Protein 2REF (pdb70)

GO terms:
  GO:0042802 identical protein binding (F, IPI)

CATH classification: 3.40.630.30

Foldseek 3Di:
DPPPFDKDKDFDAPVCLVLVQVLQPQFDDPLPGDDSVVSVCQNPVPSPAKMFMDTPNHTFKIWTKAAAADPVVLAPAAQVCVVVRGDPLHQEIETEDITGRPVCPPVCPSVVVVLVSLVSQLPDPNHFWYKYWAAFDCQLVVPPPPVQVQLCDADDPRARPGPRSSSQVVVAKDFDGKHALRRVSCVSRNNIITMIIHGNVVD/DDDPFDKDKDFDDLVCLVLVQVLQPQFDPPLPGDDSVVVNCQRPVPSVFKMFMDTVNHTFKIWTKAAAADCCVLAPDAQVRCVVRGDPQHQEIETEDITGRPVPPPPCPLVVVVLVSLVSQLPDPNHFKYKYFAAFDCQVVPPPDDPFVLLCDADPVSARPTPRSSSQVVVAKDFDGKRAQRRPSCVSRNNITTMIIHRSPVD

Organism: NCBI:txid158786

InterPro domains:
  IPR000182 GNAT domain [PF00583] (242-356)
  IPR000182 GNAT domain [PS51186] (228-422)
  IPR001227 Acyl transferase domain superfamily [G3DSA:3.40.366.10] (1090-1394)
  IPR006162 Phosphopantetheine attachment site [PS00012] (1984-1999)
  IPR006162 Phosphopantetheine attachment site [PS00012] (2093-2108)
  IPR006162 Phosphopantetheine attachment site [PS00012] (2195-2210)
  IPR008775 Phytanoyl-CoA dioxygenase-like [PF05721] (1612-1829)
  IPR009081 Phosphopantetheine binding ACP domain [PF00550] (449-512)
  IPR009081 Phosphopantetheine binding ACP domain [PF00550] (1960-2025)
  IPR009081 Phosphopantetheine binding ACP domain [PF00550] (2069-2134)
  IPR009081 Phosphopantetheine binding ACP domain [PF00550] (2171-2235)
  IPR009081 Phosphopantetheine binding ACP domain [PS50075] (440-517)
  IPR009081 Phosphopantetheine binding ACP domain [PS50075] (1952-2029)
  IPR009081 Phosphopantetheine binding ACP domain [PS50075] (2061-2138)
  IPR009081 Phosphopantetheine binding ACP domain [PS50075] (2163-2240)
  IPR014030 Beta-ketoacyl synthase-like, N-terminal domain [PF00109] (548-798)
  IPR014031 Beta-ketoacyl synthase, C-terminal domain [PF02801] (806-923)
  IPR014043 Acyl transferase domain [PF00698] (1091-1410)
  IPR014043 Acyl transferase domain [SM00827] (1092-1391)
  IPR016035 Acyl transferase/acyl hydrolase/lysophospholipase [SSF52151] (1089-1388)

Solvent-accessible surface area: 20210 Å² total; per-residue (Å²): 148,18,58,51,58,145,4,62,29,52,68,5,121,92,132,7,50,206,75,0,41,51,2,7,80,112,28,64,68,148,67,47,55,48,91,78,125,20,1,92,40,7,2,126,138,9,46,103,10,0,8,0,0,23,31,123,134,107,9,3,0,0,0,0,5,2,46,0,73,46,16,120,67,0,46,144,56,41,42,116,70,7,27,149,27,34,58,154,82,0,49,1,3,1,6,29,21,38,0,14,7,64,129,26,73,154,81,28,2,17,46,42,0,0,64,49,1,0,87,63,1,26,164,46,108,49,16,106,80,0,1,5,10,11,15,6,139,50,8,65,115,71,56,127,57,84,17,59,117,1,3,88,69,93,70,125,20,9,7,5,26,0,27,38,0,72,50,15,2,46,15,32,2,81,22,67,90,36,6,94,28,8,34,74,139,8,184,81,5,113,40,16,0,0,8,0,14,3,65,13,154,138,82,139,23,39,74,56,157,3,63,31,68,63,6,128,96,148,9,47,163,78,0,26,42,4,8,84,113,25,69,70,144,64,49,46,50,93,73,130,25,1,84,50,6,4,109,144,16,46,122,10,0,10,0,0,24,34,146,136,104,16,0,0,0,0,0,4,0,41,0,78,58,18,126,66,0,45,139,57,36,48,112,82,2,34,156,24,45,43,149,79,2,55,6,2,0,9,35,26,36,1,14,11,64,129,26,87,158,80,31,2,16,37,36,0,0,56,47,1,0,85,57,2,25,131,48,106,53,15,118,74,0,0,5,10,10,18,6,170,49,14,62,118,74,77,134,50,77,8,49,102,1,4,92,62,90,66,123,12,8,6,3,23,0,33,45,0,78,52,15,3,52,15,39,1,72,21,68,91,32,6,88,29,10,36,82,126,10,182,89,5,107,38,9,0,0,8,0,8,4,90,13,155,142,67

Structure (mmCIF, N/CA/C/O backbone):
data_2REF
#
_entry.id   2REF
#
_cell.length_a   91.886
_cell.length_b   91.886
_cell.length_c   139.486
_cell.angle_alpha   90.000
_cell.angle_beta   90.000
_cell.angle_gamma   120.000
#
_symmetry.space_group_name_H-M   'P 31 2 1'
#
loop_
_entity.id
_entity.type
_entity.pdbx_description
1 polymer CurA
2 non-polymer 'ACETYL COENZYME *A'
3 water water
#
loop_
_atom_site.group_PDB
_atom_site.id
_atom_site.type_symbol
_atom_site.label_atom_id
_atom_site.label_alt_id
_atom_site.label_comp_id
_atom_site.label_asym_id
_atom_site.label_entity_id
_atom_site.label_seq_id
_atom_site.pdbx_PDB_ins_code
_atom_site.Cartn_x
_atom_site.Cartn_y
_atom_site.Cartn_z
_atom_site.occupancy
_atom_site.B_iso_or_equiv
_atom_site.auth_seq_id
_atom_site.auth_comp_id
_atom_site.auth_asym_id
_atom_site.auth_atom_id
_atom_site.pdbx_PDB_model_num
ATOM 1 N N . CYS A 1 7 ? 37.117 -9.355 20.357 1.00 38.42 222 CYS A N 1
ATOM 2 C CA . CYS A 1 7 ? 38.139 -10.434 20.235 1.00 38.38 222 CYS A CA 1
ATOM 3 C C . CYS A 1 7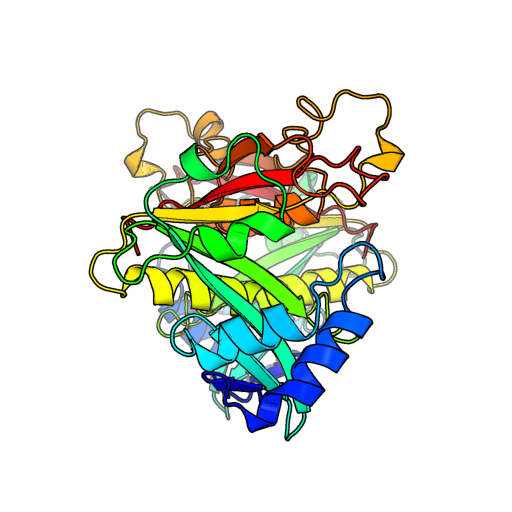 ? 38.952 -10.314 18.954 1.00 38.31 222 CYS A C 1
ATOM 4 O O . CYS A 1 7 ? 38.526 -9.679 17.984 1.00 38.31 222 CYS A O 1
ATOM 7 N N . PHE A 1 8 ? 40.127 -10.940 18.965 1.00 38.25 223 PHE A N 1
ATOM 8 C CA . PHE A 1 8 ? 40.946 -11.096 17.768 1.00 38.01 223 PHE A CA 1
ATOM 9 C C . PHE A 1 8 ? 40.303 -12.091 16.819 1.00 38.00 223 PHE A C 1
ATOM 10 O O . PHE A 1 8 ? 40.369 -13.306 17.031 1.00 37.80 223 PHE A O 1
ATOM 18 N N . GLU A 1 9 ? 39.665 -11.548 15.786 1.00 38.10 224 GLU A N 1
ATOM 19 C CA . GLU A 1 9 ? 39.070 -12.312 14.682 1.00 38.23 224 GLU A CA 1
ATOM 20 C C . GLU A 1 9 ? 39.446 -13.808 14.614 1.00 38.28 224 GLU A C 1
ATOM 21 O O . GLU A 1 9 ? 38.629 -14.669 14.948 1.00 38.25 224 GLU A O 1
ATOM 27 N N . ASN A 1 10 ? 40.687 -14.092 14.209 1.00 38.33 225 ASN A N 1
ATOM 28 C CA . ASN A 1 10 ? 41.162 -15.447 13.866 1.00 38.21 225 ASN A CA 1
ATOM 29 C C . ASN A 1 10 ? 40.468 -16.039 12.629 1.00 38.22 225 ASN A C 1
ATOM 30 O O . ASN A 1 10 ? 39.982 -17.175 12.650 1.00 38.18 225 ASN A O 1
ATOM 35 N N . ASN A 1 11 ? 40.442 -15.248 11.556 1.00 38.06 226 ASN A N 1
ATOM 36 C CA . ASN A 1 11 ? 39.817 -15.636 10.298 1.00 38.06 226 ASN A CA 1
ATOM 37 C C . ASN A 1 11 ? 40.851 -15.906 9.212 1.00 38.09 226 ASN A C 1
ATOM 38 O O . ASN A 1 11 ? 41.819 -15.157 9.067 1.00 38.14 226 ASN A O 1
ATOM 43 N N . TYR A 1 12 ? 40.628 -16.967 8.438 1.00 38.01 227 TYR A N 1
ATOM 44 C CA . TYR A 1 12 ? 41.556 -17.368 7.382 1.00 37.87 227 TYR A CA 1
ATOM 45 C C . TYR A 1 12 ? 41.432 -16.490 6.121 1.00 37.48 227 TYR A C 1
ATOM 46 O O . TYR A 1 12 ? 40.573 -16.731 5.265 1.00 37.37 227 TYR A O 1
ATOM 55 N N . TYR A 1 13 ? 42.296 -15.480 6.018 1.00 36.99 228 TYR A N 1
ATOM 56 C CA . TYR A 1 13 ? 42.317 -14.577 4.862 1.00 36.49 228 TYR A CA 1
ATOM 57 C C . TYR A 1 13 ? 43.365 -14.970 3.823 1.00 36.48 228 TYR A C 1
ATOM 58 O O . TYR A 1 13 ? 44.491 -15.322 4.166 1.00 36.43 228 TYR A O 1
ATOM 67 N N . ASN A 1 14 ? 42.981 -14.899 2.551 1.00 36.52 229 ASN A N 1
ATOM 68 C CA . ASN A 1 14 ? 43.906 -15.123 1.446 1.00 36.54 229 ASN A CA 1
ATOM 69 C C . ASN A 1 14 ? 43.959 -13.929 0.495 1.00 36.52 229 ASN A C 1
ATOM 70 O O . ASN A 1 14 ? 42.927 -13.346 0.146 1.00 36.23 229 ASN A O 1
ATOM 75 N N . LEU A 1 15 ? 45.174 -13.582 0.077 1.00 36.58 230 LEU A N 1
ATOM 76 C CA . LEU A 1 15 ? 45.403 -12.464 -0.828 1.00 36.60 230 LEU A CA 1
ATOM 77 C C . LEU A 1 15 ? 46.135 -12.934 -2.077 1.00 36.67 230 LEU A C 1
ATOM 78 O O . LEU A 1 15 ? 47.251 -13.446 -1.997 1.00 36.86 230 LEU A O 1
ATOM 83 N N . ARG A 1 16 ? 45.500 -12.763 -3.229 1.00 36.69 231 ARG A N 1
ATOM 84 C CA . ARG A 1 16 ? 46.057 -13.229 -4.497 1.00 36.75 231 ARG A CA 1
ATOM 85 C C . ARG A 1 16 ? 45.634 -12.310 -5.631 1.00 36.86 231 ARG A C 1
ATOM 86 O O . ARG A 1 16 ? 44.731 -11.493 -5.471 1.00 36.77 231 ARG A O 1
ATOM 94 N N . HIS A 1 17 ? 46.299 -12.448 -6.772 1.00 37.13 232 HIS A N 1
ATOM 95 C CA . HIS A 1 17 ? 45.882 -11.771 -7.981 1.00 37.51 232 HIS A CA 1
ATOM 96 C C . HIS A 1 17 ? 44.590 -12.387 -8.510 1.00 38.11 232 HIS A C 1
ATOM 97 O O . HIS A 1 17 ? 44.377 -13.593 -8.392 1.00 38.16 232 HIS A O 1
ATOM 104 N N . PRO A 1 18 ? 43.717 -11.556 -9.093 1.00 38.66 233 PRO A N 1
ATOM 105 C CA . PRO A 1 18 ? 42.482 -12.063 -9.666 1.00 39.06 233 PRO A CA 1
ATOM 106 C C . PRO A 1 18 ? 42.728 -12.925 -10.890 1.00 39.54 233 PRO A C 1
ATOM 107 O O . PRO A 1 18 ? 43.769 -12.808 -11.546 1.00 39.79 233 PRO A O 1
ATOM 111 N N . LYS A 1 19 ? 41.765 -13.792 -11.174 1.00 39.93 234 LYS A N 1
ATOM 112 C CA . LYS A 1 19 ? 41.737 -14.566 -12.400 1.00 40.34 234 LYS A CA 1
ATOM 113 C C . LYS A 1 19 ? 40.378 -14.317 -13.033 1.00 40.51 234 LYS A C 1
ATOM 114 O O . LYS A 1 19 ? 39.482 -13.764 -12.392 1.00 40.78 234 LYS A O 1
ATOM 120 N N . ILE A 1 20 ? 40.218 -14.717 -14.285 1.00 40.60 235 ILE A N 1
ATOM 121 C CA . ILE A 1 20 ? 38.975 -14.470 -15.006 1.00 40.82 235 ILE A CA 1
ATOM 122 C C . ILE A 1 20 ? 37.730 -15.038 -14.301 1.00 40.79 235 ILE A C 1
ATOM 123 O O . ILE A 1 20 ? 36.670 -14.413 -14.305 1.00 40.95 235 ILE A O 1
ATOM 128 N N . GLU A 1 21 ? 37.876 -16.202 -13.674 1.00 40.86 236 GLU A N 1
ATOM 129 C CA . GLU A 1 21 ? 36.785 -16.844 -12.917 1.00 40.71 236 GLU A CA 1
ATOM 130 C C . GLU A 1 21 ? 36.187 -15.966 -11.806 1.00 40.10 236 GLU A C 1
ATOM 131 O O . GLU A 1 21 ? 35.039 -16.163 -11.402 1.00 39.88 236 GLU A O 1
ATOM 137 N N . ASP A 1 22 ? 36.960 -14.993 -11.332 1.00 39.45 237 ASP A N 1
ATOM 138 C CA . ASP A 1 22 ? 36.525 -14.119 -10.239 1.00 39.03 237 ASP A CA 1
ATOM 139 C C . ASP A 1 22 ? 35.602 -13.001 -10.697 1.00 38.86 237 ASP A C 1
ATOM 140 O O . ASP A 1 22 ? 35.113 -12.225 -9.869 1.00 38.94 237 ASP A O 1
ATOM 145 N N . LEU A 1 23 ? 35.373 -12.912 -12.007 1.00 38.53 238 LEU A N 1
ATOM 146 C CA . LEU A 1 23 ? 34.641 -11.789 -12.585 1.00 38.30 238 LEU A CA 1
ATOM 147 C C . LEU A 1 23 ? 33.286 -11.543 -11.932 1.00 38.43 238 LEU A C 1
ATOM 148 O O . LEU A 1 23 ? 32.986 -10.419 -11.534 1.00 38.68 238 LEU A O 1
ATOM 153 N N . ARG A 1 24 ? 32.481 -12.592 -11.813 1.00 38.65 239 ARG A N 1
ATOM 154 C CA . ARG A 1 24 ? 31.124 -12.455 -11.308 1.00 38.80 239 ARG A CA 1
ATOM 155 C C . ARG A 1 24 ? 31.093 -12.026 -9.848 1.00 38.77 239 ARG A C 1
ATOM 156 O O . ARG A 1 24 ? 30.273 -11.200 -9.466 1.00 39.11 239 ARG A O 1
ATOM 164 N N . ASP A 1 25 ? 31.996 -12.581 -9.045 1.00 38.75 240 ASP A N 1
ATOM 165 C CA . ASP A 1 25 ? 32.116 -12.223 -7.632 1.00 38.70 240 ASP A CA 1
ATOM 166 C C . ASP A 1 25 ? 32.607 -10.798 -7.416 1.00 38.24 240 ASP A C 1
ATOM 167 O O . ASP A 1 25 ? 32.214 -10.145 -6.446 1.00 38.17 240 ASP A O 1
ATOM 172 N N . LEU A 1 26 ? 33.475 -10.321 -8.303 1.00 37.68 241 LEU A N 1
ATOM 173 C CA . LEU A 1 26 ? 33.963 -8.952 -8.211 1.00 37.40 241 LEU A CA 1
ATOM 174 C C . LEU A 1 26 ? 32.898 -7.935 -8.610 1.00 37.25 241 LEU A C 1
ATOM 175 O O . LEU A 1 26 ? 32.837 -6.842 -8.052 1.00 37.03 241 LEU A O 1
ATOM 180 N N . ILE A 1 27 ? 32.052 -8.308 -9.563 1.00 37.29 242 ILE A N 1
ATOM 181 C CA . ILE A 1 27 ? 30.932 -7.460 -9.959 1.00 37.35 242 ILE A CA 1
ATOM 182 C C . ILE A 1 27 ? 29.929 -7.370 -8.808 1.00 37.32 242 ILE A C 1
ATOM 183 O O . ILE A 1 27 ? 29.426 -6.285 -8.502 1.00 37.08 242 ILE A O 1
ATOM 188 N N . ALA A 1 28 ? 29.654 -8.512 -8.175 1.00 37.22 243 ALA A N 1
ATOM 189 C CA . ALA A 1 28 ? 28.786 -8.559 -7.000 1.00 37.24 243 ALA A CA 1
ATOM 190 C C . ALA A 1 28 ? 29.321 -7.636 -5.903 1.00 37.47 243 ALA A C 1
ATOM 191 O O . ALA A 1 28 ? 28.566 -6.886 -5.282 1.00 37.70 243 ALA A O 1
ATOM 193 N N . LEU A 1 29 ? 30.634 -7.688 -5.691 1.00 37.50 244 LEU A N 1
ATOM 194 C CA . LEU A 1 29 ? 31.296 -6.907 -4.665 1.00 37.63 244 LEU A CA 1
ATOM 195 C C . LEU A 1 29 ? 31.162 -5.406 -4.929 1.00 38.14 244 LEU A C 1
ATOM 196 O O . LEU A 1 29 ? 31.027 -4.607 -3.993 1.00 38.25 244 LEU A O 1
ATOM 201 N N . GLU A 1 30 ? 31.192 -5.030 -6.205 1.00 38.43 245 GLU A N 1
ATOM 202 C CA . GLU A 1 30 ? 31.031 -3.638 -6.593 1.00 38.70 245 GLU A CA 1
ATOM 203 C C . GLU A 1 30 ? 29.657 -3.122 -6.195 1.00 38.48 245 GLU A C 1
ATOM 204 O O . GLU A 1 30 ? 29.544 -2.019 -5.661 1.00 38.64 245 GLU A O 1
ATOM 210 N N . THR A 1 31 ? 28.629 -3.931 -6.453 1.00 38.04 246 THR A N 1
ATOM 211 C CA . THR A 1 31 ? 27.252 -3.588 -6.119 1.00 37.89 246 THR A CA 1
ATOM 212 C C . THR A 1 31 ? 27.077 -3.367 -4.626 1.00 37.74 246 THR A C 1
ATOM 213 O O . THR A 1 31 ? 26.428 -2.404 -4.219 1.00 37.70 246 THR A O 1
ATOM 217 N N . LEU A 1 32 ? 27.659 -4.246 -3.811 1.00 37.60 247 LEU A N 1
ATOM 218 C CA . LEU A 1 32 ? 27.465 -4.163 -2.364 1.00 37.53 247 LEU A CA 1
ATOM 219 C C . LEU A 1 32 ? 28.216 -3.003 -1.711 1.00 37.67 247 LEU A C 1
ATOM 220 O O . LEU A 1 32 ? 27.771 -2.488 -0.685 1.00 37.76 247 LEU A O 1
ATOM 225 N N . CYS A 1 33 ? 29.314 -2.563 -2.326 1.00 37.65 248 CYS A N 1
ATOM 226 C CA . CYS A 1 33 ? 30.183 -1.548 -1.721 1.00 37.90 248 CYS A CA 1
ATOM 227 C C . CYS A 1 33 ? 29.862 -0.115 -2.108 1.00 38.14 248 CYS A C 1
ATOM 228 O O . CYS A 1 33 ? 30.236 0.816 -1.397 1.00 38.31 248 CYS A O 1
ATOM 231 N N . TRP A 1 34 ? 29.199 0.066 -3.244 1.00 38.51 249 TRP A N 1
ATOM 232 C CA . TRP A 1 34 ? 28.973 1.395 -3.792 1.00 38.63 249 TRP A CA 1
ATOM 233 C C . TRP A 1 34 ? 27.571 1.565 -4.301 1.00 38.42 249 TRP A C 1
ATOM 234 O O . TRP A 1 34 ? 26.997 0.634 -4.868 1.00 38.28 249 TRP A O 1
ATOM 245 N N . SER A 1 35 ? 27.028 2.766 -4.124 1.00 38.26 250 SER A N 1
ATOM 246 C CA . SER A 1 35 ? 25.737 3.110 -4.714 1.00 38.24 250 SER A CA 1
ATOM 247 C C . SER A 1 35 ? 25.822 3.001 -6.238 1.00 38.21 250 SER A C 1
ATOM 248 O O . SER A 1 35 ? 26.911 2.994 -6.802 1.00 38.24 250 SER A O 1
ATOM 251 N N . GLU A 1 36 ? 24.675 2.908 -6.898 1.00 38.44 251 GLU A N 1
ATOM 252 C CA . GLU A 1 36 ? 24.616 2.791 -8.360 1.00 38.76 251 GLU A CA 1
ATOM 253 C C . GLU A 1 36 ? 25.384 3.900 -9.115 1.00 38.41 251 GLU A C 1
ATOM 254 O O . GLU A 1 36 ? 25.963 3.654 -10.171 1.00 38.30 251 GLU A O 1
ATOM 260 N N . ASN A 1 37 ? 25.392 5.106 -8.555 1.00 38.18 252 ASN A N 1
ATOM 261 C CA . ASN A 1 37 ? 26.098 6.252 -9.130 1.00 38.06 252 ASN A CA 1
ATOM 262 C C . ASN A 1 37 ? 27.622 6.184 -9.073 1.00 37.55 252 ASN A C 1
ATOM 263 O O . ASN A 1 37 ? 28.314 6.950 -9.742 1.00 37.31 252 ASN A O 1
ATOM 268 N N . LEU A 1 38 ? 28.143 5.277 -8.262 1.00 37.21 253 LEU A N 1
ATOM 269 C CA . LEU A 1 38 ? 29.566 5.252 -7.991 1.00 36.96 253 LEU A CA 1
ATOM 270 C C . LEU A 1 38 ? 30.226 3.953 -8.424 1.00 36.82 253 LEU A C 1
ATOM 271 O O . LEU A 1 38 ? 31.446 3.846 -8.405 1.00 36.85 253 LEU A O 1
ATOM 276 N N . GLN A 1 39 ? 29.417 2.978 -8.830 1.00 37.05 254 GLN A N 1
ATOM 277 C CA . GLN A 1 39 ? 29.917 1.691 -9.322 1.00 37.31 254 GLN A CA 1
ATOM 278 C C . GLN A 1 39 ? 30.586 1.856 -10.686 1.00 37.42 254 GLN A C 1
ATOM 279 O O . GLN A 1 39 ? 30.113 2.637 -11.519 1.00 37.17 254 GLN A O 1
ATOM 285 N N . VAL A 1 40 ? 31.686 1.139 -10.912 1.00 37.63 255 VAL A N 1
ATOM 286 C CA . VAL A 1 40 ? 32.230 1.037 -12.269 1.00 38.00 255 VAL A CA 1
ATOM 287 C C . VAL A 1 40 ? 31.503 -0.096 -12.965 1.00 38.06 255 VAL A C 1
ATOM 288 O O . VAL A 1 40 ? 30.979 -0.982 -12.297 1.00 38.10 255 VAL A O 1
ATOM 292 N N . ASP A 1 41 ? 31.459 -0.077 -14.294 1.00 38.28 256 ASP A N 1
ATOM 293 C CA . ASP A 1 41 ? 30.680 -1.084 -15.005 1.00 38.48 256 ASP A CA 1
ATOM 294 C C . ASP A 1 41 ? 31.415 -2.410 -15.192 1.00 38.29 256 ASP A C 1
ATOM 295 O O . ASP A 1 41 ? 32.630 -2.507 -14.978 1.00 38.18 256 ASP A O 1
ATOM 300 N N . ASN A 1 42 ? 30.651 -3.429 -15.576 1.00 38.04 257 ASN A N 1
ATOM 301 C CA . ASN A 1 42 ? 31.167 -4.778 -15.727 1.00 37.64 257 ASN A CA 1
ATOM 302 C C . ASN A 1 42 ? 32.420 -4.833 -16.583 1.00 37.63 257 ASN A C 1
ATOM 303 O O . ASN A 1 42 ? 33.354 -5.559 -16.261 1.00 37.57 257 ASN A O 1
ATOM 308 N N . GLU A 1 43 ? 32.439 -4.045 -17.657 1.00 37.60 258 GLU A N 1
ATOM 309 C CA . GLU A 1 43 ? 33.548 -4.057 -18.615 1.00 37.91 258 GLU A CA 1
ATOM 310 C C . GLU A 1 43 ? 34.860 -3.517 -18.040 1.00 37.39 258 GLU A C 1
ATOM 311 O O . GLU A 1 43 ? 35.941 -3.975 -18.406 1.00 37.25 258 GLU A O 1
ATOM 317 N N . GLU A 1 44 ? 34.756 -2.552 -17.135 1.00 37.14 259 GLU A N 1
ATOM 318 C CA . GLU A 1 44 ? 35.930 -1.976 -16.499 1.00 36.88 259 GLU A CA 1
ATOM 319 C C . GLU A 1 44 ? 36.562 -2.968 -15.522 1.00 36.65 259 GLU A C 1
ATOM 320 O O . GLU A 1 44 ? 37.793 -3.034 -15.402 1.00 36.62 259 GLU A O 1
ATOM 326 N N . ILE A 1 45 ? 35.720 -3.738 -14.836 1.00 36.30 260 ILE A N 1
ATOM 327 C CA . ILE A 1 45 ? 36.202 -4.794 -13.955 1.00 36.27 260 ILE A CA 1
ATOM 328 C C . ILE A 1 45 ? 36.935 -5.831 -14.802 1.00 36.33 260 ILE A C 1
ATOM 329 O O . ILE A 1 45 ? 38.046 -6.268 -14.453 1.00 36.44 260 ILE A O 1
ATOM 334 N N . TYR A 1 46 ? 36.308 -6.212 -15.914 1.00 36.01 261 TYR A N 1
ATOM 335 C CA . TYR A 1 46 ? 36.906 -7.157 -16.840 1.00 35.96 261 TYR A CA 1
ATOM 336 C C . TYR A 1 46 ? 38.254 -6.664 -17.361 1.00 36.06 261 TYR A C 1
ATOM 337 O O . TYR A 1 46 ? 39.219 -7.431 -17.367 1.00 36.30 261 TYR A O 1
ATOM 346 N N . ARG A 1 47 ? 38.328 -5.394 -17.771 1.00 35.90 262 ARG A N 1
ATOM 347 C CA . ARG A 1 47 ? 39.584 -4.841 -18.273 1.00 35.94 262 ARG A CA 1
ATOM 348 C C . ARG A 1 47 ? 40.680 -4.989 -17.231 1.00 36.10 262 ARG A C 1
ATOM 349 O O . ARG A 1 47 ? 41.777 -5.446 -17.544 1.00 36.08 262 ARG A O 1
ATOM 357 N N . ARG A 1 48 ? 40.371 -4.598 -15.996 1.00 36.31 263 ARG A N 1
ATOM 358 C CA . ARG A 1 48 ? 41.340 -4.629 -14.913 1.00 36.53 263 ARG A CA 1
ATOM 359 C C . ARG A 1 48 ? 41.917 -6.028 -14.694 1.00 36.68 263 ARG A C 1
ATOM 360 O O . ARG A 1 48 ? 43.129 -6.190 -14.616 1.00 36.84 263 ARG A O 1
ATOM 368 N N . ILE A 1 49 ? 41.057 -7.037 -14.625 1.00 36.74 264 ILE A N 1
ATOM 369 C CA . ILE A 1 49 ? 41.520 -8.404 -14.377 1.00 36.99 264 ILE A CA 1
ATOM 370 C C . ILE A 1 49 ? 42.042 -9.128 -15.633 1.00 37.52 264 ILE A C 1
ATOM 371 O O . ILE A 1 49 ? 42.777 -10.117 -15.519 1.00 37.72 264 ILE A O 1
ATOM 376 N N . PHE A 1 50 ? 41.669 -8.648 -16.821 1.00 37.59 265 PHE A N 1
ATOM 377 C CA . PHE A 1 50 ? 42.164 -9.265 -18.041 1.00 37.75 265 PHE A CA 1
ATOM 378 C C . PHE A 1 50 ? 43.470 -8.657 -18.518 1.00 37.85 265 PHE A C 1
ATOM 379 O O . PHE A 1 50 ? 44.433 -9.381 -18.764 1.00 37.93 265 PHE A O 1
ATOM 387 N N . LYS A 1 51 ? 43.493 -7.335 -18.666 1.00 37.94 266 LYS A N 1
ATOM 388 C CA . LYS A 1 51 ? 44.660 -6.646 -19.210 1.00 38.23 266 LYS A CA 1
ATOM 389 C C . LYS A 1 51 ? 45.797 -6.539 -18.204 1.00 38.04 266 LYS A C 1
ATOM 390 O O . LYS A 1 51 ? 46.951 -6.714 -18.574 1.00 37.87 266 LYS A O 1
ATOM 396 N N . ILE A 1 52 ? 45.463 -6.263 -16.941 1.00 38.22 267 ILE A N 1
ATOM 397 C CA . ILE A 1 52 ? 46.464 -6.014 -15.900 1.00 38.35 267 ILE A CA 1
ATOM 398 C C . ILE A 1 52 ? 46.227 -6.828 -14.623 1.00 38.26 267 ILE A C 1
ATOM 399 O O . ILE A 1 52 ? 46.017 -6.242 -13.559 1.00 37.99 267 ILE A O 1
ATOM 404 N N . PRO A 1 53 ? 46.249 -8.175 -14.705 1.00 38.52 268 PRO A N 1
ATOM 405 C CA . PRO A 1 53 ? 46.104 -8.913 -13.434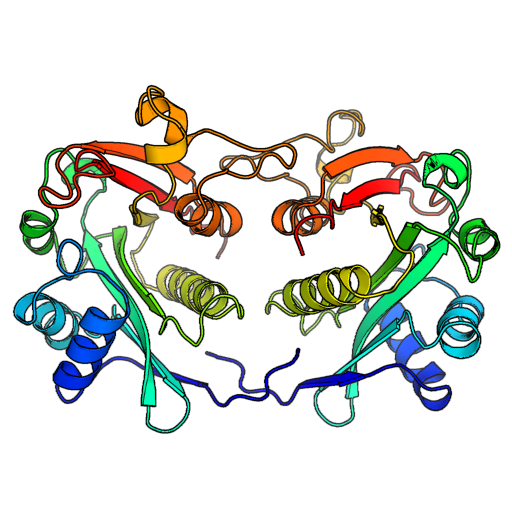 1.00 38.52 268 PRO A CA 1
ATOM 406 C C . PRO A 1 53 ? 47.124 -8.535 -12.334 1.00 38.53 268 PRO A C 1
ATOM 407 O O . PRO A 1 53 ? 46.760 -8.524 -11.158 1.00 38.57 268 PRO A O 1
ATOM 411 N N . GLN A 1 54 ? 48.359 -8.199 -12.721 1.00 38.50 269 GLN A N 1
ATOM 412 C CA . GLN A 1 54 ? 49.454 -7.873 -11.778 1.00 38.56 269 GLN A CA 1
ATOM 413 C C . GLN A 1 54 ? 49.168 -6.712 -10.827 1.00 38.11 269 GLN A C 1
ATOM 414 O O . GLN A 1 54 ? 49.762 -6.616 -9.753 1.00 38.26 269 GLN A O 1
ATOM 420 N N . GLY A 1 55 ? 48.289 -5.814 -11.239 1.00 37.79 270 GLY A N 1
ATOM 421 C CA . GLY A 1 55 ? 48.024 -4.607 -10.474 1.00 37.51 270 GLY A CA 1
ATOM 422 C C . GLY A 1 55 ? 46.730 -4.646 -9.692 1.00 37.32 270 GLY A C 1
ATOM 423 O O . GLY A 1 55 ? 46.220 -3.600 -9.289 1.00 37.24 270 GLY A O 1
ATOM 424 N N . GLN A 1 56 ? 46.189 -5.847 -9.487 1.00 37.06 271 GLN A N 1
ATOM 425 C CA . GLN A 1 56 ? 44.968 -6.007 -8.698 1.00 37.01 271 GLN A CA 1
ATOM 426 C C . GLN A 1 56 ? 45.176 -7.065 -7.618 1.00 37.13 271 GLN A C 1
ATOM 427 O O . GLN A 1 56 ? 46.001 -7.963 -7.776 1.00 37.21 271 GLN A O 1
ATOM 433 N N . PHE A 1 57 ? 44.435 -6.949 -6.517 1.00 37.22 272 PHE A N 1
ATOM 434 C CA . PHE A 1 57 ? 44.432 -7.983 -5.485 1.00 37.14 272 PHE A CA 1
ATOM 435 C C . PHE A 1 57 ? 43.034 -8.301 -4.982 1.00 37.08 272 PHE A C 1
ATOM 436 O O . PHE A 1 57 ? 42.225 -7.408 -4.750 1.00 37.23 272 PHE A O 1
ATOM 444 N N . ILE A 1 58 ? 42.766 -9.590 -4.833 1.00 36.92 273 ILE A N 1
ATOM 445 C CA . ILE A 1 58 ? 41.511 -10.089 -4.304 1.00 36.89 273 ILE A CA 1
ATOM 446 C C . ILE A 1 58 ? 41.741 -10.544 -2.871 1.00 36.66 273 ILE A C 1
ATOM 447 O O . ILE A 1 58 ? 42.750 -11.186 -2.573 1.00 36.44 273 ILE A O 1
ATOM 452 N N . LEU A 1 59 ? 40.815 -10.188 -1.986 1.00 36.71 274 LEU A N 1
ATOM 453 C CA . LEU A 1 59 ? 40.812 -10.696 -0.619 1.00 36.91 274 LEU A CA 1
ATOM 454 C C . LEU A 1 59 ? 39.713 -11.737 -0.438 1.00 37.21 274 LEU A C 1
ATOM 455 O O . LEU A 1 59 ? 38.537 -11.469 -0.690 1.00 37.16 274 LEU A O 1
ATOM 460 N N . GLU A 1 60 ? 40.109 -12.924 0.002 1.00 37.68 275 GLU A N 1
ATOM 461 C CA . GLU A 1 60 ? 39.179 -14.017 0.216 1.00 38.28 275 GLU A CA 1
ATOM 462 C C . GLU A 1 60 ? 39.087 -14.400 1.688 1.00 38.50 275 GLU A C 1
ATOM 463 O O . GLU A 1 60 ? 40.100 -14.464 2.386 1.00 38.49 275 GLU A O 1
ATOM 469 N N . LEU A 1 61 ? 37.863 -14.646 2.150 1.00 38.88 276 LEU A N 1
ATOM 470 C CA . LEU A 1 61 ? 37.622 -15.269 3.446 1.00 39.26 276 LEU A CA 1
ATOM 471 C C . LEU A 1 61 ? 36.906 -16.592 3.195 1.00 39.75 276 LEU A C 1
ATOM 472 O O . LEU A 1 61 ? 35.770 -16.608 2.715 1.00 39.73 276 LEU A O 1
ATOM 477 N N . GLU A 1 62 ? 37.572 -17.696 3.535 1.00 40.45 277 GLU A N 1
ATOM 478 C CA . GLU A 1 62 ? 37.158 -19.037 3.098 1.00 41.12 277 GLU A CA 1
ATOM 479 C C . GLU A 1 62 ? 37.206 -19.074 1.563 1.00 41.37 277 GLU A C 1
ATOM 480 O O . GLU A 1 62 ? 38.185 -18.620 0.952 1.00 41.58 277 GLU A O 1
ATOM 486 N N . ASP A 1 63 ? 36.143 -19.589 0.947 1.00 41.43 278 ASP A N 1
ATOM 487 C CA . ASP A 1 63 ? 35.987 -19.546 -0.508 1.00 41.49 278 ASP A CA 1
ATOM 488 C C . ASP A 1 63 ? 35.690 -18.119 -1.005 1.00 41.18 278 ASP A C 1
ATOM 489 O O . ASP A 1 63 ? 36.056 -17.760 -2.124 1.00 41.35 278 ASP A O 1
ATOM 494 N N . LYS A 1 64 ? 35.054 -17.316 -0.149 1.00 40.67 279 LYS A N 1
ATOM 495 C CA . LYS A 1 64 ? 34.355 -16.082 -0.537 1.00 40.04 279 LYS A CA 1
ATOM 496 C C . LYS A 1 64 ? 35.273 -14.886 -0.799 1.00 39.52 279 LYS A C 1
ATOM 497 O O . LYS A 1 64 ? 36.245 -14.673 -0.081 1.00 39.41 279 LYS A O 1
ATOM 503 N N . ILE A 1 65 ? 34.952 -14.103 -1.826 1.00 38.94 280 ILE A N 1
ATOM 504 C CA . ILE A 1 65 ? 35.648 -12.840 -2.078 1.00 38.35 280 ILE A CA 1
ATOM 505 C C . ILE A 1 65 ? 34.988 -11.720 -1.269 1.00 38.20 280 ILE A C 1
ATOM 506 O O . ILE A 1 65 ? 33.795 -11.458 -1.414 1.00 38.47 280 ILE A O 1
ATOM 511 N N . VAL A 1 66 ? 35.771 -11.071 -0.413 1.00 37.65 281 VAL A N 1
ATOM 512 C CA . VAL A 1 66 ? 35.237 -10.114 0.550 1.00 37.03 281 VAL A CA 1
ATOM 513 C C . VAL A 1 66 ? 35.867 -8.742 0.384 1.00 36.91 281 VAL A C 1
ATOM 514 O O . VAL A 1 66 ? 35.410 -7.766 0.984 1.00 36.89 281 VAL A O 1
ATOM 518 N N . GLY A 1 67 ? 36.921 -8.672 -0.425 1.00 36.70 282 GLY A N 1
ATOM 519 C CA . GLY A 1 67 ? 37.640 -7.418 -0.640 1.00 36.37 282 GLY A CA 1
ATOM 520 C C . GLY A 1 67 ? 38.487 -7.396 -1.896 1.00 36.06 282 GLY A C 1
ATOM 521 O O . GLY A 1 67 ? 38.924 -8.440 -2.380 1.00 35.90 282 GLY A O 1
ATOM 522 N N . ALA A 1 68 ? 38.721 -6.196 -2.419 1.00 35.71 283 ALA A N 1
ATOM 523 C CA . ALA A 1 68 ? 39.535 -6.032 -3.609 1.00 35.46 283 ALA A CA 1
ATOM 524 C C . ALA A 1 68 ? 40.184 -4.661 -3.671 1.00 35.65 283 ALA A C 1
ATOM 525 O O . ALA A 1 68 ? 39.594 -3.656 -3.249 1.00 35.81 283 ALA A O 1
ATOM 527 N N . ILE A 1 69 ? 41.407 -4.621 -4.193 1.00 35.67 284 ILE A N 1
ATOM 528 C CA . ILE A 1 69 ? 42.090 -3.349 -4.435 1.00 35.81 284 ILE A CA 1
ATOM 529 C C . ILE A 1 69 ? 42.600 -3.317 -5.871 1.00 36.03 284 ILE A C 1
ATOM 530 O O . ILE A 1 69 ? 43.206 -4.286 -6.353 1.00 36.31 284 ILE A O 1
ATOM 535 N N . TYR A 1 70 ? 42.301 -2.220 -6.564 1.00 36.08 285 TYR A N 1
ATOM 536 C CA . TYR A 1 70 ? 42.552 -2.123 -7.998 1.00 35.96 285 TYR A CA 1
ATOM 537 C C . TYR A 1 70 ? 43.529 -1.007 -8.320 1.00 35.94 285 TYR A C 1
ATOM 538 O O . TYR A 1 70 ? 43.564 0.003 -7.624 1.00 36.18 285 TYR A O 1
ATOM 547 N N . SER A 1 71 ? 44.307 -1.189 -9.387 1.00 35.88 286 SER A N 1
ATOM 548 C CA . SER A 1 71 ? 45.260 -0.175 -9.839 1.00 35.85 286 SER A CA 1
ATOM 549 C C . SER A 1 71 ? 45.552 -0.251 -11.342 1.00 35.74 286 SER A C 1
ATOM 550 O O . SER A 1 71 ? 45.232 -1.247 -11.991 1.00 35.84 286 SER A O 1
ATOM 553 N N . GLN A 1 72 ? 46.137 0.824 -11.875 1.00 35.49 287 GLN A N 1
ATOM 554 C CA . GLN A 1 72 ? 46.698 0.861 -13.223 1.00 35.25 287 GLN A CA 1
ATOM 555 C C . GLN A 1 72 ? 47.909 1.792 -13.251 1.00 35.42 287 GLN A C 1
ATOM 556 O O . GLN A 1 72 ? 48.163 2.511 -12.281 1.00 35.70 287 GLN A O 1
ATOM 562 N N . ARG A 1 73 ? 48.646 1.780 -14.359 1.00 35.39 288 ARG A N 1
ATOM 563 C CA . ARG A 1 73 ? 49.832 2.619 -14.506 1.00 35.46 288 ARG A CA 1
ATOM 564 C C . ARG A 1 73 ? 49.648 3.716 -15.548 1.00 35.84 288 ARG A C 1
ATOM 565 O O . ARG A 1 73 ? 49.205 3.464 -16.670 1.00 35.96 288 ARG A O 1
ATOM 573 N N . ILE A 1 74 ? 49.986 4.940 -15.154 1.00 36.08 289 ILE A N 1
ATOM 574 C CA . ILE A 1 74 ? 49.895 6.113 -16.014 1.00 36.13 289 ILE A CA 1
ATOM 575 C C . ILE A 1 74 ? 51.239 6.845 -16.028 1.00 36.79 289 ILE A C 1
ATOM 576 O O . ILE A 1 74 ? 52.132 6.502 -15.250 1.00 36.70 289 ILE A O 1
ATOM 581 N N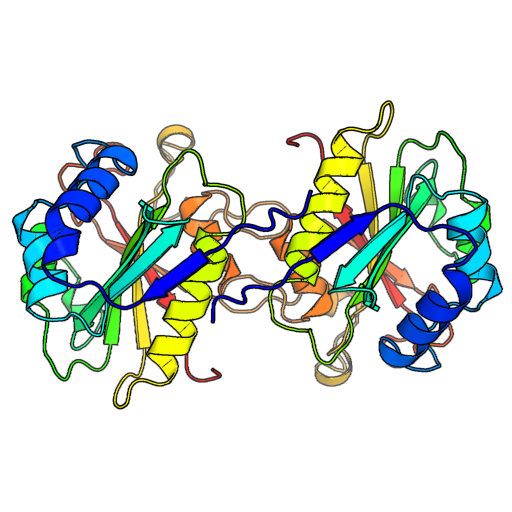 . ASP A 1 75 ? 51.385 7.839 -16.906 1.00 37.36 290 ASP A N 1
ATOM 582 C CA . ASP A 1 75 ? 52.655 8.570 -17.039 1.00 38.15 290 ASP A CA 1
ATOM 583 C C . ASP A 1 75 ? 52.906 9.653 -15.978 1.00 38.18 290 ASP A C 1
ATOM 584 O O . ASP A 1 75 ? 54.036 9.830 -15.523 1.00 38.23 290 ASP A O 1
ATOM 589 N N . ASN A 1 76 ? 51.857 10.374 -15.596 1.00 38.44 291 ASN A N 1
ATOM 590 C CA . ASN A 1 76 ? 51.951 11.418 -14.573 1.00 38.82 291 ASN A CA 1
ATOM 591 C C . ASN A 1 76 ? 50.565 11.871 -14.148 1.00 38.62 291 ASN A C 1
ATOM 592 O O . ASN A 1 76 ? 49.612 11.722 -14.908 1.00 38.58 291 ASN A O 1
ATOM 597 N N . PRO A 1 77 ? 50.452 12.455 -12.943 1.00 38.77 292 PRO A N 1
ATOM 598 C CA . PRO A 1 77 ? 49.133 12.825 -12.403 1.00 38.60 292 PRO A CA 1
ATOM 599 C C . PRO A 1 77 ? 48.476 14.005 -13.114 1.00 38.55 292 PRO A C 1
ATOM 600 O O . PRO A 1 77 ? 47.290 14.241 -12.912 1.00 38.50 292 PRO A O 1
ATOM 604 N N . GLN A 1 78 ? 49.238 14.747 -13.919 1.00 38.76 293 GLN A N 1
ATOM 605 C CA . GLN A 1 78 ? 48.689 15.882 -14.669 1.00 39.12 293 GLN A CA 1
ATOM 606 C C . GLN A 1 78 ? 47.637 15.422 -15.690 1.00 38.77 293 GLN A C 1
ATOM 607 O O . GLN A 1 78 ? 46.666 16.142 -15.965 1.00 38.67 293 GLN A O 1
ATOM 613 N N . LEU A 1 79 ? 47.821 14.216 -16.227 1.00 38.12 294 LEU A N 1
ATOM 614 C CA . LEU A 1 79 ? 46.893 13.656 -17.206 1.00 37.76 294 LEU A CA 1
ATOM 615 C C . LEU A 1 79 ? 45.467 13.499 -16.661 1.00 37.79 294 LEU A C 1
ATOM 616 O O . LEU A 1 79 ? 44.522 13.296 -17.434 1.00 37.90 294 LEU A O 1
ATOM 621 N N . LEU A 1 80 ? 45.316 13.611 -15.342 1.00 37.41 295 LEU A N 1
ATOM 622 C CA . LEU A 1 80 ? 44.012 13.470 -14.688 1.00 37.33 295 LEU A CA 1
ATOM 623 C C . LEU A 1 80 ? 43.192 14.774 -14.663 1.00 37.79 295 LEU A C 1
ATOM 624 O O . LEU A 1 80 ? 41.981 14.762 -14.401 1.00 38.18 295 LEU A O 1
ATOM 629 N N . ASP A 1 81 ? 43.852 15.893 -14.934 1.00 38.20 296 ASP A N 1
ATOM 630 C CA . ASP A 1 81 ? 43.170 17.181 -15.047 1.00 38.76 296 ASP A CA 1
ATOM 631 C C . ASP A 1 81 ? 42.109 17.142 -16.147 1.00 38.50 296 ASP A C 1
ATOM 632 O O . ASP A 1 81 ? 42.393 16.738 -17.265 1.00 38.40 296 ASP A O 1
ATOM 637 N N . ASN A 1 82 ? 40.890 17.552 -15.807 1.00 38.49 297 ASN A N 1
ATOM 638 C CA . ASN A 1 82 ? 39.789 17.686 -16.765 1.00 38.48 297 ASN A CA 1
ATOM 639 C C . ASN A 1 82 ? 39.299 16.370 -17.366 1.00 38.29 297 ASN A C 1
ATOM 640 O O . ASN A 1 82 ? 38.732 16.356 -18.459 1.00 38.51 297 ASN A O 1
ATOM 645 N N . LYS A 1 83 ? 39.527 15.270 -16.662 1.00 38.15 298 LYS A N 1
ATOM 646 C CA . LYS A 1 83 ? 39.072 13.963 -17.119 1.00 38.04 298 LYS A CA 1
ATOM 647 C C . LYS A 1 83 ? 37.940 13.459 -16.246 1.00 37.88 298 LYS A C 1
ATOM 648 O O . LYS A 1 83 ? 37.917 13.709 -15.048 1.00 37.92 298 LYS A O 1
ATOM 654 N N . THR A 1 84 ? 37.000 12.750 -16.849 1.00 38.00 299 THR A N 1
ATOM 655 C CA . THR A 1 84 ? 35.985 12.046 -16.078 1.00 38.33 299 THR A CA 1
ATOM 656 C C . THR A 1 84 ? 36.486 10.639 -15.831 1.00 38.39 299 THR A C 1
ATOM 657 O O . THR A 1 84 ? 37.378 10.165 -16.534 1.00 38.35 299 THR A O 1
ATOM 661 N N . CYS A 1 85 ? 35.899 9.973 -14.843 1.00 38.68 300 CYS A N 1
ATOM 662 C CA . CYS A 1 85 ? 36.335 8.639 -14.426 1.00 39.35 300 CYS A CA 1
ATOM 663 C C . CYS A 1 85 ? 36.151 7.574 -15.515 1.00 39.61 300 CYS A C 1
ATOM 664 O O . CYS A 1 85 ? 36.862 6.567 -15.524 1.00 40.40 300 CYS A O 1
ATOM 667 N N . THR A 1 86 ? 35.210 7.781 -16.428 1.00 39.36 301 THR A N 1
ATOM 668 C CA . THR A 1 86 ? 35.022 6.827 -17.503 1.00 39.56 301 THR A CA 1
ATOM 669 C C . THR A 1 86 ? 36.112 6.989 -18.573 1.00 39.73 301 THR A C 1
ATOM 670 O O . THR A 1 86 ? 36.253 6.139 -19.458 1.00 39.85 301 THR A O 1
ATOM 674 N N . GLN A 1 87 ? 36.875 8.079 -18.488 1.00 39.49 302 GLN A N 1
ATOM 675 C CA . GLN A 1 87 ? 38.019 8.289 -19.372 1.00 39.41 302 GLN A CA 1
ATOM 676 C C . GLN A 1 87 ? 39.292 7.654 -18.830 1.00 39.06 302 GLN A C 1
ATOM 677 O O . GLN A 1 87 ? 40.172 7.290 -19.605 1.00 38.89 302 GLN A O 1
ATOM 683 N N . VAL A 1 88 ? 39.411 7.535 -17.509 1.00 38.74 303 VAL A N 1
ATOM 684 C CA . VAL A 1 88 ? 40.707 7.136 -16.926 1.00 38.96 303 VAL A CA 1
ATOM 685 C C . VAL A 1 88 ? 41.292 5.817 -17.467 1.00 38.68 303 VAL A C 1
ATOM 686 O O . VAL A 1 88 ? 42.507 5.750 -17.697 1.00 38.68 303 VAL A O 1
ATOM 690 N N . PRO A 1 89 ? 40.441 4.789 -17.710 1.00 38.30 304 PRO A N 1
ATOM 691 C CA . PRO A 1 89 ? 40.978 3.557 -18.291 1.00 37.89 304 PRO A CA 1
ATOM 692 C C . PRO A 1 89 ? 41.830 3.791 -19.548 1.00 37.73 304 PRO A C 1
ATOM 693 O O . PRO A 1 89 ? 42.729 3.014 -19.835 1.00 38.01 304 PRO A O 1
ATOM 697 N N . LEU A 1 90 ? 41.560 4.865 -20.280 1.00 37.44 305 LEU A N 1
ATOM 698 C CA . LEU A 1 90 ? 42.297 5.167 -21.505 1.00 37.30 305 LEU A CA 1
ATOM 699 C C . LEU A 1 90 ? 43.711 5.668 -21.243 1.00 37.04 305 LEU A C 1
ATOM 700 O O . LEU A 1 90 ? 44.527 5.727 -22.154 1.00 37.26 305 LEU A O 1
ATOM 705 N N . LEU A 1 91 ? 43.997 6.038 -20.002 1.00 36.92 306 LEU A N 1
ATOM 706 C CA . LEU A 1 91 ? 45.293 6.615 -19.656 1.00 36.59 306 LEU A CA 1
ATOM 707 C C . LEU A 1 91 ? 46.340 5.551 -19.365 1.00 36.32 306 LEU A C 1
ATOM 708 O O . LEU A 1 91 ? 47.528 5.850 -19.295 1.00 36.48 306 LEU A O 1
ATOM 713 N N . HIS A 1 92 ? 45.905 4.308 -19.211 1.00 35.90 307 HIS A N 1
ATOM 714 C CA . HIS A 1 92 ? 46.832 3.244 -18.890 1.00 35.66 307 HIS A CA 1
ATOM 715 C C . HIS A 1 92 ? 47.912 2.992 -19.943 1.00 35.56 307 HIS A C 1
ATOM 716 O O . HIS A 1 92 ? 47.618 2.830 -21.124 1.00 35.55 307 HIS A O 1
ATOM 723 N N . THR A 1 93 ? 49.156 2.968 -19.473 1.00 35.61 308 THR A N 1
ATOM 724 C CA A THR A 1 93 ? 50.299 2.526 -20.268 0.50 35.63 308 THR A CA 1
ATOM 725 C CA B THR A 1 93 ? 50.307 2.542 -20.266 0.50 35.70 308 THR A CA 1
ATOM 726 C C . THR A 1 93 ? 51.091 1.495 -19.474 1.00 35.74 308 THR A C 1
ATOM 727 O O . THR A 1 93 ? 51.213 1.602 -18.256 1.00 35.65 308 THR A O 1
ATOM 734 N N . GLU A 1 94 ? 51.610 0.483 -20.166 1.00 36.11 309 GLU A N 1
ATOM 735 C CA A GLU A 1 94 ? 52.354 -0.624 -19.544 0.50 36.29 309 GLU A CA 1
ATOM 736 C CA B GLU A 1 94 ? 52.312 -0.612 -19.487 0.50 36.43 309 GLU A CA 1
ATOM 737 C C . GLU A 1 94 ? 53.601 -0.156 -18.783 1.00 36.53 309 GLU A C 1
ATOM 738 O O . GLU A 1 94 ? 53.990 -0.741 -17.768 1.00 36.69 309 GLU A O 1
ATOM 749 N N . SER A 1 95 ? 54.228 0.904 -19.291 1.00 36.64 310 SER A N 1
ATOM 750 C CA . SER A 1 95 ? 55.478 1.422 -18.732 1.00 36.77 310 SER A CA 1
ATOM 751 C C . SER A 1 95 ? 55.319 2.694 -17.890 1.00 36.59 310 SER A C 1
ATOM 752 O O . SER A 1 95 ? 56.307 3.346 -17.556 1.00 36.58 310 SER A O 1
ATOM 755 N N . GLY A 1 96 ? 54.083 3.047 -17.556 1.00 36.52 311 GLY A N 1
ATOM 756 C CA . GLY A 1 96 ? 53.815 4.234 -16.749 1.00 36.54 311 GLY A CA 1
ATOM 757 C C . GLY A 1 96 ? 54.564 4.246 -15.428 1.00 36.51 311 GLY A C 1
ATOM 758 O O . GLY A 1 96 ? 54.561 3.254 -14.697 1.00 36.58 311 GLY A O 1
ATOM 759 N N . VAL A 1 97 ? 55.204 5.374 -15.123 1.00 36.35 312 VAL A N 1
ATOM 760 C CA . VAL A 1 97 ? 55.993 5.514 -13.892 1.00 36.07 312 VAL A CA 1
ATOM 761 C C . VAL A 1 97 ? 55.140 5.764 -12.646 1.00 35.85 312 VAL A C 1
ATOM 762 O O . VAL A 1 97 ? 55.641 5.671 -11.527 1.00 36.15 312 VAL A O 1
ATOM 766 N N . VAL A 1 98 ? 53.860 6.071 -12.842 1.00 35.44 313 VAL A N 1
ATOM 767 C CA . VAL A 1 98 ? 52.953 6.393 -11.736 1.00 34.81 313 VAL A CA 1
ATOM 768 C C . VAL A 1 98 ? 51.877 5.327 -11.578 1.00 34.74 313 VAL A C 1
ATOM 769 O O . VAL A 1 98 ? 51.188 4.993 -12.534 1.00 34.91 313 VAL A O 1
ATOM 773 N N . VAL A 1 99 ? 51.729 4.795 -10.371 1.00 34.53 314 VAL A N 1
ATOM 774 C CA . VAL A 1 99 ? 50.663 3.841 -10.112 1.00 34.30 314 VAL A CA 1
ATOM 775 C C . VAL A 1 99 ? 49.436 4.603 -9.646 1.00 34.29 314 VAL A C 1
ATOM 776 O O . VAL A 1 99 ? 49.483 5.331 -8.656 1.00 34.42 314 VAL A O 1
ATOM 780 N N . GLN A 1 100 ? 48.342 4.451 -10.377 1.00 34.22 315 GLN A N 1
ATOM 781 C CA . GLN A 1 100 ? 47.087 5.035 -9.957 1.00 34.30 315 GLN A CA 1
ATOM 782 C C . GLN A 1 100 ? 46.236 3.964 -9.309 1.00 34.61 315 GLN A C 1
ATOM 783 O O . GLN A 1 100 ? 45.785 3.033 -9.970 1.00 34.61 315 GLN A O 1
ATOM 789 N N . LEU A 1 101 ? 46.032 4.082 -8.006 1.00 35.05 316 LEU A N 1
ATOM 790 C CA . LEU A 1 101 ? 45.108 3.188 -7.326 1.00 35.62 316 LEU A CA 1
ATOM 791 C C . LEU A 1 101 ? 43.712 3.647 -7.712 1.00 36.04 316 LEU A C 1
ATOM 792 O O . LEU A 1 101 ? 43.385 4.833 -7.578 1.00 36.23 316 LEU A O 1
ATOM 797 N N . LEU A 1 102 ? 42.911 2.714 -8.228 1.00 36.24 317 LEU A N 1
ATOM 798 C CA . LEU A 1 102 ? 41.614 3.039 -8.806 1.00 36.27 317 LEU A CA 1
ATOM 799 C C . LEU A 1 102 ? 40.459 2.865 -7.841 1.00 36.75 317 LEU A C 1
ATOM 800 O O . LEU A 1 102 ? 39.491 3.619 -7.911 1.00 37.27 317 LEU A O 1
ATOM 805 N N . ALA A 1 103 ? 40.543 1.862 -6.966 1.00 36.90 318 ALA A N 1
ATOM 806 C CA . ALA A 1 103 ? 39.474 1.577 -6.006 1.00 36.91 318 ALA A CA 1
ATOM 807 C C . ALA A 1 103 ? 39.892 0.612 -4.906 1.00 37.14 318 ALA A C 1
ATOM 808 O O . ALA A 1 103 ? 40.802 -0.193 -5.091 1.00 37.02 318 ALA A O 1
ATOM 810 N N . VAL A 1 104 ? 39.222 0.727 -3.757 1.00 37.70 319 VAL A N 1
ATOM 811 C CA . VAL A 1 104 ? 39.339 -0.224 -2.641 1.00 38.11 319 VAL A CA 1
ATOM 812 C C . VAL A 1 104 ? 37.939 -0.680 -2.232 1.00 38.08 319 VAL A C 1
ATOM 813 O O . VAL A 1 104 ? 37.077 0.147 -1.900 1.00 38.57 319 VAL A O 1
ATOM 817 N N . ASN A 1 105 ? 37.714 -1.989 -2.254 1.00 37.46 320 ASN A N 1
ATOM 818 C CA . ASN A 1 105 ? 36.411 -2.533 -1.926 1.00 36.92 320 ASN A CA 1
ATOM 819 C C . ASN A 1 105 ? 36.471 -3.488 -0.748 1.00 36.61 320 ASN A C 1
ATOM 820 O O . ASN A 1 105 ? 37.170 -4.502 -0.800 1.00 36.76 320 ASN A O 1
ATOM 825 N N . ILE A 1 106 ? 35.748 -3.153 0.317 1.00 36.07 321 ILE A N 1
ATOM 826 C CA . ILE A 1 106 ? 35.590 -4.048 1.462 1.00 35.65 321 ILE A CA 1
ATOM 827 C C . ILE A 1 106 ? 34.106 -4.274 1.715 1.00 35.84 321 ILE A C 1
ATOM 828 O O . ILE A 1 106 ? 33.337 -3.323 1.827 1.00 35.71 321 ILE A O 1
ATOM 833 N N . LEU A 1 107 ? 33.707 -5.538 1.782 1.00 36.32 322 LEU A N 1
ATOM 834 C CA . LEU A 1 107 ? 32.314 -5.891 2.016 1.00 37.07 322 LEU A CA 1
ATOM 835 C C . LEU A 1 107 ? 31.820 -5.167 3.262 1.00 37.63 322 LEU A C 1
ATOM 836 O O . LEU A 1 107 ? 32.422 -5.303 4.325 1.00 37.88 322 LEU A O 1
ATOM 841 N N . PRO A 1 108 ? 30.742 -4.369 3.128 1.00 38.27 323 PRO A N 1
ATOM 842 C CA . PRO A 1 108 ? 30.190 -3.551 4.223 1.00 38.68 323 PRO A CA 1
ATOM 843 C C . PRO A 1 108 ? 30.094 -4.236 5.595 1.00 39.10 323 PRO A C 1
ATOM 844 O O . PRO A 1 108 ? 30.456 -3.627 6.602 1.00 39.29 323 PRO A O 1
ATOM 848 N N . GLU A 1 109 ? 29.635 -5.486 5.635 1.00 39.30 324 GLU A N 1
ATOM 849 C CA . GLU A 1 109 ? 29.538 -6.214 6.898 1.00 39.83 324 GLU A CA 1
ATOM 850 C C . GLU A 1 109 ? 30.907 -6.441 7.570 1.00 39.53 324 GLU A C 1
ATOM 851 O O . GLU A 1 109 ? 30.980 -6.660 8.782 1.00 39.55 324 GLU A O 1
ATOM 857 N N . LEU A 1 110 ? 31.980 -6.380 6.784 1.00 39.22 325 LEU A N 1
ATOM 858 C CA . LEU A 1 110 ? 33.325 -6.661 7.292 1.00 39.03 325 LEU A CA 1
ATOM 859 C C . LEU A 1 110 ? 34.195 -5.413 7.411 1.00 38.88 325 LEU A C 1
ATOM 860 O O . LEU A 1 110 ? 35.409 -5.507 7.612 1.00 38.80 325 LEU A O 1
ATOM 865 N N . GLN A 1 111 ? 33.568 -4.249 7.291 1.00 38.66 326 GLN A N 1
ATOM 866 C CA . GLN A 1 111 ? 34.261 -2.980 7.443 1.00 38.64 326 GLN A CA 1
ATOM 867 C C . GLN A 1 111 ? 34.525 -2.675 8.912 1.00 38.49 326 GLN A C 1
ATOM 868 O O . GLN A 1 111 ? 33.963 -3.328 9.799 1.00 38.47 326 GLN A O 1
ATOM 874 N N . ASN A 1 112 ? 35.386 -1.686 9.157 1.00 38.26 327 ASN A N 1
ATOM 875 C CA . ASN A 1 112 ? 35.781 -1.277 10.514 1.00 38.21 327 ASN A CA 1
ATOM 876 C C . ASN A 1 112 ? 36.386 -2.419 11.335 1.00 37.87 327 ASN A C 1
ATOM 877 O O . ASN A 1 112 ? 36.097 -2.560 12.519 1.00 37.74 327 ASN A O 1
ATOM 882 N N . GLN A 1 113 ? 37.213 -3.233 10.679 1.00 37.46 328 GLN A N 1
ATOM 883 C CA . GLN A 1 113 ? 37.901 -4.357 11.309 1.00 37.28 328 GLN A CA 1
ATOM 884 C C . GLN A 1 113 ? 39.388 -4.346 10.965 1.00 37.02 328 GLN A C 1
ATOM 885 O O . GLN A 1 113 ? 40.131 -5.240 11.365 1.00 36.99 328 GLN A O 1
ATOM 891 N N . GLY A 1 114 ? 39.813 -3.336 10.213 1.00 36.90 329 GLY A N 1
ATOM 892 C CA . GLY A 1 114 ? 41.213 -3.194 9.832 1.00 36.78 329 GLY A CA 1
ATOM 893 C C . GLY A 1 114 ? 41.556 -3.767 8.467 1.00 36.73 329 GLY A C 1
ATOM 894 O O . GLY A 1 114 ? 42.729 -3.843 8.102 1.00 36.59 329 GLY A O 1
ATOM 895 N N . LEU A 1 115 ? 40.542 -4.163 7.703 1.00 36.72 330 LEU A N 1
ATOM 896 C CA . LEU A 1 115 ? 40.786 -4.760 6.387 1.00 36.99 330 LEU A CA 1
ATOM 897 C C . LEU A 1 115 ? 41.223 -3.743 5.333 1.00 37.17 330 LEU A C 1
ATOM 898 O O . LEU A 1 115 ? 42.204 -3.975 4.630 1.00 37.23 330 LEU A O 1
ATOM 903 N N . GLY A 1 116 ? 40.504 -2.626 5.228 1.00 37.38 331 GLY A N 1
ATOM 904 C CA . GLY A 1 116 ? 40.921 -1.521 4.366 1.00 38.03 331 GLY A CA 1
ATOM 905 C C . GLY A 1 116 ? 42.379 -1.177 4.613 1.00 38.60 331 GLY A C 1
ATOM 906 O O . GLY A 1 116 ? 43.198 -1.211 3.688 1.00 38.54 331 GLY A O 1
ATOM 907 N N . ASP A 1 117 ? 42.690 -0.873 5.876 1.00 39.21 332 ASP A N 1
ATOM 908 C CA . ASP A 1 117 ? 44.047 -0.597 6.354 1.00 39.80 332 ASP A CA 1
ATOM 909 C C . ASP A 1 117 ? 45.060 -1.618 5.838 1.00 39.72 332 ASP A C 1
ATOM 910 O O . ASP A 1 117 ? 46.005 -1.250 5.137 1.00 39.84 332 ASP A O 1
ATOM 915 N N . ARG A 1 118 ? 44.858 -2.892 6.177 1.00 39.63 333 ARG A N 1
ATOM 916 C CA . ARG A 1 118 ? 45.828 -3.944 5.847 1.00 39.44 333 ARG A CA 1
ATOM 917 C C . ARG A 1 118 ? 46.023 -4.058 4.341 1.00 39.11 333 ARG A C 1
ATOM 918 O O . ARG A 1 118 ? 47.146 -4.181 3.856 1.00 39.04 333 ARG A O 1
ATOM 926 N N . LEU A 1 119 ? 44.917 -3.982 3.615 1.00 39.07 334 LEU A N 1
ATOM 927 C CA . LEU A 1 119 ? 44.913 -4.097 2.160 1.00 39.13 334 LEU A CA 1
ATOM 928 C C . LEU A 1 119 ? 45.689 -2.964 1.476 1.00 39.18 334 LEU A C 1
ATOM 929 O O . LEU A 1 119 ? 46.496 -3.212 0.574 1.00 39.20 334 LEU A O 1
ATOM 934 N N . LEU A 1 120 ? 45.445 -1.728 1.917 1.00 38.96 335 LEU A N 1
ATOM 935 C CA . LEU A 1 120 ? 46.142 -0.568 1.378 1.00 38.76 335 LEU A CA 1
ATOM 936 C C . LEU A 1 120 ? 47.649 -0.634 1.654 1.00 38.81 335 LEU A C 1
ATOM 937 O O . LEU A 1 120 ? 48.452 -0.401 0.750 1.00 39.05 335 LEU A O 1
ATOM 942 N N . GLU A 1 121 ? 48.026 -0.963 2.891 1.00 38.67 336 GLU A N 1
ATOM 943 C CA . GLU A 1 121 ? 49.439 -1.074 3.263 1.00 38.81 336 GLU A CA 1
ATOM 944 C C . GLU A 1 121 ? 50.180 -2.083 2.410 1.00 38.38 336 GLU A C 1
ATOM 945 O O . GLU A 1 121 ? 51.305 -1.835 2.003 1.00 38.30 336 GLU A O 1
ATOM 951 N N . PHE A 1 122 ? 49.540 -3.219 2.143 1.00 38.27 337 PHE A N 1
ATOM 952 C CA . PHE A 1 122 ? 50.113 -4.218 1.260 1.00 38.03 337 PHE A CA 1
ATOM 953 C C . PHE A 1 122 ? 50.295 -3.687 -0.162 1.00 37.96 337 PHE A C 1
ATOM 954 O O . PHE A 1 122 ? 51.352 -3.860 -0.761 1.00 37.81 337 PHE A O 1
ATOM 962 N N . MET A 1 123 ? 49.257 -3.058 -0.701 1.00 38.02 338 MET A N 1
ATOM 963 C CA . MET A 1 123 ? 49.328 -2.467 -2.029 1.00 38.52 338 MET A CA 1
ATOM 964 C C . MET A 1 123 ? 50.496 -1.476 -2.134 1.00 38.65 338 MET A C 1
ATOM 965 O O . MET A 1 123 ? 51.308 -1.568 -3.052 1.00 38.49 338 MET A O 1
ATOM 970 N N . LEU A 1 124 ? 50.589 -0.558 -1.171 1.00 38.88 339 LEU A N 1
ATOM 971 C CA . LEU A 1 124 ? 51.654 0.447 -1.128 1.00 38.93 339 LEU A CA 1
ATOM 972 C C . LEU A 1 124 ? 53.059 -0.157 -1.134 1.00 39.50 339 LEU A C 1
ATOM 973 O O . LEU A 1 124 ? 53.923 0.280 -1.896 1.00 39.65 339 LEU A O 1
ATOM 978 N N . GLN A 1 125 ? 53.282 -1.165 -0.295 1.00 40.05 340 GLN A N 1
ATOM 979 C CA . GLN A 1 125 ? 54.558 -1.871 -0.273 1.00 40.74 340 GLN A CA 1
ATOM 980 C C . GLN A 1 125 ? 54.790 -2.713 -1.519 1.00 40.81 340 GLN A C 1
ATOM 981 O O . GLN A 1 125 ? 55.926 -2.876 -1.956 1.00 40.85 340 GLN A O 1
ATOM 987 N N . TYR A 1 126 ? 53.713 -3.243 -2.089 1.00 41.00 341 TYR A N 1
ATOM 988 C CA . TYR A 1 126 ? 53.804 -3.977 -3.335 1.00 41.17 341 TYR A CA 1
ATOM 989 C C . TYR A 1 126 ? 54.246 -3.068 -4.482 1.00 41.49 341 TYR A C 1
ATOM 990 O O . TYR A 1 126 ? 55.082 -3.459 -5.294 1.00 41.57 341 TYR A O 1
ATOM 999 N N . CYS A 1 127 ? 53.686 -1.861 -4.535 1.00 42.03 342 CYS A N 1
ATOM 1000 C CA . CYS A 1 127 ? 54.008 -0.885 -5.585 1.00 42.86 342 CYS A CA 1
ATOM 1001 C C . CYS A 1 127 ? 55.432 -0.342 -5.485 1.00 43.09 342 CYS A C 1
ATOM 1002 O O . CYS A 1 127 ? 56.071 -0.062 -6.504 1.00 43.23 342 CYS A O 1
ATOM 1005 N N . ALA A 1 128 ? 55.920 -0.182 -4.259 1.00 43.32 343 ALA A N 1
ATOM 1006 C CA . ALA A 1 128 ? 57.286 0.256 -4.046 1.00 43.76 343 ALA A CA 1
ATOM 1007 C C . ALA A 1 128 ? 58.270 -0.675 -4.754 1.00 44.04 343 ALA A C 1
ATOM 1008 O O . ALA A 1 128 ? 59.262 -0.212 -5.321 1.00 44.34 343 ALA A O 1
ATOM 1010 N N . GLN A 1 129 ? 57.979 -1.975 -4.738 1.00 44.07 344 GLN A N 1
ATOM 1011 C CA . GLN A 1 129 ? 58.904 -2.974 -5.266 1.00 44.22 344 GLN A CA 1
ATOM 1012 C C . GLN A 1 129 ? 58.769 -3.208 -6.774 1.00 44.04 344 GLN A C 1
ATOM 1013 O O . GLN A 1 129 ? 59.562 -3.938 -7.362 1.00 43.99 344 GLN A O 1
ATOM 1019 N N . ILE A 1 130 ? 57.771 -2.591 -7.400 1.00 44.13 345 ILE A N 1
ATOM 1020 C CA . ILE A 1 130 ? 57.630 -2.674 -8.856 1.00 44.22 345 ILE A CA 1
ATOM 1021 C C . ILE A 1 130 ? 58.671 -1.772 -9.523 1.00 44.37 345 ILE A C 1
ATOM 1022 O O . ILE A 1 130 ? 58.761 -0.574 -9.217 1.00 44.56 345 ILE A O 1
ATOM 1027 N N . SER A 1 131 ? 59.454 -2.356 -10.429 1.00 44.39 346 SER A N 1
ATOM 1028 C CA . SER A 1 131 ? 60.528 -1.629 -11.108 1.00 44.32 346 SER A CA 1
ATOM 1029 C C . SER A 1 131 ? 59.988 -0.548 -12.055 1.00 44.14 346 SER A C 1
ATOM 1030 O O . SER A 1 131 ? 59.080 -0.803 -12.850 1.00 44.28 346 SER A O 1
ATOM 1033 N N . GLY A 1 132 ? 60.543 0.656 -11.947 1.00 43.82 347 GLY A N 1
ATOM 1034 C CA . GLY A 1 132 ? 60.162 1.768 -12.805 1.00 43.37 347 GLY A CA 1
ATOM 1035 C C . GLY A 1 132 ? 59.215 2.734 -12.127 1.00 43.21 347 GLY A C 1
ATOM 1036 O O . GLY A 1 132 ? 59.166 3.914 -12.482 1.00 43.61 347 GLY A O 1
ATOM 1037 N N . VAL A 1 133 ? 58.466 2.237 -11.146 1.00 42.76 348 VAL A N 1
ATOM 1038 C CA . VAL A 1 133 ? 57.468 3.035 -10.435 1.00 42.24 348 VAL A CA 1
ATOM 1039 C C . VAL A 1 133 ? 58.115 4.071 -9.505 1.00 42.17 348 VAL A C 1
ATOM 1040 O O . VAL A 1 133 ? 58.945 3.732 -8.662 1.00 42.30 348 VAL A O 1
ATOM 1044 N N . GLU A 1 134 ? 57.727 5.332 -9.668 1.00 41.85 349 GLU A N 1
ATOM 1045 C CA . GLU A 1 134 ? 58.291 6.426 -8.884 1.00 41.69 349 GLU A CA 1
ATOM 1046 C C . GLU A 1 134 ? 57.313 7.011 -7.865 1.00 41.38 349 GLU A C 1
ATOM 1047 O O . GLU A 1 134 ? 57.735 7.618 -6.879 1.00 41.54 349 GLU A O 1
ATOM 1053 N N . LYS A 1 135 ? 56.014 6.828 -8.100 1.00 40.79 350 LYS A N 1
ATOM 1054 C CA . LYS A 1 135 ? 54.984 7.587 -7.398 1.00 40.53 350 LYS A CA 1
ATOM 1055 C C . LYS A 1 135 ? 53.652 6.829 -7.410 1.00 39.49 350 LYS A C 1
ATOM 1056 O O . LYS A 1 135 ? 53.335 6.147 -8.383 1.00 39.64 350 LYS A O 1
ATOM 1062 N N . VAL A 1 136 ? 52.872 6.947 -6.339 1.00 38.57 351 VAL A N 1
ATOM 1063 C CA . VAL A 1 136 ? 51.528 6.357 -6.285 1.00 37.53 351 VAL A CA 1
ATOM 1064 C C . VAL A 1 136 ? 50.498 7.447 -6.025 1.00 37.31 351 VAL A C 1
ATOM 1065 O O . VAL A 1 136 ? 50.639 8.219 -5.078 1.00 37.25 351 VAL A O 1
ATOM 1069 N N . VAL A 1 137 ? 49.472 7.518 -6.871 1.00 36.89 352 VAL A N 1
ATOM 1070 C CA . VAL A 1 137 ? 48.394 8.496 -6.687 1.00 36.60 352 VAL A CA 1
ATOM 1071 C C . VAL A 1 137 ? 47.033 7.810 -6.666 1.00 36.57 352 VAL A C 1
ATOM 1072 O O . VAL A 1 137 ? 46.872 6.740 -7.229 1.00 36.66 352 VAL A O 1
ATOM 1076 N N . ALA A 1 138 ? 46.064 8.424 -5.998 1.00 36.62 353 ALA A N 1
ATOM 1077 C CA . ALA A 1 138 ? 44.694 7.929 -6.016 1.00 36.78 353 ALA A CA 1
ATOM 1078 C C . ALA A 1 138 ? 43.759 9.106 -6.118 1.00 36.99 353 ALA A C 1
ATOM 1079 O O . ALA A 1 138 ? 44.031 10.174 -5.553 1.00 37.09 353 ALA A O 1
ATOM 1081 N N . VAL A 1 139 ? 42.666 8.919 -6.847 1.00 37.05 354 VAL A N 1
ATOM 1082 C CA . VAL A 1 139 ? 41.607 9.908 -6.855 1.00 37.46 354 VAL A CA 1
ATOM 1083 C C . VAL A 1 139 ? 40.499 9.407 -5.949 1.00 37.96 354 VAL A C 1
ATOM 1084 O O . VAL A 1 139 ? 39.813 8.434 -6.263 1.00 38.25 354 VAL A O 1
ATOM 1088 N N . THR A 1 140 ? 40.338 10.062 -4.808 1.00 38.18 355 THR A N 1
ATOM 1089 C CA . THR A 1 140 ? 39.310 9.649 -3.873 1.00 38.51 355 THR A CA 1
ATOM 1090 C C . THR A 1 140 ? 38.066 10.563 -3.905 1.00 38.72 355 THR A C 1
ATOM 1091 O O . THR A 1 140 ? 37.817 11.257 -4.899 1.00 38.87 355 THR A O 1
ATOM 1095 N N . LEU A 1 141 ? 37.278 10.530 -2.835 1.00 38.60 356 LEU A N 1
ATOM 1096 C CA . LEU A 1 141 ? 36.061 11.316 -2.724 1.00 38.65 356 LEU A CA 1
ATOM 1097 C C . LEU A 1 141 ? 35.739 11.446 -1.245 1.00 38.90 356 LEU A C 1
ATOM 1098 O O . LEU A 1 141 ? 36.256 10.686 -0.437 1.00 38.96 356 LEU A O 1
ATOM 1103 N N . CYS A 1 142 ? 34.892 12.408 -0.899 1.00 39.14 357 CYS A N 1
ATOM 1104 C CA . CYS A 1 142 ? 34.461 12.603 0.475 1.00 39.47 357 CYS A CA 1
ATOM 1105 C C . CYS A 1 142 ? 33.182 11.802 0.755 1.00 39.78 357 CYS A C 1
ATOM 1106 O O . CYS A 1 142 ? 32.441 11.469 -0.180 1.00 39.85 357 CYS A O 1
ATOM 1109 N N . ARG A 1 143 ? 32.930 11.493 2.032 1.00 39.81 358 ARG A N 1
ATOM 1110 C CA . ARG A 1 143 ? 31.687 10.817 2.444 1.00 40.41 358 ARG A CA 1
ATOM 1111 C C . ARG A 1 143 ? 30.694 11.736 3.156 1.00 39.53 358 ARG A C 1
ATOM 1112 O O . ARG A 1 143 ? 29.483 11.495 3.112 1.00 39.58 358 ARG A O 1
ATOM 1120 N N . ASN A 1 144 ? 31.203 12.772 3.823 1.00 38.73 359 ASN A N 1
ATOM 1121 C CA . ASN A 1 144 ? 30.373 13.590 4.706 1.00 37.83 359 ASN A CA 1
ATOM 1122 C C . ASN A 1 144 ? 30.186 15.040 4.280 1.00 37.52 359 ASN A C 1
ATOM 1123 O O . ASN A 1 144 ? 29.697 15.847 5.062 1.00 37.70 359 ASN A O 1
ATOM 1128 N N . TYR A 1 145 ? 30.546 15.379 3.046 1.00 37.29 360 TYR A N 1
ATOM 1129 C CA . TYR A 1 145 ? 30.451 16.774 2.605 1.00 36.60 360 TYR A CA 1
ATOM 1130 C C . TYR A 1 145 ? 29.056 17.416 2.711 1.00 36.35 360 TYR A C 1
ATOM 1131 O O . TYR A 1 145 ? 28.967 18.583 3.078 1.00 36.41 360 TYR A O 1
ATOM 1140 N N . PRO A 1 146 ? 27.969 16.670 2.399 1.00 36.27 361 PRO A N 1
ATOM 1141 C CA . PRO A 1 146 ? 26.619 17.255 2.583 1.00 36.11 361 PRO A CA 1
ATOM 1142 C C . PRO A 1 146 ? 26.351 17.853 3.974 1.00 36.11 361 PRO A C 1
ATOM 1143 O O . PRO A 1 146 ? 25.457 18.688 4.126 1.00 35.95 361 PRO A O 1
ATOM 1147 N N . ASP A 1 147 ? 27.124 17.427 4.971 1.00 36.14 362 ASP A N 1
ATOM 1148 C CA . ASP A 1 147 ? 27.010 17.956 6.324 1.00 36.05 362 ASP A CA 1
ATOM 1149 C C . ASP A 1 147 ? 27.716 19.298 6.496 1.00 35.73 362 ASP A C 1
ATOM 1150 O O . ASP A 1 147 ? 27.428 20.039 7.438 1.00 35.51 362 ASP A O 1
ATOM 1155 N N . TYR A 1 148 ? 28.629 19.611 5.583 1.00 35.44 363 TYR A N 1
ATOM 1156 C CA . TYR A 1 148 ? 29.410 20.837 5.671 1.00 35.50 363 TYR A CA 1
ATOM 1157 C C . TYR A 1 148 ? 29.030 21.850 4.592 1.00 35.45 363 TYR A C 1
ATOM 1158 O O . TYR A 1 148 ? 29.427 23.012 4.660 1.00 35.25 363 TYR A O 1
ATOM 1167 N N . SER A 1 149 ? 28.254 21.408 3.607 1.00 35.41 364 SER A N 1
ATOM 1168 C CA . SER A 1 149 ? 27.730 22.294 2.570 1.00 35.61 364 SER A CA 1
ATOM 1169 C C . SER A 1 149 ? 26.947 23.451 3.203 1.00 35.64 364 SER A C 1
ATOM 1170 O O . SER A 1 149 ? 26.185 23.237 4.149 1.00 35.58 364 SER A O 1
ATOM 1173 N N . PRO A 1 150 ? 27.112 24.678 2.677 1.00 35.71 365 PRO A N 1
ATOM 1174 C CA . PRO A 1 150 ? 27.848 25.044 1.485 1.00 36.00 365 PRO A CA 1
ATOM 1175 C C . PRO A 1 150 ? 29.273 25.542 1.738 1.00 36.65 365 PRO A C 1
ATOM 1176 O O . PRO A 1 150 ? 29.748 26.416 1.009 1.00 36.88 365 PRO A O 1
ATOM 1180 N N . MET A 1 151 ? 29.953 25.015 2.752 1.00 37.11 366 MET A N 1
ATOM 1181 C CA . MET A 1 151 ? 31.373 25.311 2.903 1.00 37.83 366 MET A CA 1
ATOM 1182 C C . MET A 1 151 ? 32.079 24.852 1.628 1.00 37.55 366 MET A C 1
ATOM 1183 O O . MET A 1 151 ? 31.843 23.738 1.178 1.00 37.62 366 MET A O 1
ATOM 1188 N N . PRO A 1 152 ? 32.936 25.708 1.038 1.00 37.47 367 PRO A N 1
ATOM 1189 C CA . PRO A 1 152 ? 33.703 25.343 -0.163 1.00 37.44 367 PRO A CA 1
ATOM 1190 C C . PRO A 1 152 ? 34.506 24.054 0.043 1.00 37.71 367 PRO A C 1
ATOM 1191 O O . PRO A 1 152 ? 35.168 23.913 1.087 1.00 37.72 367 PRO A O 1
ATOM 1195 N N . MET A 1 153 ? 34.457 23.134 -0.929 1.00 37.81 368 MET A N 1
ATOM 1196 C CA A MET A 1 153 ? 35.169 21.853 -0.796 0.50 37.64 368 MET A CA 1
ATOM 1197 C CA B MET A 1 153 ? 35.173 21.856 -0.834 0.50 37.94 368 MET A CA 1
ATOM 1198 C C . MET A 1 153 ? 36.685 22.019 -0.709 1.00 37.88 368 MET A C 1
ATOM 1199 O O . MET A 1 153 ? 37.346 21.250 -0.022 1.00 38.33 368 MET A O 1
ATOM 1208 N N . ALA A 1 154 ? 37.234 23.026 -1.379 1.00 37.94 369 ALA A N 1
ATOM 1209 C CA . ALA A 1 154 ? 38.674 23.281 -1.301 1.00 37.80 369 ALA A CA 1
ATOM 1210 C C . ALA A 1 154 ? 39.137 23.519 0.143 1.00 37.77 369 ALA A C 1
ATOM 1211 O O . ALA A 1 154 ? 40.280 23.195 0.495 1.00 38.26 369 ALA A O 1
ATOM 1213 N N . GLU A 1 155 ? 38.252 24.086 0.966 1.00 37.40 370 GLU A N 1
ATOM 1214 C CA A GLU A 1 155 ? 38.539 24.293 2.384 0.50 37.10 370 GLU A CA 1
ATOM 1215 C CA B GLU A 1 155 ? 38.525 24.304 2.389 0.50 37.06 370 GLU A CA 1
ATO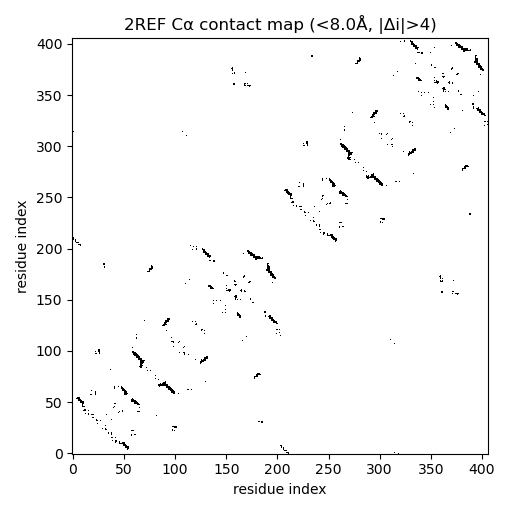M 1216 C C . GLU A 1 155 ? 38.180 23.045 3.187 1.00 36.75 370 GLU A C 1
ATOM 1217 O O . GLU A 1 155 ? 38.887 22.674 4.108 1.00 36.70 370 GLU A O 1
ATOM 1228 N N . TYR A 1 156 ? 37.087 22.388 2.818 1.00 36.55 371 TYR A N 1
ATOM 1229 C CA . TYR A 1 156 ? 36.634 21.183 3.523 1.00 36.15 371 TYR A CA 1
ATOM 1230 C C . TYR A 1 156 ? 37.654 20.046 3.537 1.00 36.07 371 TYR A C 1
ATOM 1231 O O . TYR A 1 156 ? 37.842 19.397 4.561 1.00 35.85 371 TYR A O 1
ATOM 1240 N N . ILE A 1 157 ? 38.307 19.810 2.405 1.00 36.37 372 ILE A N 1
ATOM 1241 C CA . ILE A 1 157 ? 39.284 18.724 2.288 1.00 36.58 372 ILE A CA 1
ATOM 1242 C C . ILE A 1 157 ? 40.578 18.953 3.091 1.00 36.85 372 ILE A C 1
ATOM 1243 O O . ILE A 1 157 ? 41.457 18.114 3.071 1.00 37.11 372 ILE A O 1
ATOM 1248 N N . HIS A 1 158 ? 40.692 20.079 3.795 1.00 37.27 373 HIS A N 1
ATOM 1249 C CA . HIS A 1 158 ? 41.845 20.329 4.669 1.00 37.80 373 HIS A CA 1
ATOM 1250 C C . HIS A 1 158 ? 41.441 20.526 6.127 1.00 37.84 373 HIS A C 1
ATOM 1251 O O . HIS A 1 158 ? 42.285 20.766 6.991 1.00 37.97 373 HIS A O 1
ATOM 1258 N N . GLN A 1 159 ? 40.143 20.411 6.379 1.00 37.91 374 GLN A N 1
ATOM 1259 C CA . GLN A 1 159 ? 39.554 20.560 7.695 1.00 38.00 374 GLN A CA 1
ATOM 1260 C C . GLN A 1 159 ? 39.996 19.415 8.605 1.00 37.98 374 GLN A C 1
ATOM 1261 O O . GLN A 1 159 ? 39.651 18.262 8.367 1.00 37.91 374 GLN A O 1
ATOM 1267 N N . LYS A 1 160 ? 40.761 19.749 9.641 1.00 38.30 375 LYS A N 1
ATOM 1268 C CA . LYS A 1 160 ? 41.268 18.775 10.607 1.00 38.48 375 LYS A CA 1
ATOM 1269 C C . LYS A 1 160 ? 40.497 18.825 11.919 1.00 38.71 375 LYS A C 1
ATOM 1270 O O . LYS A 1 160 ? 39.952 19.859 12.275 1.00 38.77 375 LYS A O 1
ATOM 1276 N N . ASN A 1 161 ? 40.462 17.713 12.647 1.00 39.08 376 ASN A N 1
ATOM 1277 C CA . ASN A 1 161 ? 39.915 17.748 13.991 1.00 39.54 376 ASN A CA 1
ATOM 1278 C C . ASN A 1 161 ? 40.975 17.969 15.076 1.00 40.04 376 ASN A C 1
ATOM 1279 O O . ASN A 1 161 ? 41.759 18.916 14.972 1.00 40.39 376 ASN A O 1
ATOM 1284 N N . GLU A 1 162 ? 41.023 17.110 16.092 1.00 40.37 377 GLU A N 1
ATOM 1285 C CA . GLU A 1 162 ? 41.571 17.530 17.391 1.00 40.68 377 GLU A CA 1
ATOM 1286 C C . GLU A 1 162 ? 43.075 17.816 17.632 1.00 40.57 377 GLU A C 1
ATOM 1287 O O . GLU A 1 162 ? 43.400 18.997 17.786 1.00 40.89 377 GLU A O 1
ATOM 1293 N N . SER A 1 163 ? 44.018 16.861 17.657 1.00 40.04 378 SER A N 1
ATOM 1294 C CA . SER A 1 163 ? 44.111 15.548 16.980 1.00 39.53 378 SER A CA 1
ATOM 1295 C C . SER A 1 163 ? 44.738 15.695 15.586 1.00 39.07 378 SER A C 1
ATOM 1296 O O . SER A 1 163 ? 45.605 14.908 15.210 1.00 38.91 378 SER A O 1
ATOM 1299 N N . GLY A 1 164 ? 44.319 16.715 14.842 1.00 38.54 379 GLY A N 1
ATOM 1300 C CA . GLY A 1 164 ? 44.955 17.061 13.566 1.00 38.01 379 GLY A CA 1
ATOM 1301 C C . GLY A 1 164 ? 44.760 16.082 12.420 1.00 37.63 379 GLY A C 1
ATOM 1302 O O . GLY A 1 164 ? 45.499 16.122 11.435 1.00 37.77 379 GLY A O 1
ATOM 1303 N N . LEU A 1 165 ? 43.775 15.199 12.555 1.00 37.15 380 LEU A N 1
ATOM 1304 C CA . LEU A 1 165 ? 43.381 14.275 11.501 1.00 36.54 380 LEU A CA 1
ATOM 1305 C C . LEU A 1 165 ? 42.203 14.856 10.746 1.00 36.42 380 LEU A C 1
ATOM 1306 O O . LEU A 1 165 ? 41.399 15.578 11.325 1.00 36.51 380 LEU A O 1
ATOM 1311 N N . LEU A 1 166 ? 42.089 14.537 9.460 1.00 36.17 381 LEU A N 1
ATOM 1312 C CA . LEU A 1 166 ? 41.028 15.094 8.608 1.00 35.79 381 LEU A CA 1
ATOM 1313 C C . LEU A 1 166 ? 39.613 14.657 9.028 1.00 35.88 381 LEU A C 1
ATOM 1314 O O . LEU A 1 166 ? 39.394 13.490 9.369 1.00 35.88 381 LEU A O 1
ATOM 1319 N N . VAL A 1 167 ? 38.661 15.591 8.994 1.00 36.06 382 VAL A N 1
ATOM 1320 C CA . VAL A 1 167 ? 37.288 15.316 9.456 1.00 36.43 382 VAL A CA 1
ATOM 1321 C C . VAL A 1 167 ? 36.524 14.329 8.569 1.00 36.92 382 VAL A C 1
ATOM 1322 O O . VAL A 1 167 ? 35.700 13.559 9.071 1.00 37.22 382 VAL A O 1
ATOM 1326 N N . ASP A 1 168 ? 36.796 14.337 7.266 1.00 37.03 383 ASP A N 1
ATOM 1327 C CA . ASP A 1 168 ? 36.165 13.373 6.389 1.00 37.46 383 ASP A CA 1
ATOM 1328 C C . ASP A 1 168 ? 36.813 11.996 6.508 1.00 37.91 383 ASP A C 1
ATOM 1329 O O . ASP A 1 168 ? 38.023 11.857 6.281 1.00 38.16 383 ASP A O 1
ATOM 1334 N N . PRO A 1 169 ? 36.012 10.967 6.857 1.00 38.21 384 PRO A N 1
ATOM 1335 C CA . PRO A 1 169 ? 36.565 9.638 7.111 1.00 38.35 384 PRO A CA 1
ATOM 1336 C C . PRO A 1 169 ? 37.222 8.979 5.902 1.00 38.79 384 PRO A C 1
ATOM 1337 O O . PRO A 1 169 ? 38.131 8.170 6.094 1.00 39.33 384 PRO A O 1
ATOM 1341 N N . LEU A 1 170 ? 36.785 9.298 4.682 1.00 38.87 385 LEU A N 1
ATOM 1342 C CA . LEU A 1 170 ? 37.447 8.735 3.495 1.00 39.22 385 LEU A CA 1
ATOM 1343 C C . LEU A 1 170 ? 38.824 9.371 3.230 1.00 39.31 385 LEU A C 1
ATOM 1344 O O . LEU A 1 170 ? 39.748 8.683 2.781 1.00 39.81 385 LEU A O 1
ATOM 1349 N N . LEU A 1 171 ? 38.961 10.666 3.515 1.00 38.82 386 LEU A N 1
ATOM 1350 C CA . LEU A 1 171 ? 40.251 11.347 3.399 1.00 38.46 386 LEU A CA 1
ATOM 1351 C C . LEU A 1 171 ? 41.206 10.931 4.515 1.00 38.54 386 LEU A C 1
ATOM 1352 O O . LEU A 1 171 ? 42.381 10.663 4.251 1.00 38.83 386 LEU A O 1
ATOM 1357 N N . ARG A 1 172 ? 40.701 10.878 5.753 1.00 38.22 387 ARG A N 1
ATOM 1358 C CA . ARG A 1 172 ? 41.476 10.415 6.909 1.00 37.57 387 ARG A CA 1
ATOM 1359 C C . ARG A 1 172 ? 42.126 9.072 6.610 1.00 37.82 387 ARG A C 1
ATOM 1360 O O . ARG A 1 172 ? 43.287 8.841 6.942 1.00 37.92 387 ARG A O 1
ATOM 1368 N N . PHE A 1 173 ? 41.368 8.192 5.964 1.00 37.96 388 PHE A N 1
ATOM 1369 C CA . PHE A 1 173 ? 41.842 6.861 5.641 1.00 38.10 388 PHE A CA 1
ATOM 1370 C C . PHE A 1 173 ? 43.126 6.890 4.824 1.00 37.97 388 PHE A C 1
ATOM 1371 O O . PHE A 1 173 ? 44.029 6.083 5.048 1.00 38.33 388 PHE A O 1
ATOM 1379 N N . HIS A 1 174 ? 43.198 7.809 3.874 1.00 37.52 389 HIS A N 1
ATOM 1380 C CA . HIS A 1 174 ? 44.418 7.988 3.110 1.00 37.53 389 HIS A CA 1
ATOM 1381 C C . HIS A 1 174 ? 45.474 8.691 3.968 1.00 37.43 389 HIS A C 1
ATOM 1382 O O . HIS A 1 174 ? 46.628 8.240 4.042 1.00 37.47 389 HIS A O 1
ATOM 1389 N N . GLN A 1 175 ? 45.064 9.762 4.648 1.00 36.73 390 GLN A N 1
ATOM 1390 C CA . GLN A 1 175 ? 45.975 10.528 5.478 1.00 36.45 390 GLN A CA 1
ATOM 1391 C C . GLN A 1 175 ? 46.816 9.658 6.399 1.00 36.32 390 GLN A C 1
ATOM 1392 O O . GLN A 1 175 ? 48.032 9.816 6.447 1.00 36.18 390 GLN A O 1
ATOM 1398 N N . ILE A 1 176 ? 46.174 8.739 7.118 1.00 36.16 391 ILE A N 1
ATOM 1399 C CA . ILE A 1 176 ? 46.867 7.996 8.167 1.00 36.26 391 ILE A CA 1
ATOM 1400 C C . ILE A 1 176 ? 47.770 6.904 7.607 1.00 36.49 391 ILE A C 1
ATOM 1401 O O . ILE A 1 176 ? 48.442 6.207 8.362 1.00 36.79 391 ILE A O 1
ATOM 1406 N N . HIS A 1 177 ? 47.773 6.760 6.283 1.00 36.77 392 HIS A N 1
ATOM 1407 C CA . HIS A 1 177 ? 48.717 5.882 5.590 1.00 36.87 392 HIS A CA 1
ATOM 1408 C C . HIS A 1 177 ? 49.796 6.683 4.859 1.00 36.77 392 HIS A C 1
ATOM 1409 O O . HIS A 1 177 ? 50.563 6.138 4.068 1.00 36.71 392 HIS A O 1
ATOM 1416 N N . GLY A 1 178 ? 49.854 7.980 5.145 1.00 36.67 393 GLY A N 1
ATOM 1417 C CA . GLY A 1 178 ? 50.886 8.842 4.591 1.00 36.83 393 GLY A CA 1
ATOM 1418 C C . GLY A 1 178 ? 50.502 9.584 3.324 1.00 36.77 393 GLY A C 1
ATOM 1419 O O . GLY A 1 178 ? 51.372 10.087 2.613 1.00 36.77 393 GLY A O 1
ATOM 1420 N N . ALA A 1 179 ? 49.209 9.665 3.033 1.00 36.72 394 ALA A N 1
ATOM 1421 C CA . ALA A 1 179 ? 48.774 10.380 1.840 1.00 36.95 394 ALA A CA 1
ATOM 1422 C C . ALA A 1 179 ? 48.799 11.897 2.029 1.00 37.19 394 ALA A C 1
ATOM 1423 O O . ALA A 1 179 ? 48.460 12.413 3.096 1.00 37.13 394 ALA A O 1
ATOM 1425 N N . LYS A 1 180 ? 49.222 12.592 0.979 1.00 37.53 395 LYS A N 1
ATOM 1426 C CA . LYS A 1 180 ? 49.140 14.041 0.885 1.00 38.19 395 LYS A CA 1
ATOM 1427 C C . LYS A 1 180 ? 47.908 14.388 0.040 1.00 38.38 395 LYS A C 1
ATOM 1428 O O . LYS A 1 180 ? 47.747 13.865 -1.062 1.00 38.56 395 LYS A O 1
ATOM 1434 N N . ILE A 1 181 ? 47.031 15.241 0.559 1.00 38.61 396 ILE A N 1
ATOM 1435 C CA . ILE A 1 181 ? 45.901 15.746 -0.226 1.00 39.09 396 ILE A CA 1
ATOM 1436 C C . ILE A 1 181 ? 46.429 16.780 -1.215 1.00 39.38 396 ILE A C 1
ATOM 1437 O O . ILE A 1 181 ? 46.924 17.824 -0.813 1.00 39.74 396 ILE A O 1
ATOM 1442 N N . GLU A 1 182 ? 46.330 16.491 -2.505 1.00 39.81 397 GLU A N 1
ATOM 1443 C CA . GLU A 1 182 ? 46.932 17.356 -3.513 1.00 40.20 397 GLU A CA 1
ATOM 1444 C C . GLU A 1 182 ? 46.027 18.509 -3.932 1.00 40.10 397 GLU A C 1
ATOM 1445 O O . GLU A 1 182 ? 46.419 19.666 -3.824 1.00 40.22 397 GLU A O 1
ATOM 1451 N N . LYS A 1 183 ? 44.826 18.187 -4.413 1.00 40.07 398 LYS A N 1
ATOM 1452 C CA . LYS A 1 183 ? 43.886 19.179 -4.948 1.00 39.86 398 LYS A CA 1
ATOM 1453 C C . LYS A 1 183 ? 42.564 18.524 -5.305 1.00 39.79 398 LYS A C 1
ATOM 1454 O O . LYS A 1 183 ? 42.433 17.306 -5.233 1.00 40.42 398 LYS A O 1
ATOM 1460 N N . LEU A 1 184 ? 41.589 19.338 -5.690 1.00 39.56 399 LEU A N 1
ATOM 1461 C CA . LEU A 1 184 ? 40.304 18.844 -6.150 1.00 39.22 399 LEU A CA 1
ATOM 1462 C C . LEU A 1 184 ? 40.368 18.501 -7.625 1.00 38.98 399 LEU A C 1
ATOM 1463 O O . LEU A 1 184 ? 41.120 19.116 -8.380 1.00 39.12 399 LEU A O 1
ATOM 1468 N N . LEU A 1 185 ? 39.573 17.520 -8.040 1.00 38.58 400 LEU A N 1
ATOM 1469 C CA . LEU A 1 185 ? 39.395 17.244 -9.462 1.00 37.99 400 LEU A CA 1
ATOM 1470 C C . LEU A 1 185 ? 37.921 17.367 -9.841 1.00 37.92 400 LEU A C 1
ATOM 1471 O O . LEU A 1 185 ? 37.192 16.369 -9.825 1.00 38.28 400 LEU A O 1
ATOM 1476 N N . PRO A 1 186 ? 37.474 18.599 -10.170 1.00 37.56 401 PRO A N 1
ATOM 1477 C CA . PRO A 1 186 ? 36.088 18.838 -10.570 1.00 37.38 401 PRO A CA 1
ATOM 1478 C C . PRO A 1 186 ? 35.672 18.015 -11.787 1.00 37.18 401 PRO A C 1
ATOM 1479 O O . PRO A 1 186 ? 36.451 17.834 -12.718 1.00 36.94 401 PRO A O 1
ATOM 1483 N N . GLY A 1 187 ? 34.445 17.517 -11.765 1.00 37.14 402 GLY A N 1
ATOM 1484 C CA . GLY A 1 187 ? 33.901 16.805 -12.905 1.00 37.08 402 GLY A CA 1
ATOM 1485 C C . GLY A 1 187 ? 34.451 15.406 -13.096 1.00 37.34 402 GLY A C 1
ATOM 1486 O O . GLY A 1 187 ? 34.110 14.741 -14.081 1.00 37.50 402 GLY A O 1
ATOM 1487 N N . TYR A 1 188 ? 35.303 14.955 -12.173 1.00 37.06 403 TYR A N 1
ATOM 1488 C CA . TYR A 1 188 ? 35.839 13.600 -12.234 1.00 37.11 403 TYR A CA 1
ATOM 1489 C C . TYR A 1 188 ? 34.721 12.563 -12.144 1.00 37.43 403 TYR A C 1
ATOM 1490 O O . TYR A 1 188 ? 34.721 11.587 -12.890 1.00 37.49 403 TYR A O 1
ATOM 1499 N N . ARG A 1 189 ? 33.767 12.778 -11.240 1.00 37.66 404 ARG A N 1
ATOM 1500 C CA . ARG A 1 189 ? 32.619 11.888 -11.140 1.00 38.25 404 ARG A CA 1
ATOM 1501 C C . ARG A 1 189 ? 31.301 12.605 -11.451 1.00 38.28 404 ARG A C 1
ATOM 1502 O O . ARG A 1 189 ? 30.607 13.042 -10.549 1.00 38.79 404 ARG A O 1
ATOM 1510 N N . PRO A 1 190 ? 30.958 12.741 -12.742 1.00 38.48 405 PRO A N 1
ATOM 1511 C CA . PRO A 1 190 ? 29.716 13.421 -13.140 1.00 38.46 405 PRO A CA 1
ATOM 1512 C C . PRO A 1 190 ? 28.463 13.055 -12.342 1.00 38.41 405 PRO A C 1
ATOM 1513 O O . PRO A 1 190 ? 27.686 13.942 -12.011 1.00 38.75 405 PRO A O 1
ATOM 1517 N N . LYS A 1 191 ? 28.274 11.779 -12.024 1.00 38.57 406 LYS A N 1
ATOM 1518 C 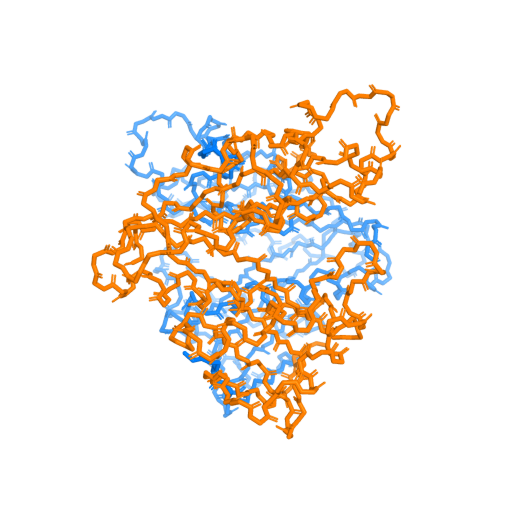CA . LYS A 1 191 ? 27.036 11.324 -11.367 1.00 38.66 406 LYS A CA 1
ATOM 1519 C C . LYS A 1 191 ? 27.037 11.467 -9.827 1.00 38.55 406 LYS A C 1
ATOM 1520 O O . LYS A 1 191 ? 26.058 11.082 -9.165 1.00 38.49 406 LYS A O 1
ATOM 1526 N N . ASP A 1 192 ? 28.110 12.041 -9.272 1.00 38.26 407 ASP A N 1
ATOM 1527 C CA . ASP A 1 192 ? 28.274 12.181 -7.815 1.00 38.57 407 ASP A CA 1
ATOM 1528 C C . ASP A 1 192 ? 27.851 13.550 -7.250 1.00 38.49 407 ASP A C 1
ATOM 1529 O O . ASP A 1 192 ? 28.699 14.369 -6.852 1.00 38.39 407 ASP A O 1
ATOM 1534 N N . TRP A 1 193 ? 26.539 13.766 -7.173 1.00 38.16 408 TRP A N 1
ATOM 1535 C CA . TRP A 1 193 ? 25.982 15.072 -6.823 1.00 38.33 408 TRP A CA 1
ATOM 1536 C C . TRP A 1 193 ? 26.288 15.515 -5.390 1.00 38.85 408 TRP A C 1
ATOM 1537 O O . TRP A 1 193 ? 26.381 16.722 -5.123 1.00 39.19 408 TRP A O 1
ATOM 1548 N N . GLU A 1 194 ? 26.435 14.551 -4.478 1.00 38.94 409 GLU A N 1
ATOM 1549 C CA . GLU A 1 194 ? 26.790 14.846 -3.088 1.00 39.19 409 GLU A CA 1
ATOM 1550 C C . GLU A 1 194 ? 28.169 15.490 -2.972 1.00 39.09 409 GLU A C 1
ATOM 1551 O O . GLU A 1 194 ? 28.425 16.261 -2.048 1.00 39.30 409 GLU A O 1
ATOM 1557 N N . ASN A 1 195 ? 29.055 15.169 -3.907 1.00 38.98 410 ASN A N 1
ATOM 1558 C CA . ASN A 1 195 ? 30.377 15.774 -3.925 1.00 38.87 410 ASN A CA 1
ATOM 1559 C C . ASN A 1 195 ? 30.516 16.820 -5.008 1.00 38.80 410 ASN A C 1
ATOM 1560 O O . ASN A 1 195 ? 31.626 17.198 -5.370 1.00 38.52 410 ASN A O 1
ATOM 1565 N N . GLN A 1 196 ? 29.374 17.295 -5.507 1.00 38.91 411 GLN A N 1
ATOM 1566 C CA . GLN A 1 196 ? 29.338 18.257 -6.612 1.00 39.09 411 GLN A CA 1
ATOM 1567 C C . GLN A 1 196 ? 30.263 17.802 -7.749 1.00 39.13 411 GLN A C 1
ATOM 1568 O O . GLN A 1 196 ? 30.991 18.605 -8.344 1.00 38.60 411 GLN A O 1
ATOM 1574 N N . THR A 1 197 ? 30.208 16.490 -8.020 1.00 39.49 412 THR A N 1
ATOM 1575 C CA . THR A 1 197 ? 31.020 15.776 -9.035 1.00 39.81 412 THR A CA 1
ATOM 1576 C C . THR A 1 197 ? 32.533 15.724 -8.784 1.00 39.90 412 THR A C 1
ATOM 1577 O O . THR A 1 197 ? 33.253 15.067 -9.532 1.00 40.11 412 THR A O 1
ATOM 1581 N N . CYS A 1 198 ? 33.003 16.390 -7.738 1.00 40.23 413 CYS A N 1
ATOM 1582 C CA A CYS A 1 198 ? 34.441 16.558 -7.495 0.50 40.30 413 CYS A CA 1
ATOM 1583 C CA B CYS A 1 198 ? 34.434 16.543 -7.524 0.50 40.51 413 CYS A CA 1
ATOM 1584 C C . CYS A 1 198 ? 35.134 15.318 -6.924 1.00 40.62 413 CYS A C 1
ATOM 1585 O O . CYS A 1 198 ? 34.643 14.697 -5.970 1.00 41.41 413 CYS A O 1
ATOM 1590 N N . GLY A 1 199 ? 36.283 14.966 -7.496 1.00 40.29 414 GLY A N 1
ATOM 1591 C CA . GLY A 1 199 ? 37.150 13.940 -6.913 1.00 39.67 414 GLY A CA 1
ATOM 1592 C C . GLY A 1 199 ? 38.251 14.646 -6.137 1.00 39.41 414 GLY A C 1
ATOM 1593 O O . GLY A 1 199 ? 38.426 15.862 -6.267 1.00 39.72 414 GLY A O 1
ATOM 1594 N N . VAL A 1 200 ? 38.995 13.899 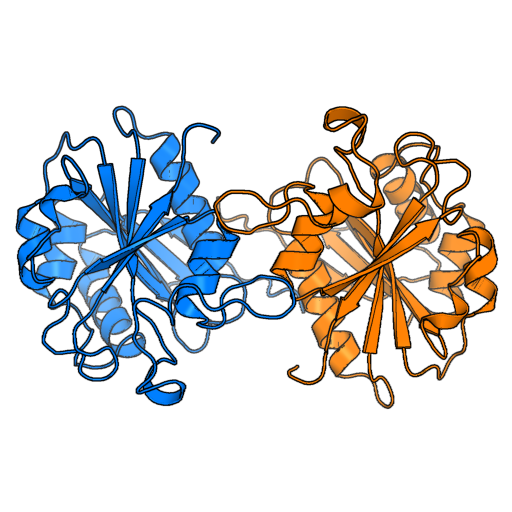-5.329 1.00 38.85 415 VAL A N 1
ATOM 1595 C CA . VAL A 1 200 ? 40.114 14.467 -4.571 1.00 38.20 415 VAL A CA 1
ATOM 1596 C C . VAL A 1 200 ? 41.399 13.706 -4.878 1.00 37.87 415 VAL A C 1
ATOM 1597 O O . VAL A 1 200 ? 41.469 12.492 -4.660 1.00 38.03 415 VAL A O 1
ATOM 1601 N N . LEU A 1 201 ? 42.408 14.410 -5.384 1.00 37.12 416 LEU A N 1
ATOM 1602 C CA . LEU A 1 201 ? 43.660 13.758 -5.741 1.00 36.69 416 LEU A CA 1
ATOM 1603 C C . LEU A 1 201 ? 44.596 13.682 -4.546 1.00 36.85 416 LEU A C 1
ATOM 1604 O O . LEU A 1 201 ? 44.909 14.701 -3.931 1.00 37.13 416 LEU A O 1
ATOM 1609 N N . VAL A 1 202 ? 45.033 12.469 -4.221 1.00 36.44 417 VAL A N 1
ATOM 1610 C CA . VAL A 1 202 ? 45.995 12.253 -3.152 1.00 36.22 417 VAL A CA 1
ATOM 1611 C C . VAL A 1 202 ? 47.219 11.515 -3.683 1.00 36.18 417 VAL A C 1
ATOM 1612 O O . VAL A 1 202 ? 47.115 10.738 -4.634 1.00 36.41 417 VAL A O 1
ATOM 1616 N N . SER A 1 203 ? 48.376 11.755 -3.077 1.00 35.98 418 SER A N 1
ATOM 1617 C CA . SER A 1 203 ? 49.599 11.083 -3.507 1.00 36.02 418 SER A CA 1
ATOM 1618 C C . SER A 1 203 ? 50.358 10.453 -2.343 1.00 36.16 418 SER A C 1
ATOM 1619 O O . SER A 1 203 ? 50.199 10.854 -1.191 1.00 36.25 418 SER A O 1
ATOM 1622 N N . TYR A 1 204 ? 51.177 9.459 -2.661 1.00 36.35 419 TYR A N 1
ATOM 1623 C CA . TYR A 1 204 ? 51.976 8.765 -1.671 1.00 36.66 419 TYR A CA 1
ATOM 1624 C C . TYR A 1 204 ? 53.443 8.822 -2.052 1.00 37.19 419 TYR A C 1
ATOM 1625 O O . TYR A 1 204 ? 53.820 8.476 -3.177 1.00 36.85 419 TYR A O 1
ATOM 1634 N N . ASP A 1 205 ? 54.261 9.275 -1.106 1.00 38.10 420 ASP A N 1
ATOM 1635 C CA . ASP A 1 205 ? 55.710 9.254 -1.253 1.00 38.97 420 ASP A CA 1
ATOM 1636 C C . ASP A 1 205 ? 56.154 7.824 -0.963 1.00 39.18 420 ASP A C 1
ATOM 1637 O O . ASP A 1 205 ? 55.911 7.302 0.125 1.00 39.28 420 ASP A O 1
ATOM 1642 N N . ILE A 1 206 ? 56.774 7.175 -1.941 1.00 39.64 421 ILE A N 1
ATOM 1643 C CA . ILE A 1 206 ? 57.175 5.778 -1.765 1.00 40.27 421 ILE A CA 1
ATOM 1644 C C . ILE A 1 206 ? 58.690 5.581 -1.715 1.00 40.72 421 ILE A C 1
ATOM 1645 O O . ILE A 1 206 ? 59.171 4.449 -1.682 1.00 40.79 421 ILE A O 1
ATOM 1650 N N . GLN A 1 207 ? 59.427 6.687 -1.680 1.00 41.43 422 GLN A N 1
ATOM 1651 C CA . GLN A 1 207 ? 60.889 6.666 -1.722 1.00 42.29 422 GLN A CA 1
ATOM 1652 C C . GLN A 1 207 ? 61.542 5.927 -0.544 1.00 42.76 422 GLN A C 1
ATOM 1653 O O . GLN A 1 207 ? 62.664 5.429 -0.668 1.00 42.72 422 GLN A O 1
ATOM 1659 N N . HIS A 1 208 ? 60.829 5.841 0.580 1.00 43.39 423 HIS A N 1
ATOM 1660 C CA . HIS A 1 208 ? 61.357 5.219 1.806 1.00 43.95 423 HIS A CA 1
ATOM 1661 C C . HIS A 1 208 ? 61.103 3.715 1.915 1.00 43.80 423 HIS A C 1
ATOM 1662 O O . HIS A 1 208 ? 61.912 2.992 2.507 1.00 43.86 423 HIS A O 1
ATOM 1669 N N . ARG A 1 209 ? 59.988 3.253 1.345 1.00 43.65 424 ARG A N 1
ATOM 1670 C CA . ARG A 1 209 ? 59.565 1.851 1.452 1.00 43.49 424 ARG A CA 1
ATOM 1671 C C . ARG A 1 209 ? 60.537 0.865 0.796 1.00 43.36 424 ARG A C 1
ATOM 1672 O O . ARG A 1 209 ? 60.989 1.073 -0.329 1.00 43.21 424 ARG A O 1
ATOM 1680 N N . CYS B 1 7 ? 52.867 -10.433 4.020 1.00 38.21 222 CYS B N 1
ATOM 1681 C CA . CYS B 1 7 ? 51.493 -10.063 3.561 1.00 38.19 222 CYS B CA 1
ATOM 1682 C C . CYS B 1 7 ? 50.400 -10.441 4.574 1.00 38.16 222 CYS B C 1
ATOM 1683 O O . CYS B 1 7 ? 50.415 -9.964 5.717 1.00 37.96 222 CYS B O 1
ATOM 1686 N N . PHE B 1 8 ? 49.455 -11.282 4.152 1.00 38.11 223 PHE B N 1
ATOM 1687 C CA . PHE B 1 8 ? 48.350 -11.679 5.026 1.00 38.01 223 PHE B CA 1
ATOM 1688 C C . PHE B 1 8 ? 48.661 -12.878 5.903 1.00 38.00 223 PHE B C 1
ATOM 1689 O O . PHE B 1 8 ? 48.275 -14.011 5.615 1.00 37.79 223 PHE B O 1
ATOM 1697 N N . GLU B 1 9 ? 49.388 -12.587 6.976 1.00 38.22 224 GLU B N 1
ATOM 1698 C CA . GLU B 1 9 ? 49.623 -13.511 8.074 1.00 38.32 224 GLU B CA 1
ATOM 1699 C C . GLU B 1 9 ? 48.377 -14.344 8.392 1.00 38.36 224 GLU B C 1
ATOM 1700 O O . GLU B 1 9 ? 47.275 -13.804 8.521 1.00 38.52 224 GLU B O 1
ATOM 1706 N N . ASN B 1 10 ? 48.550 -15.659 8.483 1.00 38.19 225 ASN B N 1
ATOM 1707 C CA . ASN B 1 10 ? 47.486 -16.527 8.977 1.00 38.15 225 ASN B CA 1
ATOM 1708 C C . ASN B 1 10 ? 47.848 -17.093 10.344 1.00 38.17 225 ASN B C 1
ATOM 1709 O O . ASN B 1 10 ? 48.053 -18.301 10.510 1.00 38.26 225 ASN B O 1
ATOM 1714 N N . ASN B 1 11 ? 47.926 -16.188 11.315 1.00 38.04 226 ASN B N 1
ATOM 1715 C CA . ASN B 1 11 ? 48.350 -16.511 12.667 1.00 38.01 226 ASN B CA 1
ATOM 1716 C C . ASN B 1 11 ? 47.186 -16.599 13.643 1.00 37.99 226 ASN B C 1
ATOM 1717 O O . ASN B 1 11 ? 46.273 -15.768 13.617 1.00 37.98 226 ASN B O 1
ATOM 1722 N N . TYR B 1 12 ? 47.230 -17.617 14.499 1.00 37.94 227 TYR B N 1
ATOM 1723 C CA . TYR B 1 12 ? 46.233 -17.795 15.544 1.00 37.77 227 TYR B CA 1
ATOM 1724 C C . TYR B 1 12 ? 46.636 -16.981 16.764 1.00 37.30 227 TYR B C 1
ATOM 1725 O O . TYR B 1 12 ? 47.646 -17.271 17.408 1.00 37.22 227 TYR B O 1
ATOM 1734 N N . TYR B 1 13 ? 45.847 -15.954 17.062 1.00 36.82 228 TYR B N 1
ATOM 1735 C CA . TYR B 1 13 ? 46.070 -15.131 18.244 1.00 36.41 228 TYR B CA 1
ATOM 1736 C C . TYR B 1 13 ? 44.952 -15.319 19.257 1.00 36.43 228 TYR B C 1
ATOM 1737 O O . TYR B 1 13 ? 43.777 -15.373 18.901 1.00 36.56 228 TYR B O 1
ATOM 1746 N N . ASN B 1 14 ? 45.328 -15.426 20.524 1.00 36.52 229 ASN B N 1
ATOM 1747 C CA . ASN B 1 14 ? 44.360 -15.437 21.605 1.00 36.53 229 ASN B CA 1
ATOM 1748 C C . ASN B 1 14 ? 44.554 -14.214 22.495 1.00 36.52 229 ASN B C 1
ATOM 1749 O O . ASN B 1 14 ? 45.681 -13.756 22.719 1.00 36.45 229 ASN B O 1
ATOM 1754 N N . LEU B 1 15 ? 43.445 -13.685 22.993 1.00 36.43 230 LEU B N 1
ATOM 1755 C CA . LEU B 1 15 ? 43.483 -12.537 23.875 1.00 36.27 230 LEU B CA 1
ATOM 1756 C C . LEU B 1 15 ? 42.682 -12.842 25.132 1.00 36.30 230 LEU B C 1
ATOM 1757 O O . LEU B 1 15 ? 41.485 -13.108 25.069 1.00 36.10 230 LEU B O 1
ATOM 1762 N N . ARG B 1 16 ? 43.363 -12.816 26.272 1.00 36.53 231 ARG B N 1
ATOM 1763 C CA . ARG B 1 16 ? 42.763 -13.184 27.551 1.00 36.73 231 ARG B CA 1
ATOM 1764 C C . ARG B 1 16 ? 43.328 -12.343 28.685 1.00 36.72 231 ARG B C 1
ATOM 1765 O O . ARG B 1 16 ? 44.395 -11.743 28.554 1.00 36.67 231 ARG B O 1
ATOM 1773 N N . HIS B 1 17 ? 42.603 -12.304 29.797 1.00 36.99 232 HIS B N 1
ATOM 1774 C CA . HIS B 1 17 ? 43.117 -11.720 31.025 1.00 37.45 232 HIS B CA 1
ATOM 1775 C C . HIS B 1 17 ? 44.274 -12.570 31.559 1.00 38.01 232 HIS B C 1
ATOM 1776 O O . HIS B 1 17 ? 44.301 -13.784 31.353 1.00 38.09 232 HIS B O 1
ATOM 1783 N N . PRO B 1 18 ? 45.247 -11.933 32.225 1.00 38.60 233 PRO B N 1
ATOM 1784 C CA . PRO B 1 18 ? 46.372 -12.672 32.771 1.00 39.10 233 PRO B CA 1
ATOM 1785 C C . PRO B 1 18 ? 45.994 -13.467 34.009 1.00 39.63 233 PRO B C 1
ATOM 1786 O O . PRO B 1 18 ? 45.089 -13.075 34.746 1.00 39.89 233 PRO B O 1
ATOM 1790 N N . LYS B 1 19 ? 46.678 -14.590 34.205 1.00 40.04 234 LYS B N 1
ATOM 1791 C CA . LYS B 1 19 ? 46.625 -15.335 35.453 1.00 40.37 234 LYS B CA 1
ATOM 1792 C C . LYS B 1 19 ? 47.950 -15.090 36.176 1.00 40.41 234 LYS B C 1
ATOM 1793 O O . LYS B 1 19 ? 48.920 -14.645 35.567 1.00 40.45 234 LYS B O 1
ATOM 1799 N N . ILE B 1 20 ? 47.993 -15.378 37.471 1.00 40.58 235 ILE B N 1
ATOM 1800 C CA . ILE B 1 20 ? 49.213 -15.198 38.262 1.00 40.77 235 ILE B CA 1
ATOM 1801 C C . ILE B 1 20 ? 50.384 -16.017 37.691 1.00 40.61 235 ILE B C 1
ATOM 1802 O O . ILE B 1 20 ? 51.550 -15.592 37.746 1.00 40.64 235 ILE B O 1
ATOM 1807 N N . GLU B 1 21 ? 50.047 -17.171 37.116 1.00 40.40 236 GLU B N 1
ATOM 1808 C CA A GLU B 1 21 ? 51.032 -18.074 36.518 0.50 40.09 236 GLU B CA 1
ATOM 1809 C CA B GLU B 1 21 ? 51.023 -18.076 36.519 0.50 40.34 236 GLU B CA 1
ATOM 1810 C C . GLU B 1 21 ? 51.747 -17.458 35.308 1.00 40.09 236 GLU B C 1
ATOM 1811 O O . GLU B 1 21 ? 52.716 -18.020 34.802 1.00 40.29 236 GLU B O 1
ATOM 1822 N N . ASP B 1 22 ? 51.281 -16.300 34.848 1.00 39.62 237 ASP B N 1
ATOM 1823 C CA . ASP B 1 22 ? 51.899 -15.645 33.689 1.00 39.44 237 ASP B CA 1
ATOM 1824 C C . ASP B 1 22 ? 53.056 -14.710 34.048 1.00 39.30 237 ASP B C 1
ATOM 1825 O O . ASP B 1 22 ? 53.763 -14.228 33.168 1.00 39.39 237 ASP B O 1
ATOM 1830 N N . LEU B 1 23 ? 53.250 -14.462 35.337 1.00 39.15 238 LEU B N 1
ATOM 1831 C CA . LEU B 1 23 ? 54.230 -13.488 35.804 1.00 39.05 238 LEU B CA 1
ATOM 1832 C C . LEU B 1 23 ? 55.622 -13.583 35.153 1.00 39.25 238 LEU B C 1
ATOM 1833 O O . LEU B 1 23 ? 56.183 -12.565 34.735 1.00 39.55 238 LEU B O 1
ATOM 1838 N N . ARG B 1 24 ? 56.173 -14.791 35.067 1.00 39.29 239 ARG B N 1
ATOM 1839 C CA . ARG B 1 24 ? 57.507 -14.981 34.505 1.00 39.18 239 ARG B CA 1
ATOM 1840 C C . ARG B 1 24 ? 57.587 -14.666 33.011 1.00 39.14 239 ARG B C 1
ATOM 1841 O O . ARG B 1 24 ? 58.565 -14.063 32.562 1.00 39.33 239 ARG B O 1
ATOM 1849 N N . ASP B 1 25 ? 56.572 -15.079 32.250 1.00 38.91 240 ASP B N 1
ATOM 1850 C CA . ASP B 1 25 ? 56.515 -14.793 30.815 1.00 38.79 240 ASP B CA 1
ATOM 1851 C C . ASP B 1 25 ? 56.401 -13.294 30.554 1.00 38.32 240 ASP B C 1
ATOM 1852 O O . ASP B 1 25 ? 57.042 -12.765 29.643 1.00 38.15 240 ASP B O 1
ATOM 1857 N N . LEU B 1 26 ? 55.586 -12.623 31.366 1.00 37.79 241 LEU B N 1
ATOM 1858 C CA . LEU B 1 26 ? 55.388 -11.183 31.265 1.00 37.37 241 LEU B CA 1
ATOM 1859 C C . LEU B 1 26 ? 56.626 -10.387 31.692 1.00 37.50 241 LEU B C 1
ATOM 1860 O O . LEU B 1 26 ? 56.879 -9.302 31.153 1.00 37.52 241 LEU B O 1
ATOM 1865 N N . ILE B 1 27 ? 57.393 -10.921 32.647 1.00 37.28 242 ILE B N 1
ATOM 1866 C CA . ILE B 1 27 ? 58.675 -10.322 33.029 1.00 37.17 242 ILE B CA 1
ATOM 1867 C C . ILE B 1 27 ? 59.655 -10.438 31.862 1.00 37.32 242 ILE B C 1
ATOM 1868 O O . ILE B 1 27 ? 60.384 -9.494 31.552 1.00 37.37 242 ILE B O 1
ATOM 1873 N N . ALA B 1 28 ? 59.652 -11.601 31.215 1.00 37.44 243 ALA B N 1
ATOM 1874 C CA . ALA B 1 28 ? 60.482 -11.842 30.038 1.00 37.57 243 ALA B CA 1
ATOM 1875 C C . ALA B 1 28 ? 60.095 -10.897 28.902 1.00 37.72 243 ALA B C 1
ATOM 1876 O O . ALA B 1 28 ? 60.960 -10.304 28.260 1.00 38.11 243 ALA B O 1
ATOM 1878 N N . LEU B 1 29 ? 58.793 -10.753 28.672 1.00 37.79 244 LEU B N 1
ATOM 1879 C CA . LEU B 1 29 ? 58.286 -9.879 27.634 1.00 38.08 244 LEU B CA 1
ATOM 1880 C C . LEU B 1 29 ? 58.742 -8.430 27.874 1.00 38.54 244 LEU B C 1
ATOM 1881 O O . LEU B 1 29 ? 59.069 -7.709 26.925 1.00 38.76 244 LEU B O 1
ATOM 1886 N N . GLU B 1 30 ? 58.786 -8.024 29.143 1.00 38.75 245 GLU B N 1
ATOM 1887 C CA . GLU B 1 30 ? 59.254 -6.694 29.530 1.00 38.90 245 GLU B CA 1
ATOM 1888 C C . GLU B 1 30 ? 60.732 -6.442 29.173 1.00 38.82 245 GLU B C 1
ATOM 1889 O O . GLU B 1 30 ? 61.069 -5.370 28.658 1.00 39.07 245 GLU B O 1
ATOM 1895 N N . THR B 1 31 ? 61.599 -7.419 29.444 1.00 38.37 246 THR B N 1
ATOM 1896 C CA . THR B 1 31 ? 63.038 -7.307 29.150 1.00 38.38 246 THR B CA 1
ATOM 1897 C C . THR B 1 31 ? 63.301 -7.146 27.647 1.00 38.24 246 THR B C 1
ATOM 1898 O O . THR B 1 31 ? 64.171 -6.374 27.230 1.00 37.95 246 THR B O 1
ATOM 1902 N N . LEU B 1 32 ? 62.542 -7.886 26.845 1.00 38.01 247 LEU B N 1
ATOM 1903 C CA . LEU B 1 32 ? 62.699 -7.857 25.398 1.00 37.72 247 LEU B CA 1
ATOM 1904 C C . LEU B 1 32 ? 62.131 -6.593 24.738 1.00 37.73 247 LEU B C 1
ATOM 1905 O O . LEU B 1 32 ? 62.625 -6.183 23.693 1.00 37.83 247 LEU B O 1
ATOM 1910 N N . CYS B 1 33 ? 61.120 -5.972 25.345 1.00 37.69 248 CYS B N 1
ATOM 1911 C CA . CYS B 1 33 ? 60.419 -4.855 24.698 1.00 38.07 248 CYS B CA 1
ATOM 1912 C C . CYS B 1 33 ? 61.024 -3.484 24.958 1.00 38.21 248 CYS B C 1
ATOM 1913 O O . CYS B 1 33 ? 60.931 -2.596 24.115 1.00 38.28 248 CYS B O 1
ATOM 1916 N N . TRP B 1 34 ? 61.621 -3.311 26.132 1.00 38.58 249 TRP B N 1
ATOM 1917 C CA . TRP B 1 34 ? 62.155 -2.022 26.553 1.00 38.69 249 TRP B CA 1
ATOM 1918 C C . TRP B 1 34 ? 63.578 -2.164 27.086 1.00 38.48 249 TRP B C 1
ATOM 1919 O O . TRP B 1 34 ? 63.969 -3.230 27.556 1.00 38.38 249 TRP B O 1
ATOM 1930 N N . SER B 1 35 ? 64.352 -1.087 27.006 1.00 38.41 250 SER B N 1
ATOM 1931 C CA . SER B 1 35 ? 65.692 -1.065 27.579 1.00 38.48 250 SER B CA 1
ATOM 1932 C C . SER B 1 35 ? 65.581 -1.028 29.096 1.00 38.38 250 SER B C 1
ATOM 1933 O O . SER B 1 35 ? 64.509 -0.759 29.627 1.00 38.43 250 SER B O 1
ATOM 1936 N N . GLU B 1 36 ? 66.686 -1.298 29.786 1.00 38.63 251 GLU B N 1
ATOM 1937 C CA . GLU B 1 36 ? 66.713 -1.342 31.253 1.00 38.97 251 GLU B CA 1
ATOM 1938 C C . GLU B 1 36 ? 66.035 -0.124 31.905 1.00 38.61 251 GLU B C 1
ATOM 1939 O O . GLU B 1 36 ? 65.221 -0.269 32.815 1.00 38.72 251 GLU B O 1
ATOM 1945 N N . ASN B 1 37 ? 66.360 1.065 31.410 1.00 38.38 252 ASN B N 1
ATOM 1946 C CA . ASN B 1 37 ? 65.841 2.323 31.933 1.00 38.28 252 ASN B CA 1
ATOM 1947 C C . ASN B 1 37 ? 64.322 2.500 31.911 1.00 37.97 252 ASN B C 1
ATOM 1948 O O . ASN B 1 37 ? 63.783 3.325 32.650 1.00 38.09 252 ASN B O 1
ATOM 1953 N N . LEU B 1 38 ? 63.639 1.743 31.061 1.00 37.45 253 LEU B N 1
ATOM 1954 C CA . LEU B 1 38 ? 62.230 1.982 30.799 1.00 37.20 253 LEU B CA 1
ATOM 1955 C C . LEU B 1 38 ? 61.326 0.824 31.202 1.00 37.32 253 LEU B C 1
ATOM 1956 O O . LEU B 1 38 ? 60.111 0.887 31.009 1.00 37.36 253 LEU B O 1
ATOM 1961 N N . GLN B 1 39 ? 61.928 -0.228 31.756 1.00 37.51 254 GLN B N 1
ATOM 1962 C CA . GLN B 1 39 ? 61.204 -1.405 32.227 1.00 37.51 254 GLN B CA 1
ATOM 1963 C C . GLN B 1 39 ? 60.592 -1.171 33.598 1.00 37.58 254 GLN B C 1
ATOM 1964 O O . GLN B 1 39 ? 61.280 -0.755 34.528 1.00 37.35 254 GLN B O 1
ATOM 1970 N N . VAL B 1 40 ? 59.303 -1.465 33.734 1.00 37.98 255 VAL B N 1
ATOM 1971 C CA . VAL B 1 40 ? 58.699 -1.572 35.066 1.00 38.27 255 VAL B CA 1
ATOM 1972 C C . VAL B 1 40 ? 59.260 -2.819 35.760 1.00 38.25 255 VAL B C 1
ATOM 1973 O O . VAL B 1 40 ? 59.632 -3.785 35.093 1.00 38.15 255 VAL B O 1
ATOM 1977 N N . ASP B 1 41 ? 59.349 -2.790 37.088 1.00 38.41 256 ASP B N 1
ATOM 1978 C CA . ASP B 1 41 ? 59.900 -3.932 37.818 1.00 38.56 256 ASP B CA 1
ATOM 1979 C C . ASP B 1 41 ? 58.856 -5.019 38.131 1.00 38.33 256 ASP B C 1
ATOM 1980 O O . ASP B 1 41 ? 57.643 -4.793 37.987 1.00 38.35 256 ASP B O 1
ATOM 1985 N N . ASN B 1 42 ? 59.344 -6.189 38.547 1.00 38.06 257 ASN B N 1
ATOM 1986 C CA . ASN B 1 42 ? 58.524 -7.394 38.737 1.00 37.63 257 ASN B CA 1
ATOM 1987 C C . ASN B 1 42 ? 57.329 -7.210 39.660 1.00 37.49 257 ASN B C 1
ATOM 1988 O O . ASN B 1 42 ? 56.270 -7.783 39.415 1.00 37.37 257 ASN B O 1
ATOM 1993 N N . GLU B 1 43 ? 57.506 -6.417 40.715 1.00 37.35 258 GLU B N 1
ATOM 1994 C CA . GLU B 1 43 ? 56.441 -6.154 41.676 1.00 37.47 258 GLU B CA 1
ATOM 1995 C C . GLU B 1 43 ? 55.306 -5.351 41.052 1.00 37.26 258 GLU B C 1
ATOM 1996 O O . GLU B 1 43 ? 54.146 -5.506 41.437 1.00 37.34 258 GLU B O 1
ATOM 2002 N N . GLU B 1 44 ? 55.637 -4.503 40.082 1.00 36.98 259 GLU B N 1
ATOM 2003 C CA . GLU B 1 44 ? 54.621 -3.718 39.399 1.00 36.82 259 GLU B CA 1
ATOM 2004 C C . GLU B 1 44 ? 53.817 -4.562 38.412 1.00 36.52 259 GLU B C 1
ATOM 2005 O O . GLU B 1 44 ? 52.612 -4.382 38.303 1.00 36.59 259 GLU B O 1
ATOM 2011 N N . ILE B 1 45 ? 54.474 -5.475 37.697 1.00 36.28 260 ILE B N 1
ATOM 2012 C CA . ILE B 1 45 ? 53.753 -6.400 36.819 1.00 36.02 260 ILE B CA 1
ATOM 2013 C C . ILE B 1 45 ? 52.764 -7.197 37.667 1.00 36.17 260 ILE B C 1
ATOM 2014 O O . ILE B 1 45 ? 51.596 -7.348 37.290 1.00 36.35 260 ILE B O 1
ATOM 2019 N N . TYR B 1 46 ? 53.236 -7.679 38.817 1.00 35.91 261 TYR B N 1
ATOM 2020 C CA . TYR B 1 46 ? 52.424 -8.487 39.721 1.00 35.97 261 TYR B CA 1
ATOM 2021 C C . TYR B 1 46 ? 51.199 -7.749 40.257 1.00 36.20 261 TYR B C 1
ATOM 2022 O O . TYR B 1 46 ? 50.096 -8.312 40.274 1.00 36.34 261 TYR B O 1
ATOM 2031 N N . ARG B 1 47 ? 51.389 -6.505 40.702 1.00 36.05 262 ARG B N 1
ATOM 2032 C CA . ARG B 1 47 ? 50.273 -5.710 41.205 1.00 36.08 262 ARG B CA 1
ATOM 2033 C C . ARG B 1 47 ? 49.172 -5.651 40.159 1.00 36.16 262 ARG B C 1
ATOM 2034 O O . ARG B 1 47 ? 48.010 -5.873 40.469 1.00 36.36 262 ARG B O 1
ATOM 2042 N N . ARG B 1 48 ? 49.558 -5.377 38.915 1.00 36.22 263 ARG B N 1
ATOM 2043 C CA . ARG B 1 48 ? 48.619 -5.243 37.814 1.00 36.31 263 ARG B CA 1
ATOM 2044 C C . ARG B 1 48 ? 47.778 -6.498 37.594 1.00 36.19 263 ARG B C 1
ATOM 2045 O O . ARG B 1 48 ? 46.575 -6.413 37.418 1.00 36.13 263 ARG B O 1
ATOM 2053 N N . ILE B 1 49 ? 48.418 -7.659 37.620 1.00 36.32 264 ILE B N 1
ATOM 2054 C CA . ILE B 1 49 ? 47.730 -8.917 37.326 1.00 36.54 264 ILE B CA 1
ATOM 2055 C C . ILE B 1 49 ? 47.015 -9.551 38.529 1.00 36.80 264 ILE B C 1
ATOM 2056 O O . ILE B 1 49 ? 46.052 -10.302 38.353 1.00 36.83 264 ILE B O 1
ATOM 2061 N N . PHE B 1 50 ? 47.475 -9.241 39.740 1.00 36.88 265 PHE B N 1
ATOM 2062 C CA . PHE B 1 50 ? 46.825 -9.729 40.948 1.00 37.13 265 PHE B CA 1
ATOM 2063 C C . PHE B 1 50 ? 45.697 -8.818 41.430 1.00 37.32 265 PHE B C 1
ATOM 2064 O O . PHE B 1 50 ? 44.639 -9.291 41.843 1.00 37.49 265 PHE B O 1
ATOM 2072 N N . LYS B 1 51 ? 45.929 -7.514 41.390 1.00 37.61 266 LYS B N 1
ATOM 2073 C CA . LYS B 1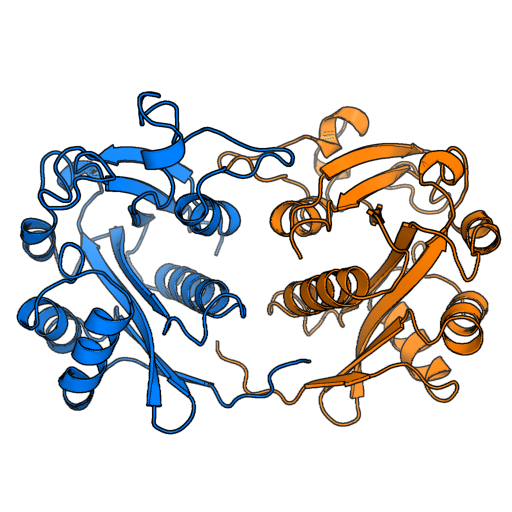 51 ? 44.975 -6.555 41.929 1.00 38.00 266 LYS B CA 1
ATOM 2074 C C . LYS B 1 51 ? 43.969 -6.068 40.890 1.00 38.09 266 LYS B C 1
ATOM 2075 O O . LYS B 1 51 ? 42.824 -5.795 41.228 1.00 38.33 266 LYS B O 1
ATOM 2081 N N . ILE B 1 52 ? 44.394 -5.951 39.631 1.00 38.26 267 ILE B N 1
ATOM 2082 C CA . ILE B 1 52 ? 43.532 -5.412 38.566 1.00 38.30 267 ILE B CA 1
ATOM 2083 C C . ILE B 1 52 ? 43.505 -6.323 37.323 1.00 38.37 267 ILE B C 1
ATOM 2084 O O . ILE B 1 52 ? 43.758 -5.861 36.209 1.00 38.42 267 ILE B O 1
ATOM 2089 N N . PRO B 1 53 ? 43.177 -7.619 37.492 1.00 38.58 268 PRO B N 1
ATOM 2090 C CA . PRO B 1 53 ? 43.276 -8.472 36.296 1.00 38.66 268 PRO B CA 1
ATOM 2091 C C . PRO B 1 53 ? 42.260 -8.096 35.211 1.00 38.79 268 PRO B C 1
ATOM 2092 O O . PRO B 1 53 ? 42.477 -8.391 34.033 1.00 38.85 268 PRO B O 1
ATOM 2096 N N . GLN B 1 54 ? 41.179 -7.432 35.618 1.00 38.93 269 GLN B N 1
ATOM 2097 C CA . GLN B 1 54 ? 40.138 -6.948 34.710 1.00 39.06 269 GLN B CA 1
ATOM 2098 C C . GLN B 1 54 ? 40.645 -5.898 33.727 1.00 38.86 269 GLN B C 1
ATOM 2099 O O . GLN B 1 54 ? 40.011 -5.638 32.699 1.00 39.00 269 GLN B O 1
ATOM 2105 N N . GLY B 1 55 ? 41.778 -5.283 34.052 1.00 38.64 270 GLY B N 1
ATOM 2106 C CA . GLY B 1 55 ? 42.303 -4.188 33.248 1.00 38.22 270 GLY B CA 1
ATOM 2107 C C . GLY B 1 55 ? 43.569 -4.500 32.478 1.00 37.95 270 GLY B C 1
ATOM 2108 O O . GLY B 1 55 ? 44.226 -3.579 31.985 1.00 38.01 270 GLY B O 1
ATOM 2109 N N . GLN B 1 56 ? 43.929 -5.783 32.389 1.00 37.50 271 GLN B N 1
ATOM 2110 C CA . GLN B 1 56 ? 45.098 -6.198 31.604 1.00 37.32 271 GLN B CA 1
ATOM 2111 C C . GLN B 1 56 ? 44.710 -7.263 30.586 1.00 37.32 271 GLN B C 1
ATOM 2112 O O . GLN B 1 56 ? 43.805 -8.062 30.830 1.00 37.34 271 GLN B O 1
ATOM 2118 N N . PHE B 1 57 ? 45.395 -7.268 29.445 1.00 37.31 272 PHE B N 1
ATOM 2119 C CA . PHE B 1 57 ? 45.168 -8.280 28.416 1.00 37.12 272 PHE B CA 1
ATOM 2120 C C . PHE B 1 57 ? 46.469 -8.843 27.886 1.00 37.04 272 PHE B C 1
ATOM 2121 O O . PHE B 1 57 ? 47.439 -8.119 27.698 1.00 37.12 272 PHE B O 1
ATOM 2129 N N . ILE B 1 58 ? 46.464 -10.146 27.642 1.00 36.98 273 ILE B N 1
ATOM 2130 C CA . ILE B 1 58 ? 47.633 -10.869 27.185 1.00 37.00 273 ILE B CA 1
ATOM 2131 C C . ILE B 1 58 ? 47.363 -11.359 25.774 1.00 36.85 273 ILE B C 1
ATOM 2132 O O . ILE B 1 58 ? 46.312 -11.939 25.504 1.00 36.97 273 ILE B O 1
ATOM 2137 N N . LEU B 1 59 ? 48.306 -11.104 24.875 1.00 36.81 274 LEU B N 1
ATOM 2138 C CA . LEU B 1 59 ? 48.209 -11.569 23.497 1.00 36.90 274 LEU B CA 1
ATOM 2139 C C . LEU B 1 59 ? 49.068 -12.810 23.307 1.00 37.30 274 LEU B C 1
ATOM 2140 O O . LEU B 1 59 ? 50.272 -12.787 23.571 1.00 37.41 274 LEU B O 1
ATOM 2145 N N . GLU B 1 60 ? 48.442 -13.896 22.863 1.00 37.77 275 GLU B N 1
ATOM 2146 C CA . GLU B 1 60 ? 49.143 -15.162 22.655 1.00 38.38 275 GLU B CA 1
ATOM 2147 C C . GLU B 1 60 ? 49.242 -15.534 21.176 1.00 38.57 275 GLU B C 1
ATOM 2148 O O . GLU B 1 60 ? 48.362 -15.203 20.383 1.00 38.55 275 GLU B O 1
ATOM 2154 N N . LEU B 1 61 ? 50.326 -16.219 20.822 1.00 38.87 276 LEU B N 1
ATOM 2155 C CA . LEU B 1 61 ? 50.514 -16.793 19.495 1.00 39.13 276 LEU B CA 1
ATOM 2156 C C . LEU B 1 61 ? 51.026 -18.220 19.688 1.00 39.60 276 LEU B C 1
ATOM 2157 O O . LEU B 1 61 ? 52.199 -18.430 20.024 1.00 39.52 276 LEU B O 1
ATOM 2162 N N . GLU B 1 62 ? 50.134 -19.186 19.458 1.00 40.18 277 GLU B N 1
ATOM 2163 C CA . GLU B 1 62 ? 50.259 -20.560 19.979 1.00 40.75 277 GLU B CA 1
ATOM 2164 C C . GLU B 1 62 ? 50.204 -20.535 21.513 1.00 40.92 277 GLU B C 1
ATOM 2165 O O . GLU B 1 62 ? 49.320 -19.893 22.086 1.00 41.11 277 GLU B O 1
ATOM 2171 N N . ASP B 1 63 ? 51.137 -21.212 22.176 1.00 41.08 278 ASP B N 1
ATOM 2172 C CA . ASP B 1 63 ? 51.191 -21.203 23.641 1.00 41.27 278 ASP B CA 1
ATOM 2173 C C . ASP B 1 63 ? 51.893 -19.938 24.158 1.00 41.19 278 ASP B C 1
ATOM 2174 O O . ASP B 1 63 ? 51.825 -19.615 25.345 1.00 41.26 278 ASP B O 1
ATOM 2179 N N . LYS B 1 64 ? 52.519 -19.209 23.237 1.00 40.97 279 LYS B N 1
ATOM 2180 C CA . LYS B 1 64 ? 53.527 -18.194 23.537 1.00 40.62 279 LYS B CA 1
ATOM 2181 C C . LYS B 1 64 ? 52.955 -16.775 23.660 1.00 40.14 279 LYS B C 1
ATOM 2182 O O . LYS B 1 64 ? 52.209 -16.313 22.794 1.00 40.17 279 LYS B O 1
ATOM 2188 N N . ILE B 1 65 ? 53.319 -16.090 24.742 1.00 39.48 280 ILE B N 1
ATOM 2189 C CA . ILE B 1 65 ? 52.902 -14.705 24.965 1.00 38.76 280 ILE B CA 1
ATOM 2190 C C . ILE B 1 65 ? 53.760 -13.756 24.130 1.00 38.58 280 ILE B C 1
ATOM 2191 O O . ILE B 1 65 ? 54.985 -13.742 24.261 1.00 38.72 280 ILE B O 1
ATOM 2196 N N . VAL B 1 66 ? 53.109 -12.968 23.275 1.00 38.00 281 VAL B N 1
ATOM 2197 C CA . VAL B 1 66 ? 53.811 -12.127 22.301 1.00 37.41 281 VAL B CA 1
ATOM 2198 C C . VAL B 1 66 ? 53.519 -10.639 22.478 1.00 37.18 281 VAL B C 1
ATOM 2199 O O . VAL B 1 66 ? 54.173 -9.784 21.863 1.00 37.18 281 VAL B O 1
ATOM 2203 N N . GLY B 1 67 ? 52.532 -10.338 23.315 1.00 36.71 282 GLY B N 1
ATOM 2204 C CA . GLY B 1 67 ? 52.170 -8.964 23.611 1.00 35.99 282 GLY B CA 1
ATOM 2205 C C . GLY B 1 67 ? 51.351 -8.826 24.873 1.00 35.60 282 GLY B C 1
ATOM 2206 O O . GLY B 1 67 ? 50.866 -9.816 25.418 1.00 35.33 282 GLY B O 1
ATOM 2207 N N . ALA B 1 68 ? 51.196 -7.588 25.333 1.00 35.37 283 ALA B N 1
ATOM 2208 C CA . ALA B 1 68 ? 50.390 -7.299 26.509 1.00 35.34 283 ALA B CA 1
ATOM 2209 C C . ALA B 1 68 ? 50.017 -5.836 26.567 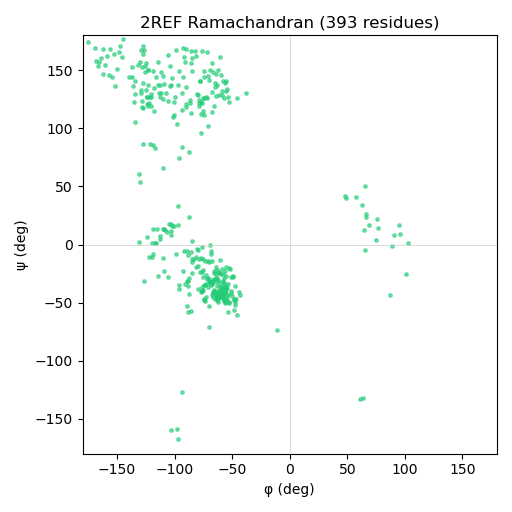1.00 35.41 283 ALA B C 1
ATOM 2210 O O . ALA B 1 68 ? 50.783 -4.972 26.154 1.00 35.75 283 ALA B O 1
ATOM 2212 N N . ILE B 1 69 ? 48.836 -5.561 27.092 1.00 35.24 284 ILE B N 1
ATOM 2213 C CA . ILE B 1 69 ? 48.402 -4.197 27.278 1.00 35.23 284 ILE B CA 1
ATOM 2214 C C . ILE B 1 69 ? 47.941 -4.071 28.719 1.00 35.34 284 ILE B C 1
ATOM 2215 O O . ILE B 1 69 ? 47.228 -4.940 29.217 1.00 35.71 284 ILE B O 1
ATOM 2220 N N . TYR B 1 70 ? 48.388 -3.019 29.396 1.00 35.26 285 TYR B N 1
ATOM 2221 C CA . TYR B 1 70 ? 48.146 -2.855 30.825 1.00 35.42 285 TYR B CA 1
ATOM 2222 C C . TYR B 1 70 ? 47.427 -1.547 31.128 1.00 35.50 285 TYR B C 1
ATOM 2223 O O . TYR B 1 70 ? 47.618 -0.562 30.417 1.00 35.85 285 TYR B O 1
ATOM 2232 N N . SER B 1 71 ? 46.637 -1.532 32.202 1.00 35.29 286 SER B N 1
ATOM 2233 C CA . SER B 1 71 ? 45.941 -0.318 32.644 1.00 35.11 286 SER B CA 1
ATOM 2234 C C . SER B 1 71 ? 45.569 -0.322 34.126 1.00 35.15 286 SER B C 1
ATOM 2235 O O . SER B 1 71 ? 45.651 -1.350 34.807 1.00 34.90 286 SER B O 1
ATOM 2238 N N . GLN B 1 72 ? 45.164 0.850 34.609 1.00 35.14 287 GLN B N 1
ATOM 2239 C CA . GLN B 1 72 ? 44.539 0.998 35.913 1.00 35.36 287 GLN B CA 1
ATOM 2240 C C . GLN B 1 72 ? 43.485 2.090 35.805 1.00 35.43 287 GLN B C 1
ATOM 2241 O O . GLN B 1 72 ? 43.345 2.702 34.749 1.00 35.71 287 GLN B O 1
ATOM 2247 N N . ARG B 1 73 ? 42.750 2.331 36.887 1.00 35.43 288 ARG B N 1
ATOM 2248 C CA . ARG B 1 73 ? 41.712 3.353 36.896 1.00 35.41 288 ARG B CA 1
ATOM 2249 C C . ARG B 1 73 ? 42.019 4.440 37.916 1.00 35.73 288 ARG B C 1
ATOM 2250 O O . ARG B 1 73 ? 42.391 4.139 39.053 1.00 36.04 288 ARG B O 1
ATOM 2258 N N . ILE B 1 74 ? 41.861 5.698 37.508 1.00 35.78 289 ILE B N 1
ATOM 2259 C CA . ILE B 1 74 ? 42.103 6.849 38.384 1.00 36.15 289 ILE B CA 1
ATOM 2260 C C . ILE B 1 74 ? 40.921 7.831 38.370 1.00 36.75 289 ILE B C 1
ATOM 2261 O O . ILE B 1 74 ? 40.033 7.718 37.522 1.00 36.73 289 ILE B O 1
ATOM 2266 N N . ASP B 1 75 ? 40.907 8.783 39.306 1.00 37.35 290 ASP B N 1
ATOM 2267 C CA . ASP B 1 75 ? 39.788 9.736 39.429 1.00 38.00 290 ASP B CA 1
ATOM 2268 C C . ASP B 1 75 ? 39.794 10.864 38.395 1.00 38.09 290 ASP B C 1
ATOM 2269 O O . ASP B 1 75 ? 38.738 11.244 37.881 1.00 38.21 290 ASP B O 1
ATOM 2274 N N . ASN B 1 76 ? 40.982 11.401 38.117 1.00 38.11 291 ASN B N 1
ATOM 2275 C CA A ASN B 1 76 ? 41.129 12.507 37.175 0.50 38.03 291 ASN B CA 1
ATOM 2276 C CA B ASN B 1 76 ? 41.146 12.585 37.273 0.50 38.10 291 ASN B CA 1
ATOM 2277 C C . ASN B 1 76 ? 42.561 12.618 36.678 1.00 38.06 291 ASN B C 1
ATOM 2278 O O . ASN B 1 76 ? 43.504 12.255 37.379 1.00 38.04 291 ASN B O 1
ATOM 2287 N N . PRO B 1 77 ? 42.729 13.073 35.413 1.00 38.17 292 PRO B N 1
ATOM 2288 C CA . PRO B 1 77 ? 44.094 13.140 34.852 1.00 38.01 292 PRO B CA 1
ATOM 2289 C C . PRO B 1 77 ? 45.006 14.149 35.549 1.00 37.99 292 PRO B C 1
ATOM 2290 O O . PRO B 1 77 ? 46.229 13.997 35.515 1.00 37.85 292 PRO B O 1
ATOM 2294 N N . GLN B 1 78 ? 44.417 15.167 36.173 1.00 38.05 293 GLN B N 1
ATOM 2295 C CA . GLN B 1 78 ? 45.194 16.165 36.906 1.00 38.44 293 GLN B CA 1
ATOM 2296 C C . GLN B 1 78 ? 46.108 15.540 37.976 1.00 38.02 293 GLN B C 1
ATOM 2297 O O . GLN B 1 78 ? 47.240 15.993 38.177 1.00 37.96 293 GLN B O 1
ATOM 2303 N N . LEU B 1 79 ? 45.629 14.477 38.622 1.00 37.41 294 LEU B N 1
ATOM 2304 C CA . LEU B 1 79 ? 46.404 13.760 39.637 1.00 37.11 294 LEU B CA 1
ATOM 2305 C C . LEU B 1 79 ? 47.767 13.268 39.138 1.00 36.88 294 LEU B C 1
ATOM 2306 O O . LEU B 1 79 ? 48.655 12.973 39.943 1.00 36.57 294 LEU B O 1
ATOM 2311 N N . LEU B 1 80 ? 47.926 13.187 37.817 1.00 36.56 295 LEU B N 1
ATOM 2312 C CA . LEU B 1 80 ? 49.199 12.801 37.216 1.00 36.66 295 LEU B CA 1
ATOM 2313 C C . LEU B 1 80 ? 50.256 13.923 37.261 1.00 37.06 295 LEU B C 1
ATOM 2314 O O . LEU B 1 80 ? 51.451 13.648 37.172 1.00 37.17 295 LEU B O 1
ATOM 2319 N N . ASP B 1 81 ? 49.818 15.174 37.401 1.00 37.50 296 ASP B N 1
ATOM 2320 C CA . ASP B 1 81 ? 50.727 16.306 37.436 1.00 38.14 296 ASP B CA 1
ATOM 2321 C C . ASP B 1 81 ? 51.761 16.150 38.548 1.00 38.42 296 ASP B C 1
ATOM 2322 O O . ASP B 1 81 ? 51.411 15.941 39.718 1.00 38.25 296 ASP B O 1
ATOM 2327 N N . ASN B 1 82 ? 53.034 16.253 38.164 1.00 38.52 297 ASN B N 1
ATOM 2328 C CA . ASN B 1 82 ? 54.158 16.235 39.104 1.00 38.50 297 ASN B CA 1
ATOM 2329 C C . ASN B 1 82 ? 54.352 14.895 39.832 1.00 38.43 297 ASN B C 1
ATOM 2330 O O . ASN B 1 82 ? 54.910 14.841 40.922 1.00 38.62 297 ASN B O 1
ATOM 2335 N N . LYS B 1 83 ? 53.902 13.816 39.208 1.00 38.28 298 LYS B N 1
ATOM 2336 C CA . LYS B 1 83 ? 54.163 12.475 39.701 1.00 38.25 298 LYS B CA 1
ATOM 2337 C C . LYS B 1 83 ? 55.269 11.814 38.883 1.00 38.18 298 LYS B C 1
ATOM 2338 O O . LYS B 1 83 ? 55.351 12.017 37.671 1.00 38.24 298 LYS B O 1
ATOM 2344 N N . THR B 1 84 ? 56.120 11.028 39.536 1.00 38.17 299 THR B N 1
ATOM 2345 C CA . THR B 1 84 ? 56.995 10.116 38.806 1.00 38.36 299 THR B CA 1
ATOM 2346 C C . THR B 1 84 ? 56.196 8.849 38.556 1.00 38.74 299 THR B C 1
ATOM 2347 O O . THR B 1 84 ? 55.204 8.589 39.245 1.00 38.80 299 THR B O 1
ATOM 2351 N N . CYS B 1 85 ? 56.628 8.059 37.581 1.00 39.15 300 CYS B N 1
ATOM 2352 C CA . CYS B 1 85 ? 55.904 6.846 37.200 1.00 39.64 300 CYS B CA 1
ATOM 2353 C C . CYS B 1 85 ? 55.797 5.827 38.338 1.00 40.05 300 CYS B C 1
ATOM 2354 O O . CYS B 1 85 ? 54.882 4.989 38.326 1.00 40.79 300 CYS B O 1
ATOM 2357 N N . THR B 1 86 ? 56.707 5.886 39.312 1.00 39.87 301 THR B N 1
ATOM 2358 C CA . THR B 1 86 ? 56.608 4.977 40.456 1.00 40.04 301 THR B CA 1
ATOM 2359 C C . THR B 1 86 ? 55.643 5.478 41.540 1.00 40.03 301 THR B C 1
ATOM 2360 O O . THR B 1 86 ? 55.266 4.729 42.436 1.00 40.33 301 THR B O 1
ATOM 2364 N N . GLN B 1 87 ? 55.239 6.739 41.451 1.00 39.84 302 GLN B N 1
ATOM 2365 C CA . GLN B 1 87 ? 54.236 7.293 42.362 1.00 39.60 302 GLN B CA 1
ATOM 2366 C C . GLN B 1 87 ? 52.813 7.093 41.835 1.00 39.25 302 GLN B C 1
ATOM 2367 O O . GLN B 1 87 ? 51.840 7.416 42.517 1.00 39.25 302 GLN B O 1
ATOM 2373 N N . VAL B 1 88 ? 52.702 6.564 40.622 1.00 38.86 303 VAL B N 1
ATOM 2374 C CA . VAL B 1 88 ? 51.420 6.451 39.917 1.00 38.72 303 VAL B CA 1
ATOM 2375 C C . VAL B 1 88 ? 50.485 5.312 40.395 1.00 38.49 303 VAL B C 1
ATOM 2376 O O . VAL B 1 88 ? 49.257 5.484 40.392 1.00 38.22 303 VAL B O 1
ATOM 2380 N N . PRO B 1 89 ? 51.051 4.145 40.782 1.00 38.20 304 PRO B N 1
ATOM 2381 C CA . PRO B 1 89 ? 50.276 3.062 41.408 1.00 37.95 304 PRO B CA 1
ATOM 2382 C C . PRO B 1 89 ? 49.344 3.474 42.542 1.00 37.61 304 PRO B C 1
ATOM 2383 O O . PRO B 1 89 ? 48.277 2.901 42.666 1.00 37.67 304 PRO B O 1
ATOM 2387 N N . LEU B 1 90 ? 49.742 4.448 43.359 1.00 37.49 305 LEU B N 1
ATOM 2388 C CA . LEU B 1 90 ? 48.899 4.940 44.455 1.00 37.55 305 LEU B CA 1
ATOM 2389 C C . LEU B 1 90 ? 47.562 5.509 43.997 1.00 37.36 305 LEU B C 1
ATOM 2390 O O . LEU B 1 90 ? 46.597 5.547 44.770 1.00 37.16 305 LEU B O 1
ATOM 2395 N N . LEU B 1 91 ? 47.526 5.981 42.750 1.00 36.99 306 LEU B N 1
ATOM 2396 C CA . LEU B 1 91 ? 46.351 6.631 42.199 1.00 36.58 306 LEU B CA 1
ATOM 2397 C C . LEU B 1 91 ? 45.255 5.642 41.840 1.00 36.30 306 LEU B C 1
ATOM 2398 O O . LEU B 1 91 ? 44.125 6.051 41.584 1.00 36.33 306 LEU B O 1
ATOM 2403 N N . HIS B 1 92 ? 45.571 4.350 41.815 1.00 35.89 307 HIS B N 1
ATOM 2404 C CA . HIS B 1 92 ? 44.560 3.384 41.427 1.00 35.81 307 HIS B CA 1
ATOM 2405 C C . HIS B 1 92 ? 43.407 3.359 42.396 1.00 36.09 307 HIS B C 1
ATOM 2406 O O . HIS B 1 92 ? 43.591 3.224 43.606 1.00 36.39 307 HIS B O 1
ATOM 2413 N N . THR B 1 93 ? 42.213 3.497 41.844 1.00 36.35 308 THR B N 1
ATOM 2414 C CA . THR B 1 93 ? 40.995 3.284 42.597 1.00 36.63 308 THR B CA 1
ATOM 2415 C C . THR B 1 93 ? 40.055 2.422 41.751 1.00 36.90 308 THR B C 1
ATOM 2416 O O . THR B 1 93 ? 39.830 2.694 40.572 1.00 36.94 308 THR B O 1
ATOM 2420 N N . GLU B 1 94 ? 39.545 1.359 42.359 1.00 37.49 309 GLU B N 1
ATOM 2421 C CA . GLU B 1 94 ? 38.697 0.377 41.681 1.00 38.37 309 GLU B CA 1
ATOM 2422 C C . GLU B 1 94 ? 37.531 0.979 40.868 1.00 37.99 309 GLU B C 1
ATOM 2423 O O . GLU B 1 94 ? 37.074 0.364 39.906 1.00 38.22 309 GLU B O 1
ATOM 2429 N N . SER B 1 95 ? 37.046 2.162 41.251 1.00 37.73 310 SER B N 1
ATOM 2430 C CA . SER B 1 95 ? 35.873 2.742 40.585 1.00 37.52 310 SER B CA 1
ATOM 2431 C C . SER B 1 95 ? 36.129 4.092 39.893 1.00 37.23 310 SER B C 1
ATOM 2432 O O . SER B 1 95 ? 35.190 4.788 39.501 1.00 37.23 310 SER B O 1
ATOM 2435 N N . GLY B 1 96 ? 37.397 4.451 39.732 1.00 36.93 311 GLY B N 1
ATOM 2436 C CA . GLY B 1 96 ? 37.760 5.682 39.037 1.00 36.83 311 GLY B CA 1
ATOM 2437 C C . GLY B 1 96 ? 37.165 5.769 37.641 1.00 36.64 311 GLY B C 1
ATOM 2438 O O . GLY B 1 96 ? 37.105 4.770 36.921 1.00 36.66 311 GLY B O 1
ATOM 2439 N N . VAL B 1 97 ? 36.730 6.968 37.262 1.00 36.28 312 VAL B N 1
ATOM 2440 C CA . VAL B 1 97 ? 36.062 7.191 35.979 1.00 35.99 312 VAL B CA 1
ATOM 2441 C C . VAL B 1 97 ? 37.026 7.292 34.785 1.00 35.93 312 VAL B C 1
ATOM 2442 O O . VAL B 1 97 ? 36.599 7.392 33.635 1.00 36.28 312 VAL B O 1
ATOM 2446 N N . VAL B 1 98 ? 38.326 7.258 35.058 1.00 35.55 313 VAL B N 1
ATOM 2447 C CA . VAL B 1 98 ? 39.332 7.403 34.016 1.00 34.89 313 VAL B CA 1
ATOM 2448 C C . VAL B 1 98 ? 40.218 6.167 33.960 1.00 34.68 313 VAL B C 1
ATOM 2449 O O . VAL B 1 98 ? 40.767 5.752 34.974 1.00 34.81 313 VAL B O 1
ATOM 2453 N N . VAL B 1 99 ? 40.344 5.576 32.775 1.00 34.33 314 VAL B N 1
ATOM 2454 C CA . VAL B 1 99 ? 41.266 4.466 32.563 1.00 33.96 314 VAL B CA 1
ATOM 2455 C C . VAL B 1 99 ? 42.623 5.011 32.122 1.00 34.18 314 VAL B C 1
ATOM 2456 O O . VAL B 1 99 ? 42.741 5.668 31.084 1.00 34.16 314 VAL B O 1
ATOM 2460 N N . GLN B 1 100 ? 43.647 4.754 32.923 1.00 34.08 315 GLN B N 1
ATOM 2461 C CA . GLN B 1 100 ? 44.988 5.102 32.517 1.00 34.28 315 GLN B CA 1
ATOM 2462 C C . GLN B 1 100 ? 45.593 3.880 31.867 1.00 34.40 315 GLN B C 1
ATOM 2463 O O . GLN B 1 100 ? 45.769 2.865 32.518 1.00 34.54 315 GLN B O 1
ATOM 2469 N N . LEU B 1 101 ? 45.893 3.972 30.579 1.00 34.84 316 LEU B N 1
ATOM 2470 C CA . LEU B 1 101 ? 46.673 2.939 29.919 1.00 35.20 316 LEU B CA 1
ATOM 2471 C C . LEU B 1 101 ? 48.097 3.091 30.404 1.00 35.52 316 LEU B C 1
ATOM 2472 O O . LEU B 1 101 ? 48.661 4.189 30.338 1.00 35.33 316 LEU B O 1
ATOM 2477 N N . LEU B 1 102 ? 48.666 1.998 30.910 1.00 35.80 317 LEU B N 1
ATOM 2478 C CA . LEU B 1 102 ? 49.977 2.039 31.547 1.00 36.00 317 LEU B CA 1
ATOM 2479 C C . LEU B 1 102 ? 51.114 1.661 30.617 1.00 36.43 317 LEU B C 1
ATOM 2480 O O . LEU B 1 102 ? 52.187 2.273 30.695 1.00 36.60 317 LEU B O 1
ATOM 2485 N N . ALA B 1 103 ? 50.877 0.671 29.745 1.00 36.56 318 ALA B N 1
ATOM 2486 C CA . ALA B 1 103 ? 51.874 0.210 28.759 1.00 36.64 318 ALA B CA 1
ATOM 2487 C C . ALA B 1 103 ? 51.304 -0.684 27.649 1.00 36.86 318 ALA B C 1
ATOM 2488 O O . ALA B 1 103 ? 50.240 -1.280 27.806 1.00 37.02 318 ALA B O 1
ATOM 2490 N N . VAL B 1 104 ? 52.003 -0.733 26.515 1.00 37.20 319 VAL B N 1
ATOM 2491 C CA . VAL B 1 104 ? 51.785 -1.762 25.488 1.00 37.51 319 VAL B CA 1
ATOM 2492 C C . VAL B 1 104 ? 53.131 -2.417 25.241 1.00 37.43 319 VAL B C 1
ATOM 2493 O O . VAL B 1 104 ? 54.153 -1.735 25.078 1.00 38.16 319 VAL B O 1
ATOM 2497 N N . ASN B 1 105 ? 53.134 -3.740 25.225 1.00 36.79 320 ASN B N 1
ATOM 2498 C CA . ASN B 1 105 ? 54.311 -4.496 24.874 1.00 36.18 320 ASN B CA 1
ATOM 2499 C C . ASN B 1 105 ? 53.981 -5.350 23.662 1.00 35.77 320 ASN B C 1
ATOM 2500 O O . ASN B 1 105 ? 52.956 -6.022 23.646 1.00 35.79 320 ASN B O 1
ATOM 2505 N N . ILE B 1 106 ? 54.824 -5.284 22.639 1.00 35.34 321 ILE B N 1
ATOM 2506 C CA . ILE B 1 106 ? 54.741 -6.168 21.484 1.00 35.34 321 ILE B CA 1
ATOM 2507 C C . ILE B 1 106 ? 56.155 -6.642 21.191 1.00 35.71 321 ILE B C 1
ATOM 2508 O O . ILE B 1 106 ? 57.044 -5.819 20.974 1.00 35.29 321 ILE B O 1
ATOM 2513 N N . LEU B 1 107 ? 56.364 -7.964 21.190 1.00 36.32 322 LEU B N 1
ATOM 2514 C CA . LEU B 1 107 ? 57.679 -8.542 20.883 1.00 36.80 322 LEU B CA 1
ATOM 2515 C C . LEU B 1 107 ? 58.272 -7.880 19.645 1.00 37.50 322 LEU B C 1
ATOM 2516 O O . LEU B 1 107 ? 57.602 -7.799 18.615 1.00 37.48 322 LEU B O 1
ATOM 2521 N N . PRO B 1 108 ? 59.512 -7.361 19.757 1.00 38.27 323 PRO B N 1
ATOM 2522 C CA . PRO B 1 108 ? 60.165 -6.618 18.669 1.00 38.64 323 PRO B CA 1
ATOM 2523 C C . PRO B 1 108 ? 60.136 -7.337 17.326 1.00 39.11 323 PRO B C 1
ATOM 2524 O O . PRO B 1 108 ? 59.834 -6.703 16.312 1.00 39.53 323 PRO B O 1
ATOM 2528 N N . GLU B 1 109 ? 60.423 -8.639 17.317 1.00 39.22 324 GLU B N 1
ATOM 2529 C CA . GLU B 1 109 ? 60.412 -9.417 16.075 1.00 39.77 324 GLU B CA 1
ATOM 2530 C C . GLU B 1 109 ? 59.057 -9.359 15.348 1.00 39.41 324 GLU B C 1
ATOM 2531 O O . GLU B 1 109 ? 59.003 -9.459 14.118 1.00 39.44 324 GLU B O 1
ATOM 2537 N N . LEU B 1 110 ? 57.982 -9.181 16.115 1.00 39.04 325 LEU B N 1
ATOM 2538 C CA . LEU B 1 110 ? 56.617 -9.140 15.589 1.00 38.80 325 LEU B CA 1
ATOM 2539 C C . LEU B 1 110 ? 56.066 -7.712 15.438 1.00 38.77 325 LEU B C 1
ATOM 2540 O O . LEU B 1 110 ? 54.858 -7.515 15.285 1.00 38.61 325 LEU B O 1
ATOM 2545 N N . GLN B 1 111 ? 56.952 -6.720 15.470 1.00 38.66 326 GLN B N 1
ATOM 2546 C CA . GLN B 1 111 ? 56.535 -5.332 15.309 1.00 38.82 326 GLN B CA 1
ATOM 2547 C C . GLN B 1 111 ? 56.352 -4.957 13.836 1.00 38.71 326 GLN B C 1
ATOM 2548 O O . GLN B 1 111 ? 56.830 -5.664 12.942 1.00 38.73 326 GLN B O 1
ATOM 2554 N N . ASN B 1 112 ? 55.636 -3.855 13.602 1.00 38.47 327 ASN B N 1
ATOM 2555 C CA . ASN B 1 112 ? 55.326 -3.351 12.256 1.00 38.30 327 ASN B CA 1
ATOM 2556 C C . ASN B 1 112 ? 54.474 -4.311 11.411 1.00 38.07 327 ASN B C 1
ATOM 2557 O O . ASN B 1 112 ? 54.632 -4.384 10.190 1.00 37.92 327 ASN B O 1
ATOM 2562 N N . GLN B 1 113 ? 53.570 -5.031 12.082 1.00 37.82 328 GLN B N 1
ATOM 2563 C CA . GLN B 1 113 ? 52.635 -5.967 11.440 1.00 37.57 328 GLN B CA 1
ATOM 2564 C C . GLN B 1 113 ? 51.173 -5.658 11.774 1.00 37.43 328 GLN B C 1
ATOM 2565 O O . GLN B 1 113 ? 50.269 -6.431 11.428 1.00 37.42 328 GLN B O 1
ATOM 2571 N N . GLY B 1 114 ? 50.941 -4.541 12.456 1.00 37.14 329 GLY B N 1
ATOM 2572 C CA . GLY B 1 114 ? 49.592 -4.136 12.823 1.00 37.06 329 GLY B CA 1
ATOM 2573 C C . GLY B 1 114 ? 49.133 -4.663 14.170 1.00 37.13 329 GLY B C 1
ATOM 2574 O O . GLY B 1 114 ? 47.964 -4.509 14.527 1.00 37.19 329 GLY B O 1
ATOM 2575 N N . LEU B 1 115 ? 50.039 -5.274 14.928 1.00 37.16 330 LEU B N 1
ATOM 2576 C CA . LEU B 1 115 ? 49.658 -5.887 16.198 1.00 37.52 330 LEU B CA 1
ATOM 2577 C C . LEU B 1 115 ? 49.311 -4.846 17.247 1.00 37.92 330 LEU B C 1
ATOM 2578 O O . LEU B 1 115 ? 48.232 -4.897 17.838 1.00 38.32 330 LEU B O 1
ATOM 2583 N N . GLY B 1 116 ? 50.222 -3.902 17.464 1.00 38.03 331 GLY B N 1
ATOM 2584 C CA . GLY B 1 116 ? 49.958 -2.765 18.326 1.00 38.47 331 GLY B CA 1
ATOM 2585 C C . GLY B 1 116 ? 48.634 -2.102 18.001 1.00 38.90 331 GLY B C 1
ATOM 2586 O O . GLY B 1 116 ? 47.832 -1.840 18.903 1.00 39.04 331 GLY B O 1
ATOM 2587 N N . ASP B 1 117 ? 48.400 -1.848 16.713 1.00 39.20 332 ASP B N 1
ATOM 2588 C CA . ASP B 1 117 ? 47.151 -1.248 16.251 1.00 39.73 332 ASP B CA 1
ATOM 2589 C C . ASP B 1 117 ? 45.940 -2.037 16.748 1.00 39.68 332 ASP B C 1
ATOM 2590 O O . ASP B 1 117 ? 45.091 -1.478 17.445 1.00 39.80 332 ASP B O 1
ATOM 2595 N N . ARG B 1 118 ? 45.875 -3.328 16.412 1.00 39.45 333 ARG B N 1
ATOM 2596 C CA . ARG B 1 118 ? 44.733 -4.168 16.779 1.00 39.34 333 ARG B CA 1
ATOM 2597 C C . ARG B 1 118 ? 44.564 -4.215 18.291 1.00 39.19 333 ARG B C 1
ATOM 2598 O O . ARG B 1 118 ? 43.448 -4.152 18.813 1.00 39.15 333 ARG B O 1
ATOM 2606 N N . LEU B 1 119 ? 45.686 -4.300 18.991 1.00 39.07 334 LEU B N 1
ATOM 2607 C CA . LEU B 1 119 ? 45.673 -4.379 20.442 1.00 39.11 334 LEU B CA 1
ATOM 2608 C C . LEU B 1 119 ? 45.133 -3.112 21.100 1.00 39.13 334 LEU B C 1
ATOM 2609 O O . LEU B 1 119 ? 44.296 -3.194 22.000 1.00 39.38 334 LEU B O 1
ATOM 2614 N N . LEU B 1 120 ? 45.600 -1.947 20.655 1.00 38.87 335 LEU B N 1
ATOM 2615 C CA . LEU B 1 120 ? 45.091 -0.691 21.200 1.00 38.82 335 LEU B CA 1
ATOM 2616 C C . LEU B 1 120 ? 43.620 -0.478 20.852 1.00 38.73 335 LEU B C 1
ATOM 2617 O O . LEU B 1 120 ? 42.852 -0.018 21.691 1.00 38.86 335 LEU B O 1
ATOM 2622 N N . GLU B 1 121 ? 43.229 -0.834 19.631 1.00 38.71 336 GLU B N 1
ATOM 2623 C CA . GLU B 1 121 ? 41.843 -0.664 19.198 1.00 38.84 336 GLU B CA 1
ATOM 2624 C C . GLU B 1 121 ? 40.876 -1.457 20.056 1.00 38.45 336 GLU B C 1
ATOM 2625 O O . GLU B 1 121 ? 39.784 -0.984 20.369 1.00 38.37 336 GLU B O 1
ATOM 2631 N N . PHE B 1 122 ? 41.288 -2.664 20.433 1.00 38.25 337 PHE B N 1
ATOM 2632 C CA . PHE B 1 122 ? 40.481 -3.519 21.290 1.00 38.05 337 PHE B CA 1
ATOM 2633 C C . PHE B 1 122 ? 40.347 -2.929 22.690 1.00 37.99 337 PHE B C 1
ATOM 2634 O O . PHE B 1 122 ? 39.255 -2.898 23.250 1.00 38.00 337 PHE B O 1
ATOM 2642 N N . MET B 1 123 ? 41.461 -2.467 23.246 1.00 37.92 338 MET B N 1
ATOM 2643 C CA . MET B 1 123 ? 41.473 -1.895 24.581 1.00 38.33 338 MET B CA 1
ATOM 2644 C C . MET B 1 123 ? 40.479 -0.743 24.704 1.00 38.37 338 MET B C 1
ATOM 2645 O O . MET B 1 123 ? 39.661 -0.717 25.624 1.00 38.24 338 MET B O 1
ATOM 2650 N N . LEU B 1 124 ? 40.557 0.194 23.759 1.00 38.65 339 LEU B N 1
ATOM 2651 C CA . LEU B 1 124 ? 39.644 1.329 23.682 1.00 38.88 339 LEU B CA 1
ATOM 2652 C C . LEU B 1 124 ? 38.181 0.880 23.601 1.00 39.54 339 LEU B C 1
ATOM 2653 O O . LEU B 1 124 ? 37.329 1.393 24.331 1.00 39.79 339 LEU B O 1
ATOM 2658 N N . GLN B 1 125 ? 37.896 -0.091 22.736 1.00 39.98 340 GLN B N 1
ATOM 2659 C CA . GLN B 1 125 ? 36.545 -0.616 22.609 1.00 40.80 340 GLN B CA 1
ATOM 2660 C C . GLN B 1 125 ? 36.082 -1.258 23.915 1.00 40.86 340 GLN B C 1
ATOM 2661 O O . GLN B 1 125 ? 34.954 -1.035 24.353 1.00 40.95 340 GLN B O 1
ATOM 2667 N N . TYR B 1 126 ? 36.961 -2.041 24.534 1.00 40.99 341 TYR B N 1
ATOM 2668 C CA . TYR B 1 126 ? 36.656 -2.700 25.798 1.00 41.19 341 TYR B CA 1
ATOM 2669 C C . TYR B 1 126 ? 36.382 -1.681 26.899 1.00 41.62 341 TYR B C 1
ATOM 2670 O O . TYR B 1 126 ? 35.374 -1.785 27.595 1.00 41.84 341 TYR B O 1
ATOM 2679 N N . CYS B 1 127 ? 37.272 -0.699 27.041 1.00 42.17 342 CYS B N 1
ATOM 2680 C CA . CYS B 1 127 ? 37.075 0.418 27.970 1.00 42.89 342 CYS B CA 1
ATOM 2681 C C . CYS B 1 127 ? 35.727 1.119 27.779 1.00 43.08 342 CYS B C 1
ATOM 2682 O O . CYS B 1 127 ? 34.980 1.319 28.739 1.00 43.31 342 CYS B O 1
ATOM 2685 N N . ALA B 1 128 ? 35.409 1.472 26.540 1.00 43.26 343 ALA B N 1
ATOM 2686 C CA . ALA B 1 128 ? 34.123 2.081 26.230 1.00 43.75 343 ALA B CA 1
ATOM 2687 C C . ALA B 1 128 ? 32.930 1.311 26.816 1.00 44.14 343 ALA B C 1
ATOM 2688 O O . ALA B 1 128 ? 31.894 1.906 27.104 1.00 44.38 343 ALA B O 1
ATOM 2690 N N . GLN B 1 129 ? 33.078 -0.004 26.995 1.00 44.36 344 GLN B N 1
ATOM 2691 C CA . GLN B 1 129 ? 31.979 -0.847 27.488 1.00 44.44 344 GLN B CA 1
ATOM 2692 C C . GLN B 1 129 ? 31.945 -1.014 29.015 1.00 44.37 344 GLN B C 1
ATOM 2693 O O . GLN B 1 129 ? 31.004 -1.610 29.549 1.00 44.36 344 GLN B O 1
ATOM 2699 N N . ILE B 1 130 ? 32.952 -0.491 29.715 1.00 44.25 345 ILE B N 1
ATOM 2700 C CA . ILE B 1 130 ? 32.975 -0.567 31.180 1.00 44.14 345 ILE B CA 1
ATOM 2701 C C . ILE B 1 130 ? 32.063 0.486 31.811 1.00 44.19 345 ILE B C 1
ATOM 2702 O O . ILE B 1 130 ? 32.215 1.685 31.540 1.00 43.95 345 ILE B O 1
ATOM 2707 N N . SER B 1 131 ? 31.130 0.020 32.652 1.00 44.24 346 SER B N 1
ATOM 2708 C CA . SER B 1 131 ? 30.219 0.880 33.422 1.00 44.23 346 SER B CA 1
ATOM 2709 C C . SER B 1 131 ? 30.958 1.934 34.248 1.00 44.15 346 SER B C 1
ATOM 2710 O O . SER B 1 131 ? 31.872 1.612 35.018 1.00 44.18 346 SER B O 1
ATOM 2713 N N . GLY B 1 132 ? 30.562 3.193 34.070 1.00 43.85 347 GLY B N 1
ATOM 2714 C CA . GLY B 1 132 ? 31.099 4.298 34.856 1.00 43.30 347 GLY B CA 1
ATOM 2715 C C . GLY B 1 132 ? 32.493 4.751 34.472 1.00 43.01 347 GLY B C 1
ATOM 2716 O O . GLY B 1 132 ? 33.187 5.366 35.282 1.00 43.26 347 GLY B O 1
ATOM 2717 N N . VAL B 1 133 ? 32.907 4.446 33.244 1.00 42.57 348 VAL B N 1
ATOM 2718 C CA . VAL B 1 133 ? 34.154 4.974 32.688 1.00 42.10 348 VAL B CA 1
ATOM 2719 C C . VAL B 1 133 ? 33.835 6.032 31.634 1.00 41.98 348 VAL B C 1
ATOM 2720 O O . VAL B 1 133 ? 33.034 5.791 30.732 1.00 42.07 348 VAL B O 1
ATOM 2724 N N . GLU B 1 134 ? 34.474 7.194 31.747 1.00 41.77 349 GLU B N 1
ATOM 2725 C CA . GLU B 1 134 ? 34.149 8.343 30.902 1.00 41.77 349 GLU B CA 1
ATOM 2726 C C . GLU B 1 134 ? 35.265 8.775 29.954 1.00 41.38 349 GLU B C 1
ATOM 2727 O O . GLU B 1 134 ? 34.997 9.350 28.900 1.00 41.59 349 GLU B O 1
ATOM 2733 N N . LYS B 1 135 ? 36.510 8.499 30.327 1.00 40.84 350 LYS B N 1
ATOM 2734 C CA . LYS B 1 135 ? 37.670 8.984 29.589 1.00 40.27 350 LYS B CA 1
ATOM 2735 C C . LYS B 1 135 ? 38.817 7.984 29.732 1.00 39.55 350 LYS B C 1
ATOM 2736 O O . LYS B 1 135 ? 38.891 7.264 30.728 1.00 39.63 350 LYS B O 1
ATOM 2742 N N . VAL B 1 136 ? 39.696 7.913 28.736 1.00 38.71 351 VAL B N 1
ATOM 2743 C CA . VAL B 1 136 ? 40.941 7.149 28.895 1.00 37.98 351 VAL B CA 1
ATOM 2744 C C . VAL B 1 136 ? 42.175 7.983 28.547 1.00 37.52 351 VAL B C 1
ATOM 2745 O O . VAL B 1 136 ? 42.145 8.773 27.608 1.00 37.47 351 VAL B O 1
ATOM 2749 N N . VAL B 1 137 ? 43.229 7.829 29.349 1.00 36.91 352 VAL B N 1
ATOM 2750 C CA . VAL B 1 137 ? 44.478 8.562 29.161 1.00 36.49 352 VAL B CA 1
ATOM 2751 C C . VAL B 1 137 ? 45.673 7.621 29.107 1.00 36.55 352 VAL B C 1
ATOM 2752 O O . VAL B 1 137 ? 45.589 6.445 29.499 1.00 36.48 352 VAL B O 1
ATOM 2756 N N . ALA B 1 138 ? 46.788 8.150 28.620 1.00 36.27 353 ALA B N 1
ATOM 2757 C CA . ALA B 1 138 ? 48.037 7.418 28.587 1.00 36.33 353 ALA B CA 1
ATOM 2758 C C . ALA B 1 138 ? 49.183 8.402 28.669 1.00 36.63 353 ALA B C 1
ATOM 2759 O O . ALA B 1 138 ? 49.161 9.459 28.026 1.00 36.60 353 ALA B O 1
ATOM 2761 N N . VAL B 1 139 ? 50.174 8.064 29.483 1.00 36.95 354 VAL B N 1
ATOM 2762 C CA . VAL B 1 139 ? 51.388 8.843 29.535 1.00 37.57 354 VAL B CA 1
ATOM 2763 C C . VAL B 1 139 ? 52.378 8.130 28.649 1.00 38.23 354 VAL B C 1
ATOM 2764 O O . VAL B 1 139 ? 52.921 7.087 29.002 1.00 38.87 354 VAL B O 1
ATOM 2768 N N . THR B 1 140 ? 52.583 8.682 27.467 1.00 38.80 355 THR B N 1
ATOM 2769 C CA . THR B 1 140 ? 53.475 8.065 26.514 1.00 39.31 355 THR B CA 1
ATOM 2770 C C . THR B 1 140 ? 54.862 8.731 26.560 1.00 39.40 355 THR B C 1
ATOM 2771 O O . THR B 1 140 ? 55.240 9.353 27.571 1.00 39.29 355 THR B O 1
ATOM 2775 N N . LEU B 1 141 ? 55.622 8.583 25.478 1.00 39.15 356 LEU B N 1
ATOM 2776 C CA . LEU B 1 141 ? 56.974 9.094 25.417 1.00 39.03 356 LEU B CA 1
ATOM 2777 C C . LEU B 1 141 ? 57.384 9.106 23.964 1.00 39.17 356 LEU B C 1
ATOM 2778 O O . LEU B 1 141 ? 56.783 8.406 23.149 1.00 39.16 356 LEU B O 1
ATOM 2783 N N . CYS B 1 142 ? 58.413 9.894 23.664 1.00 39.16 357 CYS B N 1
ATOM 2784 C CA . CYS B 1 142 ? 58.972 10.033 22.335 1.00 39.23 357 CYS B CA 1
ATOM 2785 C C . CYS B 1 142 ? 60.073 9.028 22.081 1.00 39.30 357 CYS B C 1
ATOM 2786 O O . CYS B 1 142 ? 60.569 8.377 23.018 1.00 39.21 357 CYS B O 1
ATOM 2789 N N . ARG B 1 143 ? 60.469 8.932 20.808 1.00 39.18 358 ARG B N 1
ATOM 2790 C CA . ARG B 1 143 ? 61.567 8.079 20.398 1.00 39.19 358 ARG B CA 1
ATOM 2791 C C . ARG B 1 143 ? 62.634 8.823 19.587 1.00 38.72 358 ARG B C 1
ATOM 2792 O O . ARG B 1 143 ? 63.815 8.472 19.651 1.00 38.95 358 ARG B O 1
ATOM 2800 N N . ASN B 1 144 ? 62.242 9.842 18.830 1.00 38.00 359 ASN B N 1
ATOM 2801 C CA . ASN B 1 144 ? 63.207 10.503 17.943 1.00 37.56 359 ASN B CA 1
ATOM 2802 C C . ASN B 1 144 ? 63.610 11.914 18.365 1.00 37.35 359 ASN B C 1
ATOM 2803 O O . ASN B 1 144 ? 64.220 12.650 17.592 1.00 37.30 359 ASN B O 1
ATOM 2808 N N . TYR B 1 145 ? 63.283 12.283 19.596 1.00 37.21 360 TYR B N 1
ATOM 2809 C CA . TYR B 1 145 ? 63.520 13.636 20.071 1.00 37.09 360 TYR B CA 1
ATOM 2810 C C . TYR B 1 145 ? 64.975 14.133 19.936 1.00 37.06 360 TYR B C 1
ATOM 2811 O O . TYR B 1 145 ? 65.182 15.278 19.517 1.00 37.22 360 TYR B O 1
ATOM 2820 N N . PRO B 1 146 ? 65.982 13.294 20.281 1.00 36.85 361 PRO B N 1
ATOM 2821 C CA . PRO B 1 146 ? 67.363 13.771 20.094 1.00 36.68 361 PRO B CA 1
ATOM 2822 C C . PRO B 1 146 ? 67.673 14.224 18.665 1.00 36.55 361 PRO B C 1
ATOM 2823 O O . PRO B 1 146 ? 68.530 15.083 18.474 1.00 36.73 361 PRO B O 1
ATOM 2827 N N . ASP B 1 147 ? 66.976 13.671 17.677 1.00 36.44 362 ASP B N 1
ATOM 2828 C CA . ASP B 1 147 ? 67.202 14.051 16.278 1.00 36.66 362 ASP B CA 1
ATOM 2829 C C . ASP B 1 147 ? 66.783 15.490 15.965 1.00 36.21 362 ASP B C 1
ATOM 2830 O O . ASP B 1 147 ? 67.161 16.034 14.929 1.00 35.89 362 ASP B O 1
ATOM 2835 N N . TYR B 1 148 ? 66.017 16.099 16.866 1.00 36.10 363 TYR B N 1
ATOM 2836 C CA . TYR B 1 148 ? 65.439 17.417 16.625 1.00 36.29 363 TYR B CA 1
ATOM 2837 C C . TYR B 1 148 ? 65.988 18.529 17.514 1.00 36.54 363 TYR B C 1
ATOM 2838 O O . TYR B 1 148 ? 65.533 19.669 17.423 1.00 36.70 363 TYR B O 1
ATOM 2847 N N . SER B 1 149 ? 66.985 18.216 18.341 1.00 36.73 364 SER B N 1
ATOM 2848 C CA . SER B 1 149 ? 67.574 19.213 19.238 1.00 36.75 364 SER B CA 1
ATOM 2849 C C . SER B 1 149 ? 68.207 20.357 18.439 1.00 36.55 364 SER B C 1
ATOM 2850 O O . SER B 1 149 ? 68.670 20.138 17.319 1.00 36.61 364 SER B O 1
ATOM 2853 N N . PRO B 1 150 ? 68.230 21.579 19.008 1.00 36.43 365 PRO B N 1
ATOM 2854 C CA . PRO B 1 150 ? 67.813 21.957 20.360 1.00 36.56 365 PRO B CA 1
ATOM 2855 C C . PRO B 1 150 ? 66.329 22.319 20.541 1.00 36.75 365 PRO B C 1
ATOM 2856 O O . PRO B 1 150 ? 65.993 23.033 21.493 1.00 36.90 365 PRO B O 1
ATOM 2860 N N . MET B 1 151 ? 65.456 21.835 19.661 1.00 36.77 366 MET B N 1
ATOM 2861 C CA A MET B 1 151 ? 64.025 22.102 19.772 0.50 37.02 366 MET B CA 1
ATOM 2862 C CA B MET B 1 151 ? 64.031 22.123 19.781 0.50 37.13 366 MET B CA 1
ATOM 2863 C C . MET B 1 151 ? 63.500 21.721 21.159 1.00 37.21 366 MET B C 1
ATOM 2864 O O . MET B 1 151 ? 63.726 20.594 21.625 1.00 37.23 366 MET B O 1
ATOM 2873 N N . PRO B 1 152 ? 62.794 22.653 21.830 1.00 37.21 367 PRO B N 1
ATOM 2874 C CA . PRO B 1 152 ? 62.195 22.299 23.104 1.00 37.21 367 PRO B CA 1
ATOM 2875 C C . PRO B 1 152 ? 61.226 21.141 22.917 1.00 37.56 367 PRO B C 1
ATOM 2876 O O . PRO B 1 152 ? 60.583 21.030 21.884 1.00 37.11 367 PRO B O 1
ATOM 2880 N N . MET B 1 153 ? 61.140 20.282 23.923 1.00 38.42 368 MET B N 1
ATOM 2881 C CA . MET B 1 153 ? 60.260 19.128 23.887 1.00 39.02 368 MET B CA 1
ATOM 2882 C C . MET B 1 153 ? 58.805 19.589 23.773 1.00 38.68 368 MET B C 1
ATOM 2883 O O . MET B 1 153 ? 57.983 18.909 23.160 1.00 39.10 368 MET B O 1
ATOM 2888 N N . ALA B 1 154 ? 58.499 20.757 24.330 1.00 38.29 369 ALA B N 1
ATOM 2889 C CA . ALA B 1 154 ? 57.136 21.293 24.290 1.00 38.14 369 ALA B CA 1
ATOM 2890 C C . ALA B 1 154 ? 56.623 21.538 22.873 1.00 37.96 369 ALA B C 1
ATOM 2891 O O . ALA B 1 154 ? 55.432 21.424 22.624 1.00 38.25 369 ALA B O 1
ATOM 2893 N N . GLU B 1 155 ? 57.528 21.885 21.962 1.00 37.79 370 GLU B N 1
ATOM 2894 C CA . GLU B 1 155 ? 57.211 22.071 20.551 1.00 37.78 370 GLU B CA 1
ATOM 2895 C C . GLU B 1 155 ? 57.313 20.783 19.751 1.00 37.19 370 GLU B C 1
ATOM 2896 O O . GLU B 1 155 ? 56.534 20.575 18.818 1.00 37.20 370 GLU B O 1
ATOM 2902 N N . TYR B 1 156 ? 58.270 19.928 20.108 1.00 36.53 371 TYR B N 1
ATOM 2903 C CA . TYR B 1 156 ? 58.477 18.673 19.396 1.00 36.18 371 TYR B CA 1
ATOM 2904 C C . TYR B 1 156 ? 57.248 17.776 19.411 1.00 36.27 371 TYR B C 1
ATOM 2905 O O . TYR B 1 156 ? 56.973 17.093 18.430 1.00 36.37 371 TYR B O 1
ATOM 2914 N N . ILE B 1 157 ? 56.513 17.776 20.517 1.00 36.41 372 ILE B N 1
ATOM 2915 C CA . ILE B 1 157 ? 55.334 16.922 20.634 1.00 36.76 372 ILE B CA 1
ATOM 2916 C C . ILE B 1 157 ? 54.206 17.362 19.699 1.00 36.91 372 ILE B C 1
ATOM 2917 O O . ILE B 1 157 ? 53.196 16.677 19.591 1.00 37.15 372 ILE B O 1
ATOM 2922 N N . HIS B 1 158 ? 54.391 18.491 19.017 1.00 37.08 373 HIS B N 1
ATOM 2923 C CA . HIS B 1 158 ? 53.412 18.985 18.045 1.00 37.38 373 HIS B CA 1
ATOM 2924 C C . HIS B 1 158 ? 53.944 19.027 16.614 1.00 37.20 373 HIS B C 1
ATOM 2925 O O . HIS B 1 158 ? 53.235 19.429 15.700 1.00 37.22 373 HIS B O 1
ATOM 2932 N N . GLN B 1 159 ? 55.187 18.599 16.425 1.00 37.39 374 GLN B N 1
ATOM 2933 C CA . GLN B 1 159 ? 55.824 18.565 15.108 1.00 37.61 374 GLN B CA 1
ATOM 2934 C C . GLN B 1 159 ? 55.147 17.560 14.163 1.00 37.75 374 GLN B C 1
ATOM 2935 O O . GLN B 1 159 ? 55.107 16.356 14.440 1.00 37.78 374 GLN B O 1
ATOM 2941 N N . LYS B 1 160 ? 54.628 18.073 13.047 1.00 38.03 375 LYS B N 1
ATOM 2942 C CA . LYS B 1 160 ? 53.908 17.275 12.049 1.00 38.12 375 LYS B CA 1
ATOM 2943 C C . LYS B 1 160 ? 54.678 17.250 10.734 1.00 38.28 375 LYS B C 1
ATOM 2944 O O . LYS B 1 160 ? 55.496 18.127 10.483 1.00 38.26 375 LYS B O 1
ATOM 2950 N N . ASN B 1 161 ? 54.433 16.241 9.904 1.00 38.71 376 ASN B N 1
ATOM 2951 C CA . ASN B 1 161 ? 54.969 16.248 8.544 1.00 39.35 376 ASN B CA 1
ATOM 2952 C C . ASN B 1 161 ? 53.927 16.757 7.539 1.00 39.82 376 ASN B C 1
ATOM 2953 O O . ASN B 1 161 ? 52.905 17.313 7.941 1.00 40.18 376 ASN B O 1
ATOM 2958 N N . GLU B 1 162 ? 54.188 16.570 6.247 1.00 40.23 377 GLU B N 1
ATOM 2959 C CA . GLU B 1 162 ? 53.304 17.066 5.176 1.00 40.80 377 GLU B CA 1
ATOM 2960 C C . GLU B 1 162 ? 51.854 16.547 5.257 1.00 40.38 377 GLU B C 1
ATOM 2961 O O . GLU B 1 162 ? 50.908 17.316 5.069 1.00 40.53 377 GLU B O 1
ATOM 2967 N N . SER B 1 163 ? 51.691 15.255 5.551 1.00 40.00 378 SER B N 1
ATOM 2968 C CA A SER B 1 163 ? 50.357 14.680 5.702 0.50 39.75 378 SER B CA 1
ATOM 2969 C CA B SER B 1 163 ? 50.377 14.635 5.742 0.50 39.69 378 SER B CA 1
ATOM 2970 C C . SER B 1 163 ? 49.641 15.227 6.943 1.00 39.53 378 SER B C 1
ATOM 2971 O O . SER B 1 163 ? 48.478 14.906 7.183 1.00 39.67 378 SER B O 1
ATOM 2976 N N . GLY B 1 164 ? 50.330 16.066 7.715 1.00 39.10 379 GLY B N 1
ATOM 2977 C CA . GLY B 1 164 ? 49.773 16.614 8.956 1.00 38.33 379 GLY B CA 1
ATOM 2978 C C . GLY B 1 164 ? 49.785 15.615 10.103 1.00 37.81 379 GLY B C 1
ATOM 2979 O O . GLY B 1 164 ? 49.124 15.819 11.118 1.00 37.86 379 GLY B O 1
ATOM 2980 N N . LEU B 1 165 ? 50.542 14.536 9.917 1.00 37.35 380 LEU B N 1
ATOM 2981 C CA . LEU B 1 165 ? 50.759 13.478 10.905 1.00 36.88 380 LEU B CA 1
ATOM 2982 C C . LEU B 1 165 ? 52.013 13.751 11.735 1.00 36.58 380 LEU B C 1
ATOM 2983 O O . LEU B 1 165 ? 53.011 14.241 11.205 1.00 36.68 380 LEU B O 1
ATOM 2988 N N . LEU B 1 166 ? 51.980 13.400 13.019 1.00 36.22 381 LEU B N 1
ATOM 2989 C CA . LEU B 1 166 ? 53.100 13.672 13.932 1.00 35.99 381 LEU B CA 1
ATOM 2990 C C . LEU B 1 166 ? 54.384 12.918 13.564 1.00 36.22 381 LEU B C 1
ATOM 2991 O O . LEU B 1 166 ? 54.343 11.722 13.250 1.00 36.40 381 LEU B O 1
ATOM 2996 N N . VAL B 1 167 ? 55.520 13.617 13.599 1.00 36.43 382 VAL B N 1
ATOM 2997 C CA . VAL B 1 167 ? 56.786 13.039 13.121 1.00 36.77 382 VAL B CA 1
ATOM 2998 C C . VAL B 1 167 ? 57.361 11.961 14.038 1.00 37.11 382 VAL B C 1
ATOM 2999 O O . VAL B 1 167 ? 58.044 11.052 13.564 1.00 37.04 382 VAL B O 1
ATOM 3003 N N . ASP B 1 168 ? 57.082 12.062 15.339 1.00 37.33 383 ASP B N 1
ATOM 3004 C CA . ASP B 1 168 ? 57.508 11.039 16.279 1.00 37.46 383 ASP B CA 1
ATOM 3005 C C . ASP B 1 168 ? 56.632 9.799 16.177 1.00 37.82 383 ASP B C 1
ATOM 3006 O O . ASP B 1 168 ? 55.419 9.884 16.358 1.00 38.03 383 ASP B O 1
ATOM 3011 N N . PRO B 1 169 ? 57.244 8.635 15.890 1.00 38.24 384 PRO B N 1
ATOM 3012 C CA . PRO B 1 169 ? 56.502 7.387 15.693 1.00 38.34 384 PRO B CA 1
ATOM 3013 C C . PRO B 1 169 ? 55.637 6.961 16.877 1.00 38.70 384 PRO B C 1
ATOM 3014 O O . PRO B 1 169 ? 54.574 6.379 16.662 1.00 39.21 384 PRO B O 1
ATOM 3018 N N . LEU B 1 170 ? 56.083 7.224 18.105 1.00 38.85 385 LEU B N 1
ATOM 3019 C CA . LEU B 1 170 ? 55.318 6.818 19.290 1.00 38.96 385 LEU B CA 1
ATOM 3020 C C . LEU B 1 170 ? 54.102 7.713 19.509 1.00 38.87 385 LEU B C 1
ATOM 3021 O O . LEU B 1 170 ? 53.050 7.252 19.951 1.00 39.01 385 LEU B O 1
ATOM 3026 N N . LEU B 1 171 ? 54.245 8.991 19.178 1.00 38.72 386 LEU B N 1
ATOM 3027 C CA . LEU B 1 171 ? 53.134 9.927 19.268 1.00 38.41 386 LEU B CA 1
ATOM 3028 C C . LEU B 1 171 ? 52.160 9.735 18.105 1.00 38.38 386 LEU B C 1
ATOM 3029 O O . LEU B 1 171 ? 50.948 9.803 18.302 1.00 38.84 386 LEU B O 1
ATOM 3034 N N . ARG B 1 172 ? 52.690 9.487 16.906 1.00 37.90 387 ARG B N 1
ATOM 3035 C CA . ARG B 1 172 ? 51.867 9.187 15.731 1.00 37.59 387 ARG B CA 1
ATOM 3036 C C . ARG B 1 172 ? 50.950 7.994 16.009 1.00 37.67 387 ARG B C 1
ATOM 3037 O O . ARG B 1 172 ? 49.777 8.006 15.638 1.00 37.59 387 ARG B O 1
ATOM 3045 N N . PHE B 1 173 ? 51.487 6.987 16.692 1.00 37.65 388 PHE B N 1
ATOM 3046 C CA . PHE B 1 173 ? 50.737 5.780 17.031 1.00 38.02 388 PHE B CA 1
ATOM 3047 C C . PHE B 1 173 ? 49.438 6.114 17.742 1.00 38.01 388 PHE B C 1
ATOM 3048 O O . PHE B 1 173 ? 48.392 5.545 17.446 1.00 38.25 388 PHE B O 1
ATOM 3056 N N . HIS B 1 174 ? 49.511 7.041 18.684 1.00 37.83 389 HIS B N 1
ATOM 3057 C CA . HIS B 1 174 ? 48.338 7.419 19.431 1.00 37.60 389 HIS B CA 1
ATOM 3058 C C . HIS B 1 174 ? 47.444 8.282 18.554 1.00 37.43 389 HIS B C 1
ATOM 3059 O O . HIS B 1 174 ? 46.243 8.022 18.440 1.00 37.56 389 HIS B O 1
ATOM 3066 N N . GLN B 1 175 ? 48.045 9.276 17.908 1.00 36.85 390 GLN B N 1
ATOM 3067 C CA . GLN B 1 175 ? 47.331 10.178 17.014 1.00 36.66 390 GLN B CA 1
ATOM 3068 C C . GLN B 1 175 ? 46.407 9.454 16.018 1.00 36.46 390 GLN B C 1
ATOM 3069 O O . GLN B 1 175 ? 45.228 9.775 15.928 1.00 36.34 390 GLN B O 1
ATOM 3075 N N . ILE B 1 176 ? 46.936 8.472 15.289 1.00 36.25 391 ILE B N 1
ATOM 3076 C CA . ILE B 1 176 ? 46.154 7.791 14.249 1.00 36.09 391 ILE B CA 1
ATOM 3077 C C . ILE B 1 176 ? 45.019 6.930 14.822 1.00 36.21 391 ILE B C 1
ATOM 3078 O O . ILE B 1 176 ? 44.178 6.414 14.068 1.00 36.07 391 ILE B O 1
ATOM 3083 N N . HIS B 1 177 ? 44.999 6.786 16.147 1.00 36.20 392 HIS B N 1
ATOM 3084 C CA . HIS B 1 177 ? 43.901 6.102 16.838 1.00 36.45 392 HIS B CA 1
ATOM 3085 C C . HIS B 1 177 ? 42.918 7.051 17.521 1.00 36.33 392 HIS B C 1
ATOM 3086 O O . HIS B 1 177 ? 42.023 6.615 18.241 1.00 36.67 392 HIS B O 1
ATOM 3093 N N . GLY B 1 178 ? 43.081 8.344 17.273 1.00 36.09 393 GLY B N 1
ATOM 3094 C CA . GLY B 1 178 ? 42.162 9.349 17.779 1.00 36.26 393 GLY B CA 1
ATOM 3095 C C . GLY B 1 178 ? 42.643 10.133 18.985 1.00 36.39 393 GLY B C 1
ATOM 3096 O O . GLY B 1 178 ? 41.920 10.993 19.486 1.00 36.40 393 GLY B O 1
ATOM 3097 N N . ALA B 1 179 ? 43.861 9.852 19.445 1.00 36.55 394 ALA B N 1
ATOM 3098 C CA . ALA B 1 179 ? 44.410 10.500 20.639 1.00 36.78 394 ALA B CA 1
ATOM 3099 C C . ALA B 1 179 ? 44.599 11.999 20.467 1.00 37.08 394 ALA B C 1
ATOM 3100 O O . ALA B 1 179 ? 44.896 12.470 19.367 1.00 37.35 394 ALA B O 1
ATOM 3102 N N . LYS B 1 180 ? 44.412 12.734 21.560 1.00 37.29 395 LYS B N 1
ATOM 3103 C CA . LYS B 1 180 ? 44.703 14.158 21.623 1.00 37.81 395 LYS B CA 1
ATOM 3104 C C . LYS B 1 180 ? 45.923 14.371 22.519 1.00 38.23 395 LYS B C 1
ATOM 3105 O O . LYS B 1 180 ? 45.925 13.919 23.668 1.00 38.58 395 LYS B O 1
ATOM 3111 N N . ILE B 1 181 ? 46.956 15.042 22.004 1.00 38.56 396 ILE B N 1
ATOM 3112 C CA . ILE B 1 181 ? 48.154 15.348 22.800 1.00 38.88 396 ILE B CA 1
ATOM 3113 C C . ILE B 1 181 ? 47.844 16.466 23.793 1.00 39.13 396 ILE B C 1
ATOM 3114 O O . ILE B 1 181 ? 47.639 17.611 23.397 1.00 39.56 396 ILE B O 1
ATOM 3119 N N . GLU B 1 182 ? 47.824 16.141 25.080 1.00 39.39 397 GLU B N 1
ATOM 3120 C CA . GLU B 1 182 ? 47.364 17.083 26.093 1.00 39.78 397 GLU B CA 1
ATOM 3121 C C . GLU B 1 182 ? 48.491 17.993 26.616 1.00 39.78 397 GLU B C 1
ATOM 3122 O O . GLU B 1 182 ? 48.396 19.219 26.531 1.00 39.29 397 GLU B O 1
ATOM 3128 N N . LYS B 1 183 ? 49.549 17.391 27.164 1.00 39.93 398 LYS B N 1
ATOM 3129 C CA . LYS B 1 183 ? 50.689 18.160 27.685 1.00 39.61 398 LYS B CA 1
ATOM 3130 C C . LYS B 1 183 ? 51.887 17.301 28.026 1.00 39.44 398 LYS B C 1
ATOM 3131 O O . LYS B 1 183 ? 51.801 16.072 28.047 1.00 39.76 398 LYS B O 1
ATOM 3137 N N . LEU B 1 184 ? 53.008 17.966 28.278 1.00 39.14 399 LEU B N 1
ATOM 3138 C CA . LEU B 1 184 ? 54.183 17.313 28.825 1.00 38.80 399 LEU B CA 1
ATOM 3139 C C . LEU B 1 184 ? 53.960 17.021 30.289 1.00 38.59 399 LEU B C 1
ATOM 3140 O O . LEU B 1 184 ? 53.323 17.802 31.002 1.00 38.84 399 LEU B O 1
ATOM 3145 N N . LEU B 1 185 ? 54.477 15.888 30.740 1.00 38.17 400 LEU B N 1
ATOM 3146 C CA . LEU B 1 185 ? 54.542 15.624 32.156 1.00 37.56 400 LEU B CA 1
ATOM 3147 C C . LEU B 1 185 ? 56.011 15.460 32.531 1.00 37.52 400 LEU B C 1
ATOM 3148 O O . LEU B 1 185 ? 56.531 14.343 32.540 1.00 37.75 400 LEU B O 1
ATOM 3153 N N . PRO B 1 186 ? 56.698 16.582 32.805 1.00 37.18 401 PRO B N 1
ATOM 3154 C CA . PRO B 1 186 ? 58.115 16.550 33.165 1.00 37.09 401 PRO B CA 1
ATOM 3155 C C . PRO B 1 186 ? 58.372 15.800 34.470 1.00 37.16 401 PRO B C 1
ATOM 3156 O O . PRO B 1 186 ? 57.620 15.954 35.428 1.00 37.02 401 PRO B O 1
ATOM 3160 N N . GLY B 1 187 ? 59.420 14.980 34.486 1.00 37.17 402 GLY B N 1
ATOM 3161 C CA . GLY B 1 187 ? 59.825 14.263 35.679 1.00 37.12 402 GLY B CA 1
ATOM 3162 C C . GLY B 1 187 ? 59.153 12.917 35.839 1.00 37.26 402 GLY B C 1
ATOM 3163 O O . GLY B 1 187 ? 59.429 12.178 36.798 1.00 37.40 402 GLY B O 1
ATOM 3164 N N . TYR B 1 188 ? 58.276 12.595 34.898 1.00 37.13 403 TYR B N 1
ATOM 3165 C CA . TYR B 1 188 ? 57.525 11.356 34.941 1.00 37.25 403 TYR B CA 1
ATOM 3166 C C . TYR B 1 188 ? 58.443 10.128 34.904 1.00 37.65 403 TYR B C 1
ATOM 3167 O O . TYR B 1 188 ? 58.165 9.128 35.558 1.00 37.63 403 TYR B O 1
ATOM 3176 N N . ARG B 1 189 ? 59.539 10.213 34.151 1.00 37.99 404 ARG B N 1
ATOM 3177 C CA . ARG B 1 189 ? 60.486 9.110 34.049 1.00 38.35 404 ARG B CA 1
ATOM 3178 C C . ARG B 1 189 ? 61.921 9.557 34.344 1.00 38.42 404 ARG B C 1
ATOM 3179 O O . ARG B 1 189 ? 62.683 9.859 33.421 1.00 38.69 404 ARG B O 1
ATOM 3187 N N . PRO B 1 190 ? 62.311 9.562 35.629 1.00 38.19 405 PRO B N 1
ATOM 3188 C CA . PRO B 1 190 ? 63.665 9.994 36.003 1.00 38.01 405 PRO B CA 1
ATOM 3189 C C . PRO B 1 190 ? 64.819 9.291 35.251 1.00 38.04 405 PRO B C 1
ATOM 3190 O O . PRO B 1 190 ? 65.928 9.826 35.197 1.00 38.17 405 PRO B O 1
ATOM 3194 N N . LYS B 1 191 ? 64.575 8.121 34.673 1.00 37.97 406 LYS B N 1
ATOM 3195 C CA . LYS B 1 191 ? 65.681 7.346 34.089 1.00 38.19 406 LYS B CA 1
ATOM 3196 C C . LYS B 1 191 ? 65.791 7.532 32.569 1.00 38.38 406 LYS B C 1
ATOM 3197 O O . LYS B 1 191 ? 66.761 7.084 31.942 1.00 38.29 406 LYS B O 1
ATOM 3203 N N . ASP B 1 192 ? 64.797 8.214 31.999 1.00 38.39 407 ASP B N 1
ATOM 3204 C CA . ASP B 1 192 ? 64.717 8.463 30.566 1.00 38.60 407 ASP B CA 1
ATOM 3205 C C . ASP B 1 192 ? 65.347 9.824 30.224 1.00 38.51 407 ASP B C 1
ATOM 3206 O O . ASP B 1 192 ? 64.657 10.837 30.095 1.00 38.48 407 ASP B O 1
ATOM 3211 N N . TRP B 1 193 ? 66.667 9.826 30.076 1.00 38.43 408 TRP B N 1
ATOM 3212 C CA . TRP B 1 193 ? 67.431 11.049 29.856 1.00 38.62 408 TRP B CA 1
ATOM 3213 C C . TRP B 1 193 ? 67.314 11.581 28.432 1.00 38.96 408 TRP B C 1
ATOM 3214 O O . TRP B 1 193 ? 67.538 12.768 28.196 1.00 39.10 408 TRP B O 1
ATOM 3225 N N . GLU B 1 194 ? 66.990 10.702 27.485 1.00 39.20 409 GLU B N 1
ATOM 3226 C CA . GLU B 1 194 ? 66.863 11.096 26.085 1.00 39.73 409 GLU B CA 1
ATOM 3227 C C . GLU B 1 194 ? 65.632 11.968 25.894 1.00 39.39 409 GLU B C 1
ATOM 3228 O O . GLU B 1 194 ? 65.612 12.846 25.044 1.00 39.50 409 GLU B O 1
ATOM 3234 N N . ASN B 1 195 ? 64.603 11.706 26.689 1.00 39.33 410 ASN B N 1
ATOM 3235 C CA . ASN B 1 195 ? 63.411 12.539 26.706 1.00 38.94 410 ASN B CA 1
ATOM 3236 C C . ASN B 1 195 ? 63.428 13.558 27.828 1.00 38.81 410 ASN B C 1
ATOM 3237 O O . ASN B 1 195 ? 62.387 14.114 28.172 1.00 38.72 410 ASN B O 1
ATOM 3242 N N . GLN B 1 196 ? 64.610 13.794 28.394 1.00 38.83 411 GLN B N 1
ATOM 3243 C CA . GLN B 1 196 ? 64.771 14.705 29.523 1.00 39.20 411 GLN B CA 1
ATOM 3244 C C . GLN B 1 196 ? 63.747 14.415 30.614 1.00 39.30 411 GLN B C 1
ATOM 3245 O O . GLN B 1 196 ? 63.178 15.329 31.205 1.00 39.33 411 GLN B O 1
ATOM 3251 N N . THR B 1 197 ? 63.513 13.123 30.843 1.00 39.57 412 THR B N 1
ATOM 3252 C CA . THR B 1 197 ? 62.594 12.598 31.865 1.00 39.87 412 THR B CA 1
ATOM 3253 C C . THR B 1 197 ? 61.101 12.921 31.690 1.00 40.49 412 THR B C 1
ATOM 3254 O O . THR B 1 197 ? 60.325 12.704 32.624 1.00 41.00 412 THR B O 1
ATOM 3258 N N . CYS B 1 198 ? 60.699 13.419 30.519 1.00 40.78 413 CYS B N 1
ATOM 3259 C CA . CYS B 1 198 ? 59.302 13.803 30.270 1.00 41.74 413 CYS B CA 1
ATOM 3260 C C . CYS B 1 198 ? 58.410 12.716 29.722 1.00 41.48 413 CYS B C 1
ATOM 3261 O O . CYS B 1 198 ? 58.777 12.020 28.777 1.00 42.25 413 CYS B O 1
ATOM 3264 N N . GLY B 1 199 ? 57.215 12.611 30.286 1.00 41.23 414 GLY B N 1
ATOM 3265 C CA . GLY B 1 199 ? 56.141 11.855 29.663 1.00 40.56 414 GLY B CA 1
ATOM 3266 C C . GLY B 1 199 ? 55.322 12.813 28.813 1.00 40.41 414 GLY B C 1
ATOM 3267 O O . GLY B 1 199 ? 55.488 14.042 28.878 1.00 40.47 414 GLY B O 1
ATOM 3268 N N . VAL B 1 200 ? 54.436 12.254 28.002 1.00 39.71 415 VAL B N 1
ATOM 3269 C CA . VAL B 1 200 ? 53.542 13.057 27.192 1.00 38.84 415 VAL B CA 1
ATOM 3270 C C . VAL B 1 200 ? 52.150 12.522 27.489 1.00 38.58 415 VAL B C 1
ATOM 3271 O O . VAL B 1 200 ? 51.867 11.351 27.247 1.00 39.01 415 VAL B O 1
ATOM 3275 N N . LEU B 1 201 ? 51.292 13.361 28.046 1.00 37.83 416 LEU B N 1
ATOM 3276 C CA . LEU B 1 201 ? 49.929 12.939 28.317 1.00 37.46 416 LEU B CA 1
ATOM 3277 C C . LEU B 1 201 ? 49.084 12.997 27.032 1.00 37.51 416 LEU B C 1
ATOM 3278 O O . LEU B 1 201 ? 49.072 14.012 26.336 1.00 37.87 416 LEU B O 1
ATOM 3283 N N . VAL B 1 202 ? 48.390 11.905 26.722 1.00 37.08 417 VAL B N 1
ATOM 3284 C CA . VAL B 1 202 ? 47.457 11.871 25.595 1.00 36.55 417 VAL B CA 1
ATOM 3285 C C . VAL B 1 202 ? 46.095 11.428 26.123 1.00 36.39 417 VAL B C 1
ATOM 3286 O O . VAL B 1 202 ? 46.019 10.780 27.156 1.00 36.63 417 VAL B O 1
ATOM 3290 N N . SER B 1 203 ? 45.022 11.776 25.420 1.00 36.20 418 SER B N 1
ATOM 3291 C CA . SER B 1 203 ? 43.668 11.394 25.830 1.00 35.68 418 SER B CA 1
ATOM 3292 C C . SER B 1 203 ? 42.822 10.915 24.659 1.00 35.44 418 SER B C 1
ATOM 3293 O O . SER B 1 203 ? 43.043 11.315 23.525 1.00 35.04 418 SER B O 1
ATOM 3296 N N . TYR B 1 204 ? 41.852 10.057 24.957 1.00 35.68 419 TYR B N 1
ATOM 3297 C CA . TYR B 1 204 ? 40.916 9.534 23.972 1.00 36.21 419 TYR B CA 1
ATOM 3298 C C . TYR B 1 204 ? 39.496 9.851 24.389 1.00 37.03 419 TYR B C 1
ATOM 3299 O O . TYR B 1 204 ? 39.050 9.471 25.482 1.00 36.85 419 TYR B O 1
ATOM 3308 N N . ASP B 1 205 ? 38.792 10.567 23.519 1.00 38.01 420 ASP B N 1
ATOM 3309 C CA . ASP B 1 205 ? 37.374 10.781 23.705 1.00 38.95 420 ASP B CA 1
ATOM 3310 C C . ASP B 1 205 ? 36.728 9.469 23.288 1.00 39.34 420 ASP B C 1
ATOM 3311 O O . ASP B 1 205 ? 36.789 9.080 22.117 1.00 39.47 420 ASP B O 1
ATOM 3316 N N . ILE B 1 206 ? 36.146 8.772 24.257 1.00 39.79 421 ILE B N 1
ATOM 3317 C CA . ILE B 1 206 ? 35.573 7.449 24.007 1.00 40.33 421 ILE B CA 1
ATOM 3318 C C . ILE B 1 206 ? 34.049 7.447 23.890 1.00 40.76 421 ILE B C 1
ATOM 3319 O O . ILE B 1 206 ? 33.430 6.391 23.968 1.00 40.70 421 ILE B O 1
ATOM 3324 N N . GLN B 1 207 ? 33.459 8.624 23.692 1.00 41.49 422 GLN B N 1
ATOM 3325 C CA . GLN B 1 207 ? 32.003 8.778 23.659 1.00 42.26 422 GLN B CA 1
ATOM 3326 C C . GLN B 1 207 ? 31.364 8.154 22.415 1.00 42.74 422 GLN B C 1
ATOM 3327 O O . GLN B 1 207 ? 30.218 7.692 22.469 1.00 42.70 422 GLN B O 1
ATOM 3333 N N . HIS B 1 208 ? 32.108 8.125 21.308 1.00 43.35 423 HIS B N 1
ATOM 3334 C CA . HIS B 1 208 ? 31.592 7.568 20.047 1.00 44.04 423 HIS B CA 1
ATOM 3335 C C . HIS B 1 208 ? 31.593 6.031 19.971 1.00 43.86 423 HIS B C 1
ATOM 3336 O O . HIS B 1 208 ? 30.820 5.447 19.205 1.00 43.73 423 HIS B O 1
ATOM 3343 N N . ARG B 1 209 ? 32.452 5.388 20.763 1.00 43.73 424 ARG B N 1
ATOM 3344 C CA . ARG B 1 209 ? 32.493 3.924 20.849 1.00 43.54 424 ARG B CA 1
ATOM 3345 C C . ARG B 1 209 ? 31.479 3.404 21.866 1.00 43.34 424 ARG B C 1
ATOM 3346 O O . ARG B 1 209 ? 30.286 3.315 21.585 1.00 43.21 424 ARG B O 1
#

B-factor: mean 39.05, std 4.33, range [24.35, 68.7]

Sequence (406 aa):
CFENNYYNLRHPKIEDLRDLIALETLCWSENLQVDNEEIYRRIFKIPQGQFILELEDKIVGAIYSQRIDNPQLLDNKTCTQVPLLHTTEESGVVVQLLAVNILPELQNQGLGDRLLEFMLQYCAQISGVEKVVAVTLCRNYPDYSPMPMMAEEYIHQKNESGLLVDPLLRFHQIHGAKIEKLLPGYRPKDWENQTCCGVLVSYDIQHRCFENNYYNLRHPKIEEDLRDLIALETLCWSENLQVDNEEIYRRIFKIPQGQFILELEDKIVGAIYSQRIDNNPQLLDNKTCTQVPLLHTESGVVVQLLAVNILPELQNQGLGDRLLEFMLQYCAQISGVEKVVAVTLCRNYPDYSPMMPMAEYIHQKNESSGLLVDPLLRFHQIHGAKIEKLLPGYRPKDWENQTCGVLVSYDIQHR

Secondary structure (DSSP, 8-state):
------EEEE---GGGHHHHHHHHHHHS-TTTPPPHHHHHHHHHH-GGGEEEEEETTEEEEEEEEEEES-GGGGTT--TTTGGGG--TT-SEEEEEEEEE-GGG-SSSHHHHHHHHHHHHHHTSTT--EEEEEE--SSGGGTTTS-HHHHTT-B-TTS-BSSHHHHHHHTTTEEEEEEETTSSTT-GGGTT-EEEEEE--S--/------EEEE---GGGHHHHHHHHHHHS-GGGPPPHHHHHHHHHH-GGG-EEEEETTEEEEEEEEEEES-GGGGTT--TTSSGGG--TT-SEEEEEEEEE-GGG-SSSHHHHHHHHHHHHHHTSTT--EEEEEE--SSGGGGTTS-HHHHTT-B-TTS-BSSHHHHHHHTTT-EEEEEETTS-TT-TTTTT-EEEEEE--S--

Nearest PDB structures (foldseek):
  2ree-assembly2_B  TM=1.002E+00  e=7.960E-43  Moorena producens 19L
  7uci-assembly2_B  TM=9.538E-01  e=1.985E-26  Cylindrospermopsis raciborskii
  7uci-assembly1_A  TM=9.610E-01  e=2.523E-25  Cylindrospermopsis raciborskii
  6mfd-assembly2_A  TM=9.379E-01  e=5.256E-23  Archangium violaceum
  7ucl-assembly1_A  TM=8.626E-01  e=6.291E-09  Cylindrospermopsis raciborskii

Radius of gyration: 23.23 Å; Cα contacts (8 Å, |Δi|>4): 771; chains: 2; bounding box: 43×46×66 Å